Protein AF-A0A2V9KE40-F1 (afdb_monomer_lite)

pLDDT: mean 83.88, std 20.91, range [25.14, 98.69]

Foldseek 3Di:
DFDFDKAAPDPVRPHIDPVGEGPGPDADPVAAKAKEWDDFPVFKIKMWIDGLRQAFIKMWMDGHPDPRHDIDPIATQDGDDPQSWNAHHAKYWAYDHLGKIWMWGWTPRPLIFIWIWIADNVDDIDDTETQDPPPVWNWGQWDWAAANQQQKIKIWTDTPPQQFIWIWMAHNVDGYTDDIDGFGNHADHKDFPSDHDYQVRFTKIWHDDDVDIRIGTDRHDGRPDPPPPDDDDDDDDDDDDDDDDDDDDDDDDDDDDDDDDDPDDDPDDDDQQQADAFALWDALDVFAEIEGEADPDPSNLSNVVSVVQQEEEEQDPDDDNSVVNNRPYYHDFHDDALGAGDPVSLVSVLVQSLDPSRPNYYYYYNHQLRRLLSQLSCCFQAVLDDNVVSQVSSCVSSVVHGRHPNSNVVSVVVCVVAHGNNSHHPDPPDD

Structure (mmCIF, N/CA/C/O backbone):
data_AF-A0A2V9KE40-F1
#
_entry.id   AF-A0A2V9KE40-F1
#
loop_
_atom_site.group_PDB
_atom_site.id
_atom_site.type_symbol
_atom_site.label_atom_id
_atom_site.label_alt_id
_atom_site.label_comp_id
_atom_site.label_asym_id
_atom_site.label_entity_id
_atom_site.label_seq_id
_atom_site.pdbx_PDB_ins_code
_atom_site.Cartn_x
_atom_site.Cartn_y
_atom_site.Cartn_z
_atom_site.occupancy
_atom_site.B_iso_or_equiv
_atom_site.auth_seq_id
_atom_site.auth_comp_id
_atom_site.auth_asym_id
_atom_site.auth_atom_id
_atom_site.pdbx_PDB_model_num
ATOM 1 N N . SER A 1 1 ? -10.518 14.995 26.684 1.00 88.69 1 SER A N 1
ATOM 2 C CA . SER A 1 1 ? -11.633 14.115 26.283 1.00 88.69 1 SER A CA 1
ATOM 3 C C . SER A 1 1 ? -11.282 12.689 26.665 1.00 88.69 1 SER A C 1
ATOM 5 O O . SER A 1 1 ? -10.148 12.458 27.067 1.00 88.69 1 SER A O 1
ATOM 7 N N . ASN A 1 2 ? -12.217 11.747 26.545 1.00 92.25 2 ASN A N 1
ATOM 8 C CA . ASN A 1 2 ? -11.998 10.340 26.880 1.00 92.25 2 ASN A CA 1
ATOM 9 C C . ASN A 1 2 ? -12.424 9.435 25.716 1.00 92.25 2 ASN A C 1
ATOM 11 O O . ASN A 1 2 ? -13.332 9.783 24.960 1.00 92.25 2 ASN A O 1
ATOM 15 N N . VAL A 1 3 ? -11.819 8.251 25.626 1.00 93.12 3 VAL A N 1
ATOM 16 C CA . VAL A 1 3 ? -12.341 7.135 24.826 1.00 93.12 3 VAL A CA 1
ATOM 17 C C . VAL A 1 3 ? -13.305 6.348 25.696 1.00 93.12 3 VAL A C 1
ATOM 19 O O . VAL A 1 3 ? -12.920 5.851 26.756 1.00 93.12 3 VAL A O 1
ATOM 22 N N . TYR A 1 4 ? -14.546 6.233 25.238 1.00 93.56 4 TYR A N 1
ATOM 23 C CA . TYR A 1 4 ? -15.579 5.444 25.895 1.00 93.56 4 TYR A CA 1
ATOM 24 C C . TYR A 1 4 ? -15.828 4.155 25.128 1.00 93.56 4 TYR A C 1
ATOM 26 O O . TYR A 1 4 ? -15.866 4.157 23.897 1.00 93.56 4 TYR A O 1
ATOM 34 N N . VAL A 1 5 ? -16.072 3.078 25.865 1.00 92.31 5 VAL A N 1
ATOM 35 C CA . VAL A 1 5 ? -16.733 1.893 25.323 1.00 92.31 5 VAL A CA 1
ATOM 36 C C . VAL A 1 5 ? -18.126 1.817 25.926 1.00 92.31 5 VAL A C 1
ATOM 38 O O . VAL A 1 5 ? -18.288 1.930 27.139 1.00 92.31 5 VAL A O 1
ATOM 41 N N . ILE A 1 6 ? -19.119 1.654 25.059 1.00 92.06 6 ILE A N 1
ATOM 42 C CA . ILE A 1 6 ? -20.522 1.430 25.408 1.00 92.06 6 ILE A CA 1
ATOM 43 C C . ILE A 1 6 ? -20.942 0.075 24.847 1.00 92.06 6 ILE A C 1
ATOM 45 O O . ILE A 1 6 ? -20.381 -0.388 23.851 1.00 92.06 6 ILE A O 1
ATOM 49 N N . TRP A 1 7 ? -21.926 -0.559 25.467 1.00 87.06 7 TRP A N 1
ATOM 50 C CA . TRP A 1 7 ? -22.373 -1.895 25.082 1.00 87.06 7 TRP A CA 1
ATOM 51 C C . TRP A 1 7 ? -23.885 -2.022 25.215 1.00 87.06 7 TRP A C 1
ATOM 53 O O . TRP A 1 7 ? -24.539 -1.249 25.922 1.00 87.06 7 TRP A O 1
ATOM 63 N N . SER A 1 8 ? -24.452 -3.013 24.527 1.00 88.62 8 SER A N 1
ATOM 64 C CA . SER A 1 8 ? -25.841 -3.374 24.764 1.00 88.62 8 SER A CA 1
ATOM 65 C C . SER A 1 8 ? -25.988 -4.174 26.051 1.00 88.62 8 SER A C 1
ATOM 67 O O . SER A 1 8 ? -25.205 -5.077 26.330 1.00 88.62 8 SER A O 1
ATOM 69 N N . THR A 1 9 ? -27.046 -3.884 26.798 1.00 87.00 9 THR A N 1
ATOM 70 C CA . THR A 1 9 ? -27.444 -4.611 28.011 1.00 87.00 9 THR A CA 1
ATOM 71 C C . THR A 1 9 ? -28.599 -5.584 27.762 1.00 87.00 9 THR A C 1
ATOM 73 O O . THR A 1 9 ? -29.124 -6.195 28.691 1.00 87.00 9 THR A O 1
ATOM 76 N N . SER A 1 10 ? -29.013 -5.740 26.503 1.00 85.38 10 SER A N 1
ATOM 77 C CA . SER A 1 10 ? -30.144 -6.568 26.086 1.00 85.38 10 SER A CA 1
ATOM 78 C C . SER A 1 10 ? -29.733 -7.539 24.986 1.00 85.38 10 SER A C 1
ATOM 80 O O . SER A 1 10 ? -29.015 -7.166 24.063 1.00 85.38 10 SER A O 1
ATOM 82 N N . ALA A 1 11 ? -30.264 -8.762 25.018 1.00 85.19 11 ALA A N 1
ATOM 83 C CA . ALA A 1 11 ? -29.947 -9.789 24.023 1.00 85.19 11 ALA A CA 1
ATOM 84 C C . ALA A 1 11 ? -30.304 -9.392 22.573 1.00 85.19 11 ALA A C 1
ATOM 86 O O . ALA A 1 11 ? -29.665 -9.862 21.637 1.00 85.19 11 ALA A O 1
ATOM 87 N N . ASP A 1 12 ? -31.297 -8.519 22.378 1.00 88.88 12 ASP A N 1
ATOM 88 C CA . ASP A 1 12 ? -31.718 -8.027 21.059 1.00 88.88 12 ASP A CA 1
ATOM 89 C C . ASP A 1 12 ? -30.894 -6.834 20.545 1.00 88.88 12 ASP A C 1
ATOM 91 O O . ASP A 1 12 ? -31.172 -6.318 19.462 1.00 88.88 12 ASP A O 1
ATOM 95 N N . GLN A 1 13 ? -29.886 -6.402 21.311 1.00 87.62 13 GLN A N 1
ATOM 96 C CA . GLN A 1 13 ? -28.999 -5.286 20.987 1.00 87.62 13 GLN A CA 1
ATOM 97 C C . GLN A 1 13 ? -29.714 -3.923 20.855 1.00 87.62 13 GLN A C 1
ATOM 99 O O . GLN A 1 13 ? -29.180 -2.996 20.241 1.00 87.62 13 GLN A O 1
ATOM 104 N N . ARG A 1 14 ? -30.928 -3.768 21.413 1.00 88.56 14 ARG A N 1
ATOM 105 C CA . ARG A 1 14 ? -31.717 -2.520 21.314 1.00 88.56 14 ARG A CA 1
ATOM 106 C C . ARG A 1 14 ? -31.591 -1.599 22.519 1.00 88.56 14 ARG A C 1
ATOM 108 O O . ARG A 1 14 ? -31.844 -0.405 22.390 1.00 88.56 14 ARG A O 1
ATOM 115 N N . THR A 1 15 ? -31.192 -2.125 23.671 1.00 87.44 15 THR A N 1
ATOM 116 C CA . THR A 1 15 ? -30.952 -1.346 24.894 1.00 87.44 15 THR A CA 1
ATOM 117 C C . THR A 1 15 ? -29.459 -1.214 25.121 1.00 87.44 15 THR A C 1
ATOM 119 O O . THR A 1 15 ? -28.749 -2.214 25.081 1.00 87.44 15 THR A O 1
ATOM 122 N N . TRP A 1 16 ? -28.975 0.003 25.349 1.00 90.25 16 TRP A N 1
ATOM 123 C CA . TRP A 1 16 ? -27.550 0.299 25.480 1.00 90.25 16 TRP A CA 1
ATOM 124 C C . TRP A 1 16 ? -27.261 0.986 26.806 1.00 90.25 16 TRP A C 1
ATOM 126 O O . TRP A 1 16 ? -28.007 1.878 27.214 1.00 90.25 16 TRP A O 1
ATOM 136 N N . ASP A 1 17 ? -26.165 0.596 27.453 1.00 86.38 17 ASP A N 1
ATOM 137 C CA . ASP A 1 17 ? -25.565 1.407 28.504 1.00 86.38 17 ASP A CA 1
ATOM 138 C C . ASP A 1 17 ? -24.724 2.501 27.847 1.00 86.38 17 ASP A C 1
ATOM 140 O O . ASP A 1 17 ? -23.620 2.269 27.355 1.00 86.38 17 ASP A O 1
ATOM 144 N N . THR A 1 18 ? -25.275 3.710 27.818 1.00 89.25 18 THR A N 1
ATOM 145 C CA . THR A 1 18 ? -24.607 4.882 27.250 1.00 89.25 18 THR A CA 1
ATOM 146 C C . THR A 1 18 ? -23.715 5.611 28.256 1.00 89.25 18 THR A C 1
ATOM 148 O O . THR A 1 18 ? -23.090 6.599 27.879 1.00 89.25 18 THR A O 1
ATOM 151 N N . THR A 1 19 ? -23.671 5.185 29.526 1.00 88.94 19 THR A N 1
ATOM 152 C CA . THR A 1 19 ? -22.714 5.725 30.508 1.00 88.94 19 THR A CA 1
ATOM 153 C C . THR A 1 19 ? -21.314 5.175 30.244 1.00 88.94 19 THR A C 1
ATOM 155 O O . THR A 1 19 ? -20.346 5.938 30.247 1.00 88.94 19 THR A O 1
ATOM 158 N N . GLY A 1 20 ? -21.238 3.885 29.898 1.00 89.06 20 GLY A N 1
ATOM 159 C CA . GLY A 1 20 ? -20.043 3.218 29.394 1.00 89.06 20 GLY A CA 1
ATOM 160 C C . GLY A 1 20 ? -18.874 3.147 30.378 1.00 89.06 20 GLY A C 1
ATOM 161 O O . GLY A 1 20 ? -18.961 3.492 31.555 1.00 89.06 20 GLY A O 1
ATOM 162 N N . PHE A 1 21 ? -17.733 2.702 29.859 1.00 92.69 21 PHE A N 1
ATOM 163 C CA . PHE A 1 21 ? -16.459 2.644 30.569 1.00 92.69 21 PHE A CA 1
ATOM 164 C C . PHE A 1 21 ? -15.447 3.581 29.907 1.00 92.69 21 PHE A C 1
ATOM 166 O O . PHE A 1 21 ? -15.317 3.600 28.681 1.00 92.69 21 PHE A O 1
ATOM 173 N N . VAL A 1 22 ? -14.707 4.347 30.714 1.00 95.19 22 VAL A N 1
ATOM 174 C CA . VAL A 1 22 ? -13.592 5.171 30.226 1.00 95.19 22 VAL A CA 1
ATOM 175 C C . VAL A 1 22 ? -12.394 4.264 29.966 1.00 95.19 22 VAL A C 1
ATOM 177 O O . VAL A 1 22 ? -11.662 3.901 30.884 1.00 95.19 22 VAL A O 1
ATOM 180 N N . LEU A 1 23 ? -12.184 3.921 28.697 1.00 95.12 23 LEU A N 1
ATOM 181 C CA . LEU A 1 23 ? -11.078 3.075 28.256 1.00 95.12 23 LEU A CA 1
ATOM 182 C C . LEU A 1 23 ? -9.729 3.800 28.349 1.00 95.12 23 LEU A C 1
ATOM 184 O O . LEU A 1 23 ? -8.709 3.205 28.709 1.00 95.12 23 LEU A O 1
ATOM 188 N N . ALA A 1 24 ? -9.736 5.091 28.020 1.00 94.31 24 ALA A N 1
ATOM 189 C CA . ALA A 1 24 ? -8.573 5.959 28.101 1.00 94.31 24 ALA A CA 1
ATOM 190 C C . ALA A 1 24 ? -8.992 7.411 28.383 1.00 94.31 24 ALA A C 1
ATOM 192 O O . ALA A 1 24 ? -9.891 7.920 27.704 1.00 94.31 24 ALA A O 1
ATOM 193 N N . PRO A 1 25 ? -8.355 8.084 29.355 1.00 92.69 25 PRO A N 1
ATOM 194 C CA . PRO A 1 25 ? -8.514 9.516 29.559 1.00 92.69 25 PRO A CA 1
ATOM 195 C C . PRO A 1 25 ? -7.558 10.330 28.669 1.00 92.69 25 PRO A C 1
ATOM 197 O O . PRO A 1 25 ? -6.777 9.777 27.894 1.00 92.69 25 PRO A O 1
ATOM 200 N N . ASP A 1 26 ? -7.616 11.656 28.814 1.00 89.25 26 ASP A N 1
ATOM 201 C CA . ASP A 1 26 ? -6.622 12.619 28.309 1.00 89.25 26 ASP A CA 1
ATOM 202 C C . ASP A 1 26 ? -6.392 12.608 26.793 1.00 89.25 26 ASP A C 1
ATOM 204 O O . ASP A 1 26 ? -5.316 12.952 26.296 1.00 89.25 26 ASP A O 1
ATOM 208 N N . VAL A 1 27 ? -7.432 12.249 26.045 1.00 90.12 27 VAL A N 1
ATOM 209 C CA . VAL A 1 27 ? -7.472 12.401 24.590 1.00 90.12 27 VAL A CA 1
ATOM 210 C C . VAL A 1 27 ? -7.707 13.865 24.228 1.00 90.12 27 VAL A C 1
ATOM 212 O O . VAL A 1 27 ? -8.412 14.582 24.954 1.00 90.12 27 VAL A O 1
ATOM 215 N N . SER A 1 28 ? -7.119 14.317 23.119 1.00 84.94 28 SER A N 1
ATOM 216 C CA . SER A 1 28 ? -7.204 15.707 22.673 1.00 84.94 28 SER A CA 1
ATOM 217 C C . SER A 1 28 ? -8.651 16.212 22.606 1.00 84.94 28 SER A C 1
ATOM 219 O O . SER A 1 28 ? -9.577 15.489 22.242 1.00 84.94 28 SER A O 1
ATOM 221 N N . ILE A 1 29 ? -8.860 17.468 23.013 1.00 86.12 29 ILE A N 1
ATOM 222 C CA . ILE A 1 29 ? -10.145 18.178 22.857 1.00 86.12 29 ILE A CA 1
ATOM 223 C C . ILE A 1 29 ? -10.127 19.150 21.675 1.00 86.12 29 ILE A C 1
ATOM 225 O O . ILE A 1 29 ? -11.165 19.702 21.321 1.00 86.12 29 ILE A O 1
ATOM 229 N N . THR A 1 30 ? -8.948 19.408 21.109 1.00 87.06 30 THR A N 1
ATOM 230 C CA . THR A 1 30 ? -8.734 20.409 20.058 1.00 87.06 30 THR A CA 1
ATOM 231 C C . THR A 1 30 ? -8.440 19.781 18.703 1.00 87.06 30 THR A C 1
ATOM 233 O O . THR A 1 30 ? -8.578 20.459 17.688 1.00 87.06 30 THR A O 1
ATOM 236 N N . THR A 1 31 ? -8.062 18.503 18.670 1.00 87.38 31 THR A N 1
ATOM 237 C CA . THR A 1 31 ? -7.830 17.745 17.439 1.00 87.38 31 THR A CA 1
ATOM 238 C C . THR A 1 31 ? -8.819 16.583 17.357 1.00 87.38 31 THR A C 1
ATOM 240 O O . THR A 1 31 ? -9.102 15.955 18.379 1.00 87.38 31 THR A O 1
ATOM 243 N N . PRO A 1 32 ? -9.383 16.292 16.171 1.00 87.88 32 PRO A N 1
ATOM 244 C CA . PRO A 1 32 ? -10.153 15.072 15.958 1.00 87.88 32 PRO A CA 1
ATOM 245 C C . PRO A 1 32 ? -9.270 13.845 16.168 1.00 87.88 32 PRO A C 1
ATOM 247 O O . PRO A 1 32 ? -8.096 13.877 15.824 1.00 87.88 32 PRO A O 1
ATOM 250 N N . GLU A 1 33 ? -9.842 12.759 16.675 1.00 90.19 33 GLU A N 1
ATOM 251 C CA . GLU A 1 33 ? -9.127 11.518 16.987 1.00 90.19 33 GLU A CA 1
ATOM 252 C C . GLU A 1 33 ? -9.889 10.337 16.386 1.00 90.19 33 GLU A C 1
ATOM 254 O O . GLU A 1 33 ? -11.099 10.425 16.158 1.00 90.19 33 GLU A O 1
ATOM 259 N N . ALA A 1 34 ? -9.196 9.228 16.136 1.00 91.81 34 ALA A N 1
ATOM 260 C CA . ALA A 1 34 ? -9.809 7.999 15.644 1.00 91.81 34 ALA A CA 1
ATOM 261 C C . ALA A 1 34 ? -9.799 6.899 16.700 1.00 91.81 34 ALA A C 1
ATOM 263 O O . ALA A 1 34 ? -8.827 6.734 17.435 1.00 91.81 34 ALA A O 1
ATOM 264 N N . ALA A 1 35 ? -10.855 6.089 16.700 1.00 95.19 35 ALA A N 1
ATOM 265 C CA . ALA A 1 35 ? -10.879 4.796 17.363 1.00 95.19 35 ALA A CA 1
ATOM 266 C C . ALA A 1 35 ? -11.468 3.742 16.421 1.00 95.19 35 ALA A C 1
ATOM 268 O O . ALA A 1 35 ? -12.365 4.027 15.627 1.00 95.19 35 ALA A O 1
ATOM 269 N N . THR A 1 36 ? -10.960 2.518 16.506 1.00 96.25 36 THR A N 1
ATOM 270 C CA . THR A 1 36 ? -11.427 1.376 15.717 1.00 96.25 36 THR A CA 1
ATOM 271 C C . THR A 1 36 ? -11.456 0.126 16.585 1.00 96.25 36 THR A C 1
ATOM 273 O O . THR A 1 36 ? -10.668 -0.015 17.518 1.00 96.25 36 THR A O 1
ATOM 276 N N . ILE A 1 37 ? -12.370 -0.788 16.269 1.00 96.19 37 ILE A N 1
ATOM 277 C CA . ILE A 1 37 ? -12.657 -1.982 17.063 1.00 96.19 37 ILE A CA 1
ATOM 278 C C . ILE A 1 37 ? -12.693 -3.224 16.171 1.00 96.19 37 ILE A C 1
ATOM 280 O O . ILE A 1 37 ? -13.159 -3.155 15.032 1.00 96.19 37 ILE A O 1
ATOM 284 N N . ALA A 1 38 ? -12.202 -4.354 16.676 1.00 96.19 38 ALA A N 1
ATOM 285 C CA . ALA A 1 38 ? -12.288 -5.644 16.000 1.00 96.19 38 ALA A CA 1
ATOM 286 C C . ALA A 1 38 ? -12.448 -6.785 17.010 1.00 96.19 38 ALA A C 1
ATOM 288 O O . ALA A 1 38 ? -11.795 -6.794 18.051 1.00 96.19 38 ALA A O 1
ATOM 289 N N . HIS A 1 39 ? -13.285 -7.765 16.674 1.00 95.12 39 HIS A N 1
ATOM 290 C CA . HIS A 1 39 ? -13.291 -9.060 17.350 1.00 95.12 39 HIS A CA 1
ATOM 291 C C . HIS A 1 39 ? -12.116 -9.907 16.838 1.00 95.12 39 HIS A C 1
ATOM 293 O O . HIS A 1 39 ? -11.867 -9.929 15.631 1.00 95.12 39 HIS A O 1
ATOM 299 N N . PHE A 1 40 ? -11.385 -10.580 17.727 1.00 96.38 40 PHE A N 1
ATOM 300 C CA . PHE A 1 40 ? -10.187 -11.352 17.390 1.00 96.38 40 PHE A CA 1
ATOM 301 C C . PHE A 1 40 ? -9.931 -12.485 18.386 1.00 96.38 40 PHE A C 1
ATOM 303 O O . PHE A 1 40 ? -10.474 -12.497 19.484 1.00 96.38 40 PHE A O 1
ATOM 310 N N . GLY A 1 41 ? -9.100 -13.458 18.003 1.00 94.50 41 GLY A N 1
ATOM 311 C CA . GLY A 1 41 ? -8.698 -14.561 18.888 1.00 94.50 41 GLY A CA 1
ATOM 312 C C . GLY A 1 41 ? -9.821 -15.529 19.287 1.00 94.50 41 GLY A C 1
ATOM 313 O O . GLY A 1 41 ? -9.559 -16.473 20.019 1.00 94.50 41 GLY A O 1
ATOM 314 N N . GLY A 1 42 ? -11.045 -15.315 18.791 1.00 94.75 42 GLY A N 1
ATOM 315 C CA . GLY A 1 42 ? -12.224 -16.139 19.059 1.00 94.75 42 GLY A CA 1
ATOM 316 C C . GLY A 1 42 ? -12.996 -15.770 20.329 1.00 94.75 42 GLY A C 1
ATOM 317 O O . GLY A 1 42 ? -14.131 -16.211 20.461 1.00 94.75 42 GLY A O 1
ATOM 318 N N . ASP A 1 43 ? -12.397 -14.989 21.230 1.00 95.69 43 ASP A N 1
ATOM 319 C CA . ASP A 1 43 ? -12.948 -14.671 22.552 1.00 95.69 43 ASP A CA 1
ATOM 320 C C . ASP A 1 43 ? -12.609 -13.250 23.031 1.00 95.69 43 ASP A C 1
ATOM 322 O O . ASP A 1 43 ? -12.627 -12.979 24.234 1.00 95.69 43 ASP A O 1
ATOM 326 N N . LYS A 1 44 ? -12.203 -12.348 22.128 1.00 96.56 44 LYS A N 1
ATOM 327 C CA . LYS A 1 44 ? -11.767 -10.994 22.494 1.00 96.56 44 LYS A CA 1
ATOM 328 C C . LYS A 1 44 ? -12.314 -9.939 21.559 1.00 96.56 44 LYS A C 1
ATOM 330 O O . LYS A 1 44 ? -12.409 -10.128 20.347 1.00 96.56 44 LYS A O 1
ATOM 335 N N . VAL A 1 45 ? -12.507 -8.749 22.117 1.00 96.75 45 VAL A N 1
ATOM 336 C CA . VAL A 1 45 ? -12.703 -7.514 21.363 1.00 96.75 45 VAL A CA 1
ATOM 337 C C . VAL A 1 45 ? -11.578 -6.534 21.670 1.00 96.75 45 VAL A C 1
ATOM 339 O O . VAL A 1 45 ? -11.263 -6.257 22.823 1.00 96.75 45 VAL A O 1
ATOM 342 N N . GLY A 1 46 ? -10.926 -6.034 20.627 1.00 97.19 46 GLY A N 1
ATOM 343 C CA . GLY A 1 46 ? -9.796 -5.121 20.717 1.00 97.19 46 GLY A CA 1
ATOM 344 C C . GLY A 1 46 ? -10.166 -3.732 20.219 1.00 97.19 46 GLY A C 1
ATOM 345 O O . GLY A 1 46 ? -10.782 -3.610 19.162 1.00 97.19 46 GLY A O 1
ATOM 346 N N . VAL A 1 47 ? -9.762 -2.698 20.953 1.00 98.06 47 VAL A N 1
ATOM 347 C CA . VAL A 1 47 ? -9.968 -1.289 20.603 1.00 98.06 47 VAL A CA 1
ATOM 348 C C . VAL A 1 47 ? -8.613 -0.611 20.463 1.00 98.06 47 VAL A C 1
ATOM 350 O O . VAL A 1 47 ? -7.824 -0.600 21.407 1.00 98.06 47 VAL A O 1
ATOM 353 N N . VAL A 1 48 ? -8.365 -0.027 19.292 1.00 98.19 48 VAL A N 1
ATOM 354 C CA . VAL A 1 48 ? -7.253 0.901 19.051 1.00 98.19 48 VAL A CA 1
ATOM 355 C C . VAL A 1 48 ? -7.797 2.322 19.064 1.00 98.19 48 VAL A C 1
ATOM 357 O O . VAL A 1 48 ? -8.863 2.570 18.499 1.00 98.19 48 VAL A O 1
ATOM 360 N N . TRP A 1 49 ? -7.054 3.259 19.646 1.00 97.25 49 TRP A N 1
ATOM 361 C CA . TRP A 1 49 ? -7.345 4.687 19.546 1.00 97.25 49 TRP A CA 1
ATOM 362 C C . TRP A 1 49 ? -6.078 5.516 19.334 1.00 97.25 49 TRP A C 1
ATOM 364 O O . TRP A 1 49 ? -4.993 5.154 19.795 1.00 97.25 49 TRP A O 1
ATOM 374 N N . GLY A 1 50 ? -6.234 6.633 18.627 1.00 95.12 50 GLY A N 1
ATOM 375 C CA . GLY A 1 50 ? -5.243 7.699 18.548 1.00 95.12 50 GLY A CA 1
ATOM 376 C C . GLY A 1 50 ? -5.375 8.661 19.723 1.00 95.12 50 GLY A C 1
ATOM 377 O O . GLY A 1 50 ? -6.474 8.914 20.223 1.00 95.12 50 GLY A O 1
ATOM 378 N N . ASN A 1 51 ? -4.241 9.172 20.183 1.00 93.00 51 ASN A N 1
ATOM 379 C CA . ASN A 1 51 ? -4.181 10.282 21.115 1.00 93.00 51 ASN A CA 1
ATOM 380 C C . ASN A 1 51 ? -3.065 11.243 20.691 1.00 93.00 51 ASN A C 1
ATOM 382 O O . ASN A 1 51 ? -1.893 11.015 20.990 1.00 93.00 51 ASN A O 1
ATOM 386 N N . GLN A 1 52 ? -3.428 12.321 20.005 1.00 90.88 52 GLN A N 1
ATOM 387 C CA . GLN A 1 52 ? -2.514 13.373 19.561 1.00 90.88 52 GLN A CA 1
ATOM 388 C C . GLN A 1 52 ? -2.001 14.242 20.710 1.00 90.88 52 GLN A C 1
ATOM 390 O O . GLN A 1 52 ? -0.928 14.827 20.592 1.00 90.88 52 GLN A O 1
ATOM 395 N N . ASN A 1 53 ? -2.718 14.304 21.837 1.00 90.00 53 ASN A N 1
ATOM 396 C CA . ASN A 1 53 ? -2.245 15.001 23.036 1.00 90.00 53 ASN A CA 1
ATOM 397 C C . ASN A 1 53 ? -1.080 14.247 23.705 1.00 90.00 53 ASN A C 1
ATOM 399 O O . ASN A 1 53 ? -0.140 14.868 24.193 1.00 90.00 53 ASN A O 1
ATOM 403 N N . LEU A 1 54 ? -1.121 12.911 23.690 1.00 91.44 54 LEU A N 1
ATOM 404 C CA . LEU A 1 54 ? -0.042 12.052 24.194 1.00 91.44 54 LEU A CA 1
ATOM 405 C C . LEU A 1 54 ? 0.930 11.572 23.107 1.00 91.44 54 LEU A C 1
ATOM 407 O O . LEU A 1 54 ? 1.936 10.946 23.432 1.00 91.44 54 LEU A O 1
ATOM 411 N N . ILE A 1 55 ? 0.663 11.895 21.838 1.00 92.44 55 ILE A N 1
ATOM 412 C CA . ILE A 1 55 ? 1.496 11.533 20.686 1.00 92.44 55 ILE A CA 1
ATOM 413 C C . ILE A 1 55 ? 1.671 10.004 20.604 1.00 92.44 55 ILE A C 1
ATOM 415 O O . ILE A 1 55 ? 2.781 9.473 20.525 1.00 92.44 55 ILE A O 1
ATOM 419 N N . GLU A 1 56 ? 0.553 9.280 20.654 1.00 94.44 56 GLU A N 1
ATOM 420 C CA . GLU A 1 56 ? 0.549 7.817 20.606 1.00 94.44 56 GLU A CA 1
ATOM 421 C C . GLU A 1 56 ? -0.670 7.247 19.870 1.00 94.44 56 GLU A C 1
ATOM 423 O O . GLU A 1 56 ? -1.731 7.876 19.789 1.00 94.44 56 GLU A O 1
ATOM 428 N N . TYR A 1 57 ? -0.506 6.019 19.385 1.00 96.62 57 TYR A N 1
ATOM 429 C CA . TYR A 1 57 ? -1.587 5.060 19.192 1.00 96.62 57 TYR A CA 1
ATOM 430 C C . TYR A 1 57 ? -1.523 4.021 20.306 1.00 96.62 57 TYR A C 1
ATOM 432 O O . TYR A 1 57 ? -0.450 3.506 20.630 1.00 96.62 57 TYR A O 1
ATOM 440 N N . ALA A 1 58 ? -2.672 3.683 20.880 1.00 96.69 58 ALA A N 1
ATOM 441 C CA . ALA A 1 58 ? -2.759 2.740 21.984 1.00 96.69 58 ALA A CA 1
ATOM 442 C C . ALA A 1 58 ? -3.877 1.720 21.773 1.00 96.69 58 ALA A C 1
ATOM 444 O O . ALA A 1 58 ? -4.794 1.921 20.975 1.00 96.69 58 ALA A O 1
ATOM 445 N N . PHE A 1 59 ? -3.759 0.599 22.478 1.00 97.94 59 PHE A N 1
ATOM 446 C CA . PHE A 1 59 ? -4.631 -0.554 22.349 1.00 97.94 59 PHE A CA 1
ATOM 447 C C . PHE A 1 59 ? -4.980 -1.149 23.710 1.00 97.94 59 PHE A C 1
ATOM 449 O O . PHE A 1 59 ? -4.156 -1.198 24.626 1.00 97.94 59 PHE A O 1
ATOM 456 N N . ARG A 1 60 ? -6.211 -1.642 23.826 1.00 97.94 60 ARG A N 1
ATOM 457 C CA . ARG A 1 60 ? -6.672 -2.522 24.902 1.00 97.94 60 ARG A CA 1
ATOM 458 C C . ARG A 1 60 ? -7.640 -3.538 24.324 1.00 97.94 60 ARG A C 1
ATOM 460 O O . ARG A 1 60 ? -8.304 -3.268 23.325 1.00 97.94 60 ARG A O 1
ATOM 467 N N . PHE A 1 61 ? -7.767 -4.674 24.991 1.00 97.44 61 PHE A N 1
ATOM 468 C CA . PHE A 1 61 ? -8.779 -5.666 24.667 1.00 97.44 61 PHE A CA 1
ATOM 469 C C . PHE A 1 61 ? -9.588 -6.078 25.892 1.00 97.44 61 PHE A C 1
ATOM 471 O O . PHE A 1 61 ? -9.117 -6.003 27.027 1.00 97.44 61 PHE A O 1
ATOM 478 N N . HIS A 1 62 ? -10.803 -6.536 25.634 1.00 97.75 62 HIS A N 1
ATOM 479 C CA . HIS A 1 62 ? -11.705 -7.167 26.588 1.00 97.75 62 HIS A CA 1
ATOM 480 C C . HIS A 1 62 ? -11.904 -8.630 26.179 1.00 97.75 62 HIS A C 1
ATOM 482 O O . HIS A 1 62 ? -11.786 -8.950 24.992 1.00 97.75 62 HIS A O 1
ATOM 488 N N . ARG A 1 63 ? -12.116 -9.521 27.154 1.00 97.06 63 ARG A N 1
ATOM 489 C CA . ARG A 1 63 ? -12.381 -10.948 26.915 1.00 97.06 63 ARG A CA 1
ATOM 490 C C . ARG A 1 63 ? -13.869 -11.226 27.056 1.00 97.06 63 ARG A C 1
ATOM 492 O O . ARG A 1 63 ? -14.477 -10.819 28.043 1.00 97.06 63 ARG A O 1
ATOM 499 N N . ASP A 1 64 ? -14.417 -12.003 26.140 1.00 93.38 64 ASP A N 1
ATOM 500 C CA . ASP A 1 64 ? -15.814 -12.405 26.172 1.00 93.38 64 ASP A CA 1
ATOM 501 C C . ASP A 1 64 ? -16.163 -13.072 27.512 1.00 93.38 64 ASP A C 1
ATOM 503 O O . ASP A 1 64 ? -15.454 -13.944 28.019 1.00 93.38 64 ASP A O 1
ATOM 507 N N . GLY A 1 65 ? -17.266 -12.625 28.115 1.00 91.75 65 GLY A N 1
ATOM 508 C CA . GLY A 1 65 ? -17.739 -13.102 29.416 1.00 91.75 65 GLY A CA 1
ATOM 509 C C . GLY A 1 65 ? -17.038 -12.502 30.642 1.00 91.75 65 GLY A C 1
ATOM 510 O O . GLY A 1 65 ? -17.487 -12.760 31.760 1.00 91.75 65 GLY A O 1
ATOM 511 N N . ALA A 1 66 ? -15.983 -11.696 30.476 1.00 96.00 66 ALA A N 1
ATOM 512 C CA . ALA A 1 66 ? -15.408 -10.924 31.578 1.00 96.00 66 ALA A CA 1
ATOM 513 C C . ALA A 1 66 ? -16.322 -9.743 31.972 1.00 96.00 66 ALA A C 1
ATOM 515 O O . ALA A 1 66 ? -17.089 -9.265 31.129 1.00 96.00 66 ALA A O 1
ATOM 516 N N . PRO A 1 67 ? -16.237 -9.230 33.219 1.00 92.75 67 PRO A N 1
ATOM 517 C CA . PRO A 1 67 ? -16.936 -8.006 33.612 1.00 92.75 67 PRO A CA 1
ATOM 518 C C . PRO A 1 67 ? -16.637 -6.851 32.650 1.00 92.75 67 PRO A C 1
ATOM 520 O O . PRO A 1 67 ? -15.525 -6.731 32.145 1.00 92.75 67 PRO A O 1
ATOM 523 N N . GLU A 1 68 ? -17.597 -5.966 32.414 1.00 89.38 68 GLU A N 1
ATOM 524 C CA . GLU A 1 68 ? -17.527 -4.928 31.372 1.00 89.38 68 GLU A CA 1
ATOM 525 C C . GLU A 1 68 ? -16.418 -3.887 31.617 1.00 89.38 68 GLU A C 1
ATOM 527 O O . GLU A 1 68 ? -15.960 -3.203 30.698 1.00 89.38 68 GLU A O 1
ATOM 532 N N . THR A 1 69 ? -15.952 -3.789 32.863 1.00 90.88 69 THR A N 1
ATOM 533 C CA . THR A 1 69 ? -14.854 -2.917 33.300 1.00 90.88 69 THR A CA 1
ATOM 534 C C . THR A 1 69 ? -13.485 -3.604 33.297 1.00 90.88 69 THR A C 1
ATOM 536 O O . THR A 1 69 ? -12.474 -2.937 33.520 1.00 90.88 69 THR A O 1
ATOM 539 N N . ASP A 1 70 ? -13.423 -4.910 33.022 1.00 95.94 70 ASP A N 1
ATOM 540 C CA . ASP A 1 70 ? -12.186 -5.697 33.015 1.00 95.94 70 ASP A CA 1
ATOM 541 C C . ASP A 1 70 ? -11.505 -5.665 31.638 1.00 95.94 70 ASP A C 1
ATOM 543 O O . ASP A 1 70 ? -11.648 -6.560 30.804 1.00 95.94 70 ASP A O 1
ATOM 547 N N . TRP A 1 71 ? -10.766 -4.585 31.387 1.00 96.94 71 TRP A N 1
ATOM 548 C CA . TRP A 1 71 ? -9.966 -4.405 30.175 1.00 96.94 71 TRP A CA 1
ATOM 549 C C . TRP A 1 71 ? -8.493 -4.706 30.431 1.00 96.94 71 TRP A C 1
ATOM 551 O O . TRP A 1 71 ? -7.950 -4.398 31.494 1.00 96.94 71 TRP A O 1
ATOM 561 N N . SER A 1 72 ? -7.808 -5.214 29.406 1.00 96.81 72 SER A N 1
ATOM 562 C CA . SER A 1 72 ? -6.362 -5.424 29.438 1.00 96.81 72 SER A CA 1
ATOM 563 C C . SER A 1 72 ? -5.611 -4.144 29.837 1.00 96.81 72 SER A C 1
ATOM 565 O O . SER A 1 72 ? -6.104 -3.027 29.618 1.00 96.81 72 SER A O 1
ATOM 567 N N . PRO A 1 73 ? -4.376 -4.264 30.356 1.00 96.12 73 PRO A N 1
ATOM 568 C CA . PRO A 1 73 ? -3.460 -3.132 30.426 1.00 96.12 73 PRO A CA 1
ATOM 569 C C . PRO A 1 73 ? -3.308 -2.440 29.061 1.00 96.12 73 PRO A C 1
ATOM 571 O O . PRO A 1 73 ? -3.481 -3.073 28.017 1.00 96.12 73 PRO A O 1
ATOM 574 N N . LYS A 1 74 ? -2.988 -1.137 29.081 1.00 95.69 74 LYS A N 1
ATOM 575 C CA . LYS A 1 74 ? -2.723 -0.352 27.866 1.00 95.69 74 LYS A CA 1
ATOM 576 C C . LYS A 1 74 ? -1.481 -0.899 27.164 1.00 95.69 74 LYS A C 1
ATOM 578 O O . LYS A 1 74 ? -0.398 -0.887 27.744 1.00 95.69 74 LYS A O 1
ATOM 583 N N . GLU A 1 75 ? -1.638 -1.306 25.915 1.00 96.50 75 GLU A N 1
ATOM 584 C CA . GLU A 1 75 ? -0.539 -1.552 24.988 1.00 96.50 75 GLU A CA 1
ATOM 585 C C . GLU A 1 75 ? -0.285 -0.275 24.178 1.00 96.50 75 GLU A C 1
ATOM 587 O O . GLU A 1 75 ? -1.227 0.382 23.732 1.00 96.50 75 GLU A O 1
ATOM 592 N N . VAL A 1 76 ? 0.983 0.086 23.987 1.00 95.69 76 VAL A N 1
ATOM 593 C CA . VAL A 1 76 ? 1.370 1.155 23.060 1.00 95.69 76 VAL A CA 1
ATOM 594 C C . VAL A 1 76 ? 1.608 0.524 21.694 1.00 95.69 76 VAL A C 1
ATOM 596 O O . VAL A 1 76 ? 2.404 -0.407 21.583 1.00 95.69 76 VAL A O 1
ATOM 599 N N . VAL A 1 77 ? 0.900 1.015 20.678 1.00 97.12 77 VAL A N 1
ATOM 600 C CA . VAL A 1 77 ? 1.059 0.571 19.288 1.00 97.12 77 VAL A CA 1
ATOM 601 C C . VAL A 1 77 ? 2.202 1.331 18.624 1.00 97.12 77 VAL A C 1
ATOM 603 O O . VAL A 1 77 ? 3.095 0.728 18.041 1.00 97.12 77 VAL A O 1
ATOM 606 N N . ASP A 1 78 ? 2.183 2.657 18.757 1.00 95.38 78 ASP A N 1
ATOM 607 C CA . ASP A 1 78 ? 3.248 3.560 18.323 1.00 95.38 78 ASP A CA 1
ATOM 608 C C . ASP A 1 78 ? 3.272 4.769 19.260 1.00 95.38 78 ASP A C 1
ATOM 610 O O . ASP A 1 78 ? 2.226 5.208 19.745 1.00 95.38 78 ASP A O 1
ATOM 614 N N . CYS A 1 79 ? 4.453 5.313 19.524 1.00 92.69 79 CYS A N 1
ATOM 615 C CA . CYS A 1 79 ? 4.637 6.519 20.321 1.00 92.69 79 CYS A CA 1
ATOM 616 C C . CYS A 1 79 ? 5.983 7.167 20.009 1.00 92.69 79 CYS A C 1
ATOM 618 O O . CYS A 1 79 ? 6.800 6.649 19.251 1.00 92.69 79 CYS A O 1
ATOM 620 N N . CYS A 1 80 ? 6.266 8.266 20.711 1.00 79.75 80 CYS A N 1
ATOM 621 C CA . CYS A 1 80 ? 7.649 8.629 21.015 1.00 79.75 80 CYS A CA 1
ATOM 622 C C . CYS A 1 80 ? 8.491 9.042 19.790 1.00 79.75 80 CYS A C 1
ATOM 624 O O . CYS A 1 80 ? 9.721 9.053 19.851 1.00 79.75 80 CYS A O 1
ATOM 626 N N . SER A 1 81 ? 7.837 9.433 18.690 1.00 78.06 81 SER A N 1
ATOM 627 C CA . SER A 1 81 ? 8.503 10.057 17.546 1.00 78.06 81 SER A CA 1
ATOM 628 C C . SER A 1 81 ? 9.139 11.381 17.964 1.00 78.06 81 SER A C 1
ATOM 630 O O . SER A 1 81 ? 8.486 12.230 18.575 1.00 78.06 81 SER A O 1
ATOM 632 N N . THR A 1 82 ? 10.390 11.606 17.560 1.00 75.25 82 THR A N 1
ATOM 633 C CA . THR A 1 82 ? 11.104 12.878 17.771 1.00 75.25 82 THR A CA 1
ATOM 634 C C . THR A 1 82 ? 10.429 14.061 17.078 1.00 75.25 82 THR A C 1
ATOM 636 O O . THR A 1 82 ? 10.675 15.208 17.440 1.00 75.25 82 THR A O 1
ATOM 639 N N . GLN A 1 83 ? 9.552 13.793 16.109 1.00 79.31 83 GLN A N 1
ATOM 640 C CA . GLN A 1 83 ? 8.772 14.807 15.404 1.00 79.31 83 GLN A CA 1
ATOM 641 C C . GLN A 1 83 ? 7.443 15.140 16.099 1.00 79.31 83 GLN A C 1
ATOM 643 O O . GLN A 1 83 ? 6.745 16.057 15.673 1.00 79.31 83 GLN A O 1
ATOM 648 N N . GLY A 1 84 ? 7.085 14.411 17.162 1.00 77.06 84 GLY A N 1
ATOM 649 C CA . GLY A 1 84 ? 5.956 14.741 18.028 1.00 77.06 84 GLY A CA 1
ATOM 650 C C . GLY A 1 84 ? 4.565 14.559 17.408 1.00 77.06 84 GLY A C 1
ATOM 651 O O . GLY A 1 84 ? 3.623 15.194 17.869 1.00 77.06 84 GLY A O 1
ATOM 652 N N . LYS A 1 85 ? 4.419 13.737 16.357 1.00 85.25 85 LYS A N 1
ATOM 653 C CA . LYS A 1 85 ? 3.165 13.607 15.587 1.00 85.25 85 LYS A CA 1
ATOM 654 C C . LYS A 1 85 ? 2.869 12.174 15.132 1.00 85.25 85 LYS A C 1
ATOM 656 O O . LYS A 1 85 ? 2.941 11.869 13.951 1.00 85.25 85 LYS A O 1
ATOM 661 N N . VAL A 1 86 ? 2.577 11.279 16.071 1.00 91.75 86 VAL A N 1
ATOM 662 C CA . VAL A 1 86 ? 2.412 9.836 15.792 1.00 91.75 86 VAL A CA 1
ATOM 663 C C . VAL A 1 86 ? 0.992 9.454 15.379 1.00 91.75 86 VAL A C 1
ATOM 665 O O . VAL A 1 86 ? 0.821 8.490 14.643 1.00 91.75 86 VAL A O 1
ATOM 668 N N . SER A 1 87 ? -0.012 10.194 15.838 1.00 92.94 87 SER A N 1
ATOM 669 C CA . SER A 1 87 ? -1.417 9.868 15.613 1.00 92.94 87 SER A CA 1
ATOM 670 C C . SER A 1 87 ? -2.160 10.956 14.858 1.00 92.94 87 SER A C 1
ATOM 672 O O . SER A 1 87 ? -1.819 12.129 14.944 1.00 92.94 87 SER A O 1
ATOM 674 N N . ASP A 1 88 ? -3.176 10.521 14.124 1.00 93.44 88 ASP A N 1
ATOM 675 C CA . ASP A 1 88 ? -4.127 11.313 13.352 1.00 93.44 88 ASP A CA 1
ATOM 676 C C . ASP A 1 88 ? -5.544 10.721 13.530 1.00 93.44 88 ASP A C 1
ATOM 678 O O . ASP A 1 88 ? -5.760 9.719 14.229 1.00 93.44 88 ASP A O 1
ATOM 682 N N . ASN A 1 89 ? -6.538 11.306 12.864 1.00 92.38 89 ASN A N 1
ATOM 683 C CA . ASN A 1 89 ? -7.938 10.904 12.941 1.00 92.38 89 ASN A CA 1
ATOM 684 C C . ASN A 1 89 ? -8.364 9.865 11.888 1.00 92.38 89 ASN A C 1
ATOM 686 O O . ASN A 1 89 ? -9.559 9.733 11.612 1.00 92.38 89 ASN A O 1
ATOM 690 N N . HIS A 1 90 ? -7.424 9.099 11.327 1.00 95.75 90 HIS A N 1
ATOM 691 C CA . HIS A 1 90 ? -7.716 8.045 10.353 1.00 95.75 90 HIS A CA 1
ATOM 692 C C . HIS A 1 90 ? -7.042 6.722 10.729 1.00 95.75 90 HIS A C 1
ATOM 694 O O . HIS A 1 90 ? -5.818 6.620 10.764 1.00 95.75 90 HIS A O 1
ATOM 700 N N . ALA A 1 91 ? -7.850 5.687 10.974 1.00 97.06 91 ALA A N 1
ATOM 701 C CA . ALA A 1 91 ? -7.371 4.340 11.264 1.00 97.06 91 ALA A CA 1
ATOM 702 C C . ALA A 1 91 ? -8.402 3.266 10.880 1.00 97.06 91 ALA A C 1
ATOM 704 O O . ALA A 1 91 ? -9.605 3.521 10.856 1.00 97.06 91 ALA A O 1
ATOM 705 N N . THR A 1 92 ? -7.935 2.044 10.628 1.00 97.62 92 THR A N 1
ATOM 706 C CA . THR A 1 92 ? -8.763 0.853 10.391 1.00 97.62 92 THR A CA 1
ATOM 707 C C . THR A 1 92 ? -8.073 -0.388 10.950 1.00 97.62 92 THR A C 1
ATOM 709 O O . THR A 1 92 ? -6.866 -0.553 10.810 1.00 97.62 92 THR A O 1
ATOM 712 N N . LEU A 1 93 ? -8.847 -1.294 11.548 1.00 98.06 93 LEU A N 1
ATOM 713 C CA . LEU A 1 93 ? -8.352 -2.522 12.174 1.00 98.06 93 LEU A CA 1
ATOM 714 C C . LEU A 1 93 ? -9.047 -3.752 11.585 1.00 98.06 93 LEU A C 1
ATOM 716 O O . LEU A 1 93 ? -10.265 -3.742 11.369 1.00 98.06 93 LEU A O 1
ATOM 720 N N . ARG A 1 94 ? -8.288 -4.824 11.353 1.00 97.81 94 ARG A N 1
ATOM 721 C CA . ARG A 1 94 ? -8.808 -6.151 10.998 1.00 97.81 94 ARG A CA 1
ATOM 722 C C . ARG A 1 94 ? -8.116 -7.239 11.802 1.00 97.81 94 ARG A C 1
ATOM 724 O O . ARG A 1 94 ? -6.939 -7.123 12.125 1.00 97.81 94 ARG A O 1
ATOM 731 N N . ALA A 1 95 ? -8.863 -8.294 12.095 1.00 97.00 95 ALA A N 1
ATOM 732 C CA . ALA A 1 95 ? -8.347 -9.495 12.726 1.00 97.00 95 ALA A CA 1
ATOM 733 C C . ALA A 1 95 ? -8.177 -10.597 11.685 1.00 97.00 95 ALA A C 1
ATOM 735 O O . ALA A 1 95 ? -9.066 -10.812 10.858 1.00 97.00 95 ALA A O 1
ATOM 736 N N . ALA A 1 96 ? -7.052 -11.298 11.748 1.00 95.62 96 ALA A N 1
ATOM 737 C CA . ALA A 1 96 ? -6.884 -12.556 11.047 1.00 95.62 96 ALA A CA 1
ATOM 738 C C . ALA A 1 96 ? -7.474 -13.709 11.890 1.00 95.62 96 ALA A C 1
ATOM 740 O O . ALA A 1 96 ? -7.507 -13.616 13.122 1.00 95.62 96 ALA A O 1
ATOM 741 N N . PRO A 1 97 ? -7.922 -14.813 11.260 1.00 93.00 97 PRO A N 1
ATOM 742 C CA . PRO A 1 97 ? -8.461 -15.977 11.969 1.00 93.00 97 PRO A CA 1
ATOM 743 C C . PRO A 1 97 ? -7.482 -16.620 12.958 1.00 93.00 97 PRO A C 1
ATOM 745 O O . PRO A 1 97 ? -7.909 -17.246 13.921 1.00 93.00 97 PRO A O 1
ATOM 748 N N . ASP A 1 98 ? -6.177 -16.446 12.738 1.00 93.69 98 ASP A N 1
ATOM 749 C CA . ASP A 1 98 ? -5.112 -16.925 13.625 1.00 93.69 98 ASP A CA 1
ATOM 750 C C . ASP A 1 98 ? -4.963 -16.099 14.921 1.00 93.69 98 ASP A C 1
ATOM 752 O O . ASP A 1 98 ? -4.171 -16.454 15.789 1.00 93.69 98 ASP A O 1
ATOM 756 N N . GLY A 1 99 ? -5.725 -15.010 15.072 1.00 95.38 99 GLY A N 1
ATOM 757 C CA . GLY A 1 99 ? -5.701 -14.137 16.244 1.00 95.38 99 GLY A CA 1
ATOM 758 C C . GLY A 1 99 ? -4.759 -12.937 16.132 1.00 95.38 99 GLY A C 1
ATOM 759 O O . GLY A 1 99 ? -4.733 -12.120 17.053 1.00 95.38 99 GLY A O 1
ATOM 760 N N . ARG A 1 100 ? -4.018 -12.775 15.027 1.00 97.44 100 ARG A N 1
ATOM 761 C CA . ARG A 1 100 ? -3.262 -11.541 14.766 1.00 97.44 100 ARG A CA 1
ATOM 762 C C . ARG A 1 100 ? -4.196 -10.372 14.463 1.00 97.44 100 ARG A C 1
ATOM 764 O O . ARG A 1 100 ? -5.283 -10.546 13.906 1.00 97.44 100 ARG A O 1
ATOM 771 N N . LEU A 1 101 ? -3.741 -9.162 14.781 1.00 98.31 101 LEU A N 1
ATOM 772 C CA . LEU A 1 101 ? -4.411 -7.918 14.398 1.00 98.31 101 LEU A CA 1
ATOM 773 C C . LEU A 1 101 ? -3.556 -7.138 13.404 1.00 98.31 101 LEU A C 1
ATOM 775 O O . LEU A 1 101 ? -2.340 -7.070 13.544 1.00 98.31 101 LEU A O 1
ATOM 779 N N . PHE A 1 102 ? -4.216 -6.507 12.442 1.00 98.50 102 PHE A N 1
ATOM 780 C CA . PHE A 1 102 ? -3.618 -5.653 11.427 1.00 98.50 102 PHE A CA 1
ATOM 781 C C . PHE A 1 102 ? -4.274 -4.281 11.528 1.00 98.50 102 PHE A C 1
ATOM 783 O O . PHE A 1 102 ? -5.480 -4.144 11.309 1.00 98.50 102 PHE A O 1
ATOM 790 N N . LEU A 1 103 ? -3.490 -3.277 11.904 1.00 98.69 103 LEU A N 1
ATOM 791 C CA . LEU A 1 103 ? -3.918 -1.890 12.028 1.00 98.69 103 LEU A CA 1
ATOM 792 C C . LEU A 1 103 ? -3.279 -1.084 10.910 1.00 98.69 103 LEU A C 1
ATOM 794 O O . LEU A 1 103 ? -2.060 -1.056 10.809 1.00 98.69 103 LEU A O 1
ATOM 798 N N . VAL A 1 104 ? -4.086 -0.363 10.142 1.00 98.44 104 VAL A N 1
ATOM 799 C CA . VAL A 1 104 ? -3.584 0.763 9.358 1.00 98.44 104 VAL A CA 1
ATOM 800 C C . VAL A 1 104 ? -3.954 2.045 10.075 1.00 98.44 104 VAL A C 1
ATOM 802 O O . VAL A 1 104 ? -5.131 2.249 10.375 1.00 98.44 104 VAL A O 1
ATOM 805 N N . ALA A 1 105 ? -2.976 2.900 10.339 1.00 97.81 105 ALA A N 1
ATOM 806 C CA . ALA A 1 105 ? -3.195 4.176 11.001 1.00 97.81 105 ALA A CA 1
ATOM 807 C C . ALA A 1 105 ? -2.366 5.287 10.353 1.00 97.81 105 ALA A C 1
ATOM 809 O O . ALA A 1 105 ? -1.285 5.039 9.817 1.00 97.81 105 ALA A O 1
ATOM 810 N N . LYS A 1 106 ? -2.918 6.501 10.367 1.00 96.31 106 LYS A N 1
ATOM 811 C CA . LYS A 1 106 ? -2.286 7.692 9.810 1.00 96.31 106 LYS A CA 1
ATOM 812 C C . LYS A 1 106 ? -1.488 8.432 10.885 1.00 96.31 106 LYS A C 1
ATOM 814 O O . LYS A 1 106 ? -1.974 8.611 11.991 1.00 96.31 106 LYS A O 1
ATOM 819 N N . ASP A 1 107 ? -0.292 8.903 10.560 1.00 94.12 107 ASP A N 1
ATOM 820 C CA . ASP A 1 107 ? 0.413 9.877 11.397 1.00 94.12 107 ASP A CA 1
ATOM 821 C C . ASP A 1 107 ? 0.123 11.321 10.948 1.00 94.12 107 ASP A C 1
ATOM 823 O O . ASP A 1 107 ? -0.489 11.563 9.904 1.00 94.12 107 ASP A O 1
ATOM 827 N N . SER A 1 108 ? 0.587 12.305 11.719 1.00 90.75 108 SER A N 1
ATOM 828 C CA . SER A 1 108 ? 0.523 13.719 11.319 1.00 90.75 108 SER A CA 1
ATOM 829 C C . SER A 1 108 ? 1.912 14.299 11.011 1.00 90.75 108 SER A C 1
ATOM 831 O O . SER A 1 108 ? 2.113 15.515 11.087 1.00 90.75 108 SER A O 1
ATOM 833 N N . ILE A 1 109 ? 2.898 13.454 10.686 1.00 88.62 109 ILE A N 1
ATOM 834 C CA . ILE A 1 109 ? 4.246 13.886 10.296 1.00 88.62 109 ILE A CA 1
ATOM 835 C C . ILE A 1 109 ? 4.191 14.519 8.905 1.00 88.62 109 ILE A C 1
ATOM 837 O O . ILE A 1 109 ? 3.791 13.879 7.938 1.00 88.62 109 ILE A O 1
ATOM 841 N N . GLY A 1 110 ? 4.625 15.776 8.777 1.00 86.75 110 GLY A N 1
ATOM 842 C CA . GLY A 1 110 ? 4.535 16.501 7.506 1.00 86.75 110 GLY A CA 1
ATOM 843 C C . GLY A 1 110 ? 3.082 16.592 7.029 1.00 86.75 110 GLY A C 1
ATOM 844 O O . GLY A 1 110 ? 2.260 17.214 7.701 1.00 86.75 110 GLY A O 1
ATOM 845 N N . SER A 1 111 ? 2.778 15.956 5.895 1.00 86.06 111 SER A N 1
ATOM 846 C CA . SER A 1 111 ? 1.415 15.840 5.347 1.00 86.06 111 SER A CA 1
ATOM 847 C C . SER A 1 111 ? 0.648 14.586 5.822 1.00 86.06 111 SER A C 1
ATOM 849 O O . SER A 1 111 ? -0.516 14.366 5.462 1.00 86.06 111 SER A O 1
ATOM 851 N N . GLY A 1 112 ? 1.298 13.782 6.661 1.00 91.00 112 GLY A N 1
ATOM 852 C CA . GLY A 1 112 ? 0.791 12.573 7.284 1.00 91.00 112 GLY A CA 1
ATOM 853 C C . GLY A 1 112 ? 0.881 11.339 6.386 1.00 91.00 112 GLY A C 1
ATOM 854 O O . GLY A 1 112 ? 0.437 11.371 5.237 1.00 91.00 112 GLY A O 1
ATOM 855 N N . HIS A 1 113 ? 1.400 10.247 6.941 1.00 93.56 113 HIS A N 1
ATOM 856 C CA . HIS A 1 113 ? 1.672 8.985 6.248 1.00 93.56 113 HIS A CA 1
ATOM 857 C C . HIS A 1 113 ? 0.808 7.855 6.801 1.00 93.56 113 HIS A C 1
ATOM 859 O O . HIS A 1 113 ? 0.399 7.890 7.961 1.00 93.56 113 HIS A O 1
ATOM 865 N N . LEU A 1 114 ? 0.530 6.846 5.973 1.00 97.19 114 LEU A N 1
ATOM 866 C CA . LEU A 1 114 ? -0.163 5.633 6.400 1.00 97.19 114 LEU A CA 1
ATOM 867 C C . LEU A 1 114 ? 0.836 4.533 6.741 1.00 97.19 114 LEU A C 1
ATOM 869 O O . LEU A 1 114 ? 1.692 4.185 5.929 1.00 97.19 114 LEU A O 1
ATOM 873 N N . HIS A 1 115 ? 0.633 3.930 7.906 1.00 97.38 115 HIS A N 1
ATOM 874 C CA . HIS A 1 115 ? 1.460 2.855 8.436 1.00 97.38 115 HIS A CA 1
ATOM 875 C C . HIS A 1 115 ? 0.625 1.609 8.694 1.00 97.38 115 HIS A C 1
ATOM 877 O O . HIS A 1 115 ? -0.467 1.709 9.258 1.00 97.38 115 HIS A O 1
ATOM 883 N N . LEU A 1 116 ? 1.146 0.438 8.329 1.00 98.50 116 LEU A N 1
ATOM 884 C CA . LEU A 1 116 ? 0.629 -0.852 8.779 1.00 98.50 116 LEU A CA 1
ATOM 885 C C . LEU A 1 116 ? 1.378 -1.300 10.039 1.00 98.50 116 LEU A C 1
ATOM 887 O O . LEU A 1 116 ? 2.605 -1.340 10.055 1.00 98.50 116 LEU A O 1
ATOM 891 N N . TYR A 1 117 ? 0.630 -1.713 11.056 1.00 98.44 117 TYR A N 1
ATOM 892 C CA . TYR A 1 117 ? 1.122 -2.349 12.272 1.00 98.44 117 TYR A CA 1
ATOM 893 C C . TYR A 1 117 ? 0.497 -3.735 12.398 1.00 98.44 117 TYR A C 1
ATOM 895 O O . TYR A 1 117 ? -0.709 -3.905 12.195 1.00 98.44 117 TYR A O 1
ATOM 903 N N . VAL A 1 118 ? 1.301 -4.723 12.790 1.00 98.31 118 VAL A N 1
ATOM 904 C CA . VAL A 1 118 ? 0.830 -6.093 13.024 1.00 98.31 118 VAL A CA 1
ATOM 905 C C . VAL A 1 118 ? 1.015 -6.446 14.491 1.00 98.31 118 VAL A C 1
ATOM 907 O O . VAL A 1 118 ? 2.130 -6.403 15.007 1.00 98.31 118 VAL A O 1
ATOM 910 N N . ARG A 1 119 ? -0.067 -6.818 15.173 1.00 98.19 119 ARG A N 1
ATOM 911 C CA . ARG A 1 119 ? -0.008 -7.407 16.513 1.00 98.19 119 ARG A CA 1
ATOM 912 C C . ARG A 1 119 ? 0.117 -8.918 16.389 1.00 98.19 119 ARG A C 1
ATOM 914 O O . ARG A 1 119 ? -0.725 -9.553 15.749 1.00 98.19 119 ARG A O 1
ATOM 921 N N . ALA A 1 120 ? 1.121 -9.497 17.040 1.00 96.00 120 ALA A N 1
ATOM 922 C CA . ALA A 1 120 ? 1.205 -10.947 17.188 1.00 96.00 120 ALA A CA 1
ATOM 923 C C . ALA A 1 120 ? 0.022 -11.488 18.018 1.00 96.00 120 ALA A C 1
ATOM 925 O O . ALA A 1 120 ? -0.638 -10.737 18.743 1.00 96.00 120 ALA A O 1
ATOM 926 N N . VAL A 1 121 ? -0.234 -12.797 17.933 1.00 94.00 121 VAL A N 1
ATOM 927 C CA . VAL A 1 121 ? -1.348 -13.474 18.630 1.00 94.00 121 VAL A CA 1
ATOM 928 C C . VAL A 1 121 ? -1.318 -13.180 20.136 1.00 94.00 121 VAL A C 1
ATOM 930 O O . VAL A 1 121 ? -2.295 -12.693 20.711 1.00 94.00 121 VAL A O 1
ATOM 933 N N . ASP A 1 122 ? -0.146 -13.335 20.748 1.00 88.00 122 ASP A N 1
ATOM 934 C CA . ASP A 1 122 ? 0.073 -13.087 22.177 1.00 88.00 122 ASP A CA 1
ATOM 935 C C . ASP A 1 122 ? 0.522 -11.643 22.484 1.00 88.00 122 ASP A C 1
ATOM 937 O O . ASP A 1 122 ? 0.834 -11.308 23.625 1.00 88.00 122 ASP A O 1
ATOM 941 N N . GLY A 1 123 ? 0.521 -10.763 21.474 1.00 86.94 123 GLY A N 1
ATOM 942 C CA . GLY A 1 123 ? 1.257 -9.493 21.497 1.00 86.94 123 GLY A CA 1
ATOM 943 C C . GLY A 1 123 ? 2.781 -9.704 21.404 1.00 86.94 123 GLY A C 1
ATOM 944 O O . GLY A 1 123 ? 3.238 -1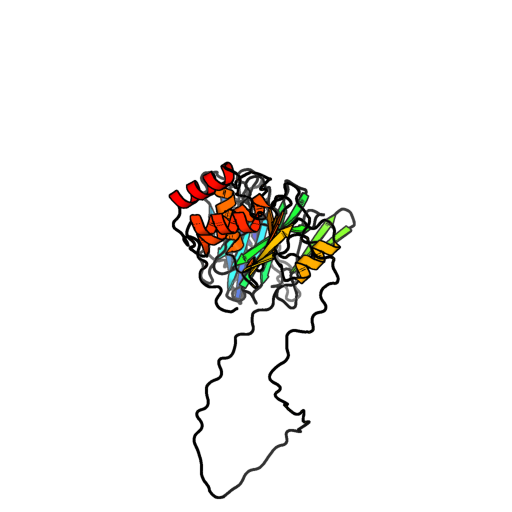0.848 21.357 1.00 86.94 123 GLY A O 1
ATOM 945 N N . PRO A 1 124 ? 3.602 -8.635 21.362 1.00 91.56 124 PRO A N 1
ATOM 946 C CA . PRO A 1 124 ? 3.244 -7.216 21.248 1.00 91.56 124 PRO A CA 1
ATOM 947 C C . PRO A 1 124 ? 2.928 -6.797 19.793 1.00 91.56 124 PRO A C 1
ATOM 949 O O . PRO A 1 124 ? 2.766 -7.637 18.902 1.00 91.56 124 PRO A O 1
ATOM 952 N N . TRP A 1 125 ? 2.821 -5.486 19.563 1.00 97.19 125 TRP A N 1
ATOM 953 C CA . TRP A 1 125 ? 2.806 -4.876 18.232 1.00 97.19 125 TRP A CA 1
ATOM 954 C C . TRP A 1 125 ? 4.210 -4.874 17.614 1.00 97.19 125 TRP A C 1
ATOM 956 O O . TRP A 1 125 ? 5.204 -4.629 18.299 1.00 97.19 125 TRP A O 1
ATOM 966 N N . GLY A 1 126 ? 4.285 -5.188 16.323 1.00 93.88 126 GLY A N 1
AT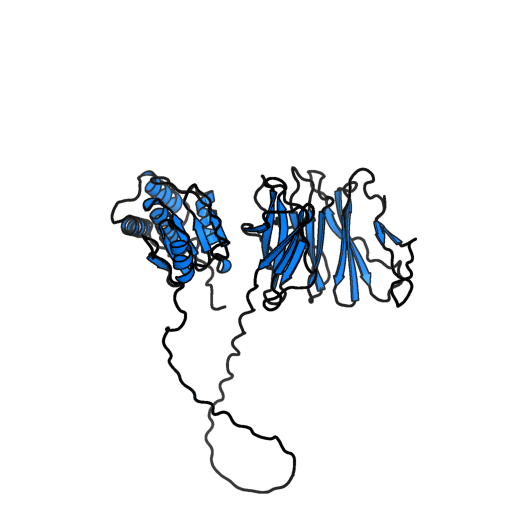OM 967 C CA . GLY A 1 126 ? 5.507 -5.139 15.528 1.00 93.88 126 GLY A CA 1
ATOM 968 C C . GLY A 1 126 ? 5.890 -3.722 15.102 1.00 93.88 126 GLY A C 1
ATOM 969 O O . GLY A 1 126 ? 5.195 -2.750 15.394 1.00 93.88 126 GLY A O 1
ATOM 970 N N . GLN A 1 127 ? 7.009 -3.621 14.382 1.00 92.00 127 GLN A N 1
ATOM 971 C CA . GLN A 1 127 ? 7.411 -2.371 13.740 1.00 92.00 127 GLN A CA 1
ATOM 972 C C . GLN A 1 127 ? 6.399 -1.962 12.670 1.00 92.00 127 GLN A C 1
ATOM 974 O O . GLN A 1 127 ? 5.720 -2.806 12.083 1.00 92.00 127 GLN A O 1
ATOM 979 N N . LYS A 1 128 ? 6.321 -0.656 12.428 1.00 93.88 128 LYS A N 1
ATOM 980 C CA . LYS A 1 128 ? 5.445 -0.100 11.409 1.00 93.88 128 LYS A CA 1
ATOM 981 C C . LYS A 1 128 ? 6.049 -0.217 10.018 1.00 93.88 128 LYS A C 1
ATOM 983 O O . LYS A 1 128 ? 7.260 -0.074 9.857 1.00 93.88 128 LYS A O 1
ATOM 988 N N . THR A 1 129 ? 5.192 -0.429 9.032 1.00 96.44 129 THR A N 1
ATOM 989 C CA . THR A 1 129 ? 5.560 -0.492 7.616 1.00 96.44 129 THR A CA 1
ATOM 990 C C . THR A 1 129 ? 4.853 0.630 6.867 1.00 96.44 129 THR A C 1
ATOM 992 O O . THR A 1 129 ? 3.622 0.699 6.907 1.00 96.44 129 THR A O 1
ATOM 995 N N . ASP A 1 130 ? 5.614 1.467 6.160 1.00 94.94 130 ASP A N 1
ATOM 996 C CA . ASP A 1 130 ? 5.058 2.500 5.282 1.00 94.94 130 ASP A CA 1
ATOM 997 C C . ASP A 1 130 ? 4.220 1.851 4.174 1.00 94.94 130 ASP A C 1
ATOM 999 O O . ASP A 1 130 ? 4.688 0.963 3.457 1.00 94.94 130 ASP A O 1
ATOM 1003 N N . ILE A 1 131 ? 2.970 2.292 4.040 1.00 96.25 131 ILE A N 1
ATOM 1004 C CA . ILE A 1 131 ? 2.058 1.828 2.981 1.00 96.25 131 ILE A CA 1
ATOM 1005 C C . ILE A 1 131 ? 2.355 2.515 1.652 1.00 96.25 131 ILE A C 1
ATOM 1007 O O . ILE A 1 131 ? 2.066 1.974 0.584 1.00 96.25 131 ILE A O 1
ATOM 1011 N N . ASP A 1 132 ? 2.928 3.710 1.735 1.00 91.44 132 ASP A N 1
ATOM 1012 C CA . ASP A 1 132 ? 3.174 4.583 0.610 1.00 91.44 132 ASP A CA 1
ATOM 1013 C C . ASP A 1 132 ? 4.525 5.266 0.770 1.00 91.44 132 ASP A C 1
ATOM 1015 O O . ASP A 1 132 ? 4.700 6.127 1.632 1.00 91.44 132 ASP A O 1
ATOM 1019 N N . SER A 1 133 ? 5.498 4.844 -0.032 1.00 82.50 133 SER A N 1
ATOM 1020 C CA . SER A 1 133 ? 6.867 5.346 0.071 1.00 82.50 133 SER A CA 1
ATOM 1021 C C . SER A 1 133 ? 7.074 6.692 -0.623 1.00 82.50 133 SER A C 1
ATOM 1023 O O . SER A 1 133 ? 8.179 7.223 -0.563 1.00 82.50 133 SER A O 1
ATOM 1025 N N . ASP A 1 134 ? 6.069 7.225 -1.326 1.00 82.69 134 ASP A N 1
ATOM 1026 C CA . ASP A 1 134 ? 6.175 8.517 -2.002 1.00 82.69 134 ASP A CA 1
ATOM 1027 C C . ASP A 1 134 ? 5.958 9.667 -0.995 1.00 82.69 134 ASP A C 1
ATOM 1029 O O . ASP A 1 134 ? 4.822 9.912 -0.561 1.00 82.69 134 ASP A O 1
ATOM 1033 N N . PRO A 1 135 ? 7.025 10.416 -0.645 1.00 79.19 135 PRO A N 1
ATOM 1034 C CA . PRO A 1 135 ? 6.982 11.429 0.407 1.00 79.19 135 PRO A CA 1
ATOM 1035 C C . PRO A 1 135 ? 6.172 12.674 0.019 1.00 79.19 135 PRO A C 1
ATOM 1037 O O . PRO A 1 135 ? 5.936 13.542 0.860 1.00 79.19 135 PRO A O 1
ATOM 1040 N N . LEU A 1 136 ? 5.766 12.809 -1.249 1.00 81.44 136 LEU A N 1
ATOM 1041 C CA . LEU A 1 136 ? 4.964 13.940 -1.727 1.00 81.44 136 LEU A CA 1
ATOM 1042 C C . LEU A 1 136 ? 3.461 13.708 -1.564 1.00 81.44 136 LEU A C 1
ATOM 1044 O O . LEU A 1 136 ? 2.643 14.579 -1.888 1.00 81.44 136 LEU A O 1
ATOM 1048 N N . THR A 1 137 ? 3.078 12.534 -1.079 1.00 86.56 137 THR A N 1
ATOM 1049 C CA . THR A 1 137 ? 1.679 12.132 -1.055 1.00 86.56 137 THR A CA 1
ATOM 1050 C C . THR A 1 137 ? 1.030 12.369 0.284 1.00 86.56 137 THR A C 1
ATOM 1052 O O . THR A 1 137 ? 1.672 12.510 1.321 1.00 86.56 137 THR A O 1
ATOM 1055 N N . GLN A 1 138 ? -0.291 12.472 0.240 1.00 93.12 138 GLN A N 1
ATOM 1056 C CA . GLN A 1 138 ? -1.126 12.715 1.403 1.00 93.12 138 GLN A CA 1
ATOM 1057 C C . GLN A 1 138 ? -2.112 11.567 1.558 1.00 93.12 138 GLN A C 1
ATOM 1059 O O . GLN A 1 138 ? -3.337 11.762 1.537 1.00 93.12 138 GLN A O 1
ATOM 1064 N N . ALA A 1 139 ? -1.555 10.363 1.689 1.00 94.62 139 ALA A N 1
ATOM 1065 C CA . ALA A 1 139 ? -2.300 9.140 1.931 1.00 94.62 139 ALA A CA 1
ATOM 1066 C C . ALA A 1 139 ? -3.160 9.283 3.201 1.00 94.62 139 ALA A C 1
ATOM 1068 O O . ALA A 1 139 ? -2.719 9.803 4.230 1.00 94.62 139 ALA A O 1
ATOM 1069 N N . THR A 1 140 ? -4.434 8.907 3.120 1.00 95.75 140 THR A N 1
ATOM 1070 C CA . THR A 1 140 ? -5.417 9.092 4.193 1.00 95.75 140 THR A CA 1
ATOM 1071 C C . THR A 1 140 ? -6.636 8.187 4.011 1.00 95.75 140 THR A C 1
ATOM 1073 O O . THR A 1 140 ? -6.787 7.536 2.981 1.00 95.75 140 THR A O 1
ATOM 1076 N N . ARG A 1 141 ? -7.536 8.168 5.004 1.00 95.19 141 ARG A N 1
ATOM 1077 C CA . ARG A 1 141 ? -8.823 7.443 4.975 1.00 95.19 141 ARG A CA 1
ATOM 1078 C C . ARG A 1 141 ? -8.673 5.971 4.552 1.00 95.19 141 ARG A C 1
ATOM 1080 O O . ARG A 1 141 ? -9.259 5.555 3.553 1.00 95.19 141 ARG A O 1
ATOM 1087 N N . PRO A 1 142 ? -7.864 5.188 5.284 1.00 96.81 142 PRO A N 1
ATOM 1088 C CA . PRO A 1 142 ? -7.590 3.811 4.922 1.00 96.81 142 PRO A CA 1
ATOM 1089 C C . PRO A 1 142 ? -8.793 2.903 5.194 1.00 96.81 142 PRO A C 1
ATOM 1091 O O . PRO A 1 142 ? -9.444 2.989 6.236 1.00 96.81 142 PRO A O 1
ATOM 1094 N N . THR A 1 143 ? -8.998 1.947 4.298 1.00 96.75 143 THR A N 1
ATOM 1095 C CA . THR A 1 143 ? -9.825 0.759 4.480 1.00 96.75 143 THR A CA 1
ATOM 1096 C C . THR A 1 143 ? -8.948 -0.472 4.277 1.00 96.75 143 THR A C 1
ATOM 1098 O O . THR A 1 143 ? -8.318 -0.634 3.235 1.00 96.75 143 THR A O 1
ATOM 1101 N N . LEU A 1 144 ? -8.909 -1.346 5.283 1.00 97.62 144 LEU A N 1
ATOM 1102 C CA . LEU A 1 144 ? -8.105 -2.568 5.282 1.00 97.62 144 LEU A CA 1
ATOM 1103 C C . LEU A 1 144 ? -8.988 -3.796 5.035 1.00 97.62 144 LEU A C 1
ATOM 1105 O O . LEU A 1 144 ? -10.038 -3.949 5.673 1.00 97.62 144 LEU A O 1
ATOM 1109 N N . SER A 1 145 ? -8.500 -4.690 4.179 1.00 97.56 145 SER A N 1
ATOM 1110 C CA . SER A 1 145 ? -9.063 -6.013 3.902 1.00 97.56 145 SER A CA 1
ATOM 1111 C C . SER A 1 145 ? -7.960 -7.067 3.976 1.00 97.56 145 SER A C 1
ATOM 1113 O O . SER A 1 145 ? -6.828 -6.810 3.571 1.00 97.56 145 SER A O 1
ATOM 1115 N N . LEU A 1 146 ? -8.283 -8.248 4.504 1.00 97.62 146 LEU A N 1
ATOM 1116 C CA . LEU A 1 146 ? -7.341 -9.363 4.627 1.00 97.62 146 LEU A CA 1
ATOM 1117 C C . LEU A 1 146 ? -7.791 -10.509 3.727 1.00 97.62 146 LEU A C 1
ATOM 1119 O O . LEU A 1 146 ? -8.925 -10.974 3.869 1.00 97.62 146 LEU A O 1
ATOM 1123 N N . ASP A 1 147 ? -6.903 -10.947 2.842 1.00 96.00 147 ASP A N 1
ATOM 1124 C CA . ASP A 1 147 ? -7.011 -12.202 2.112 1.00 96.00 147 ASP A CA 1
ATOM 1125 C C . ASP A 1 147 ? -6.268 -13.291 2.877 1.00 96.00 147 ASP A C 1
ATOM 1127 O O . ASP A 1 147 ? -5.039 -13.388 2.866 1.00 96.00 147 ASP A O 1
ATOM 1131 N N . VAL A 1 148 ? -7.045 -14.099 3.585 1.00 90.00 148 VAL A N 1
ATOM 1132 C CA . VAL A 1 148 ? -6.522 -15.190 4.410 1.00 90.00 148 VAL A CA 1
ATOM 1133 C C . VAL A 1 148 ? -6.223 -16.441 3.587 1.00 90.00 148 VAL A C 1
ATOM 1135 O O . VAL A 1 148 ? -5.508 -17.311 4.073 1.00 90.00 148 VAL A O 1
ATOM 1138 N N . GLU A 1 149 ? -6.756 -16.539 2.364 1.00 88.75 149 GLU A N 1
ATOM 1139 C CA . GLU A 1 149 ? -6.489 -17.649 1.447 1.00 88.75 149 GLU A CA 1
ATOM 1140 C C . GLU A 1 149 ? -5.055 -17.542 0.918 1.00 88.75 149 GLU A C 1
ATOM 1142 O O . GLU A 1 149 ? -4.307 -18.518 0.958 1.00 88.75 149 GLU A O 1
ATOM 1147 N N . THR A 1 150 ? -4.638 -16.341 0.511 1.00 87.50 150 THR A N 1
ATOM 1148 C CA . THR A 1 150 ? -3.296 -16.098 -0.041 1.00 87.50 150 THR A CA 1
ATOM 1149 C C . THR A 1 150 ? -2.353 -15.368 0.916 1.00 87.50 150 THR A C 1
ATOM 1151 O O . THR A 1 150 ? -1.267 -14.967 0.510 1.00 87.50 150 THR A O 1
ATOM 1154 N N . SER A 1 151 ? -2.748 -15.166 2.177 1.00 92.94 151 SER A N 1
ATOM 1155 C CA . SER A 1 151 ? -1.965 -14.448 3.199 1.00 92.94 151 SER A CA 1
ATOM 1156 C C . SER A 1 151 ? -1.553 -13.023 2.795 1.00 92.94 151 SER A C 1
ATOM 1158 O O . SER A 1 151 ? -0.434 -12.589 3.070 1.00 92.94 151 SER A O 1
ATOM 1160 N N . ARG A 1 152 ? -2.466 -12.261 2.175 1.00 95.38 152 ARG A N 1
ATOM 1161 C CA . ARG A 1 152 ? -2.225 -10.869 1.755 1.00 95.38 152 ARG A CA 1
ATOM 1162 C C . ARG A 1 152 ? -3.099 -9.869 2.503 1.00 95.38 152 ARG A C 1
ATOM 1164 O O . ARG A 1 152 ? -4.253 -10.129 2.823 1.00 95.38 152 ARG A O 1
ATOM 1171 N N . ALA A 1 153 ? -2.559 -8.681 2.743 1.00 97.19 153 ALA A N 1
ATOM 1172 C CA . ALA A 1 153 ? -3.307 -7.527 3.222 1.00 97.19 153 ALA A CA 1
ATOM 1173 C C . ALA A 1 153 ? -3.449 -6.502 2.092 1.00 97.19 153 ALA A C 1
ATOM 1175 O O . ALA A 1 153 ? -2.470 -6.175 1.423 1.00 97.19 153 ALA A O 1
ATOM 1176 N N . TYR A 1 154 ? -4.659 -5.979 1.909 1.00 97.12 154 TYR A N 1
ATOM 1177 C CA . TYR A 1 154 ? -4.981 -4.943 0.932 1.00 97.12 154 TYR A CA 1
ATOM 1178 C C . TYR A 1 154 ? -5.418 -3.676 1.655 1.00 97.12 154 TYR A C 1
ATOM 1180 O O . TYR A 1 154 ? -6.325 -3.708 2.492 1.00 97.12 154 TYR A O 1
ATOM 1188 N N . VAL A 1 155 ? -4.792 -2.556 1.312 1.00 97.81 155 VAL A N 1
ATOM 1189 C CA . VAL A 1 155 ? -5.128 -1.237 1.842 1.00 97.81 155 VAL A CA 1
ATOM 1190 C C . VAL A 1 155 ? -5.658 -0.391 0.702 1.00 97.81 155 VAL A C 1
ATOM 1192 O O . VAL A 1 155 ? -4.922 -0.068 -0.225 1.00 97.81 155 VAL A O 1
ATOM 1195 N N . VAL A 1 156 ? -6.932 -0.022 0.788 1.00 96.88 156 VAL A N 1
ATOM 1196 C CA . VAL A 1 156 ? -7.550 0.977 -0.085 1.00 96.88 156 VAL A CA 1
ATOM 1197 C C . VAL A 1 156 ? -7.526 2.311 0.646 1.00 96.88 156 VAL A C 1
ATOM 1199 O O . VAL A 1 156 ? -7.977 2.383 1.786 1.00 96.88 156 VAL A O 1
ATOM 1202 N N . TYR A 1 157 ? -6.993 3.364 0.041 1.00 96.56 157 TYR A N 1
ATOM 1203 C CA . TYR A 1 157 ? -6.832 4.652 0.714 1.00 96.56 157 TYR A CA 1
ATOM 1204 C C . TYR A 1 157 ? -6.875 5.819 -0.261 1.00 96.56 157 TYR A C 1
ATOM 1206 O O . TYR A 1 157 ? -6.577 5.691 -1.441 1.00 96.56 157 TYR A O 1
ATOM 1214 N N . ARG A 1 158 ? -7.231 6.993 0.244 1.00 95.31 158 ARG A N 1
ATOM 1215 C CA . ARG A 1 158 ? -7.322 8.227 -0.532 1.00 95.31 158 ARG A CA 1
ATOM 1216 C C . ARG A 1 158 ? -5.969 8.937 -0.545 1.00 95.31 158 ARG A C 1
ATOM 1218 O O . ARG A 1 158 ? -5.371 9.096 0.513 1.00 95.31 158 ARG A O 1
ATOM 1225 N N . ASN A 1 159 ? -5.518 9.443 -1.690 1.00 93.69 159 ASN A N 1
ATOM 1226 C CA . ASN A 1 159 ? -4.414 10.404 -1.747 1.00 93.69 159 ASN A CA 1
ATOM 1227 C C . ASN A 1 159 ? -4.954 11.834 -1.882 1.00 93.69 159 ASN A C 1
ATOM 1229 O O . ASN A 1 159 ? -5.486 12.225 -2.921 1.00 93.69 159 ASN A O 1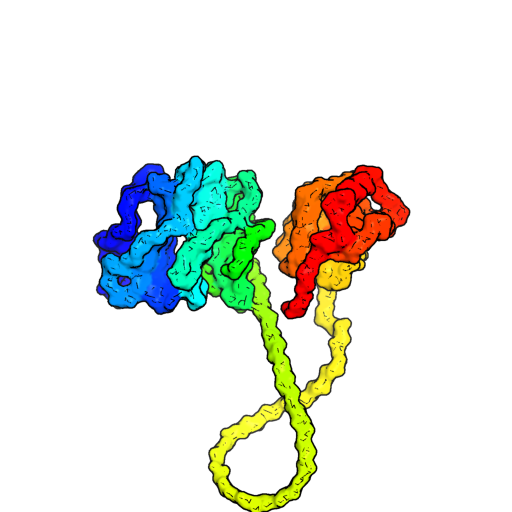
ATOM 1233 N N . SER A 1 160 ? -4.817 12.645 -0.834 1.00 92.50 160 SER A N 1
ATOM 1234 C CA . SER A 1 160 ? -5.366 14.011 -0.854 1.00 92.50 160 SER A CA 1
ATOM 1235 C C . SER A 1 160 ? -4.637 14.941 -1.832 1.00 92.50 160 SER A C 1
ATOM 1237 O O . SER A 1 160 ? -5.198 15.976 -2.177 1.00 92.50 160 SER A O 1
ATOM 1239 N N . THR A 1 161 ? -3.433 14.578 -2.294 1.00 90.31 161 THR A N 1
ATOM 1240 C CA . THR A 1 161 ? -2.668 15.377 -3.261 1.00 90.31 161 THR A CA 1
ATOM 1241 C C . THR A 1 161 ? -3.343 15.433 -4.631 1.00 90.31 161 THR A C 1
ATOM 1243 O O . THR A 1 161 ? -3.432 16.511 -5.210 1.00 90.31 161 THR A O 1
ATOM 1246 N N . ASP A 1 162 ? -3.809 14.297 -5.157 1.00 90.00 162 ASP A N 1
ATOM 1247 C CA . ASP A 1 162 ? -4.220 14.185 -6.567 1.00 90.00 162 ASP A CA 1
ATOM 1248 C C . ASP A 1 162 ? -5.715 13.967 -6.792 1.00 90.00 162 ASP A C 1
ATOM 1250 O O . ASP A 1 162 ? -6.205 14.230 -7.884 1.00 90.00 162 ASP A O 1
ATOM 1254 N N . GLY A 1 163 ? -6.470 13.531 -5.787 1.00 88.81 163 GLY A N 1
ATOM 1255 C CA . GLY A 1 163 ? -7.893 13.281 -6.010 1.00 88.81 163 GLY A CA 1
ATOM 1256 C C . GLY A 1 163 ? -8.287 11.809 -6.147 1.00 88.81 163 GLY A C 1
ATOM 1257 O O . GLY A 1 163 ? -9.480 11.510 -6.125 1.00 88.81 163 GLY A O 1
ATOM 1258 N N . HIS A 1 164 ? -7.328 10.886 -6.166 1.00 88.75 164 HIS A N 1
ATOM 1259 C CA . HIS A 1 164 ? -7.603 9.471 -6.375 1.00 88.75 164 HIS A CA 1
ATOM 1260 C C . HIS A 1 164 ? -7.614 8.650 -5.088 1.00 88.75 164 HIS A C 1
ATOM 1262 O O . HIS A 1 164 ? -7.069 9.032 -4.044 1.00 88.75 164 HIS A O 1
ATOM 1268 N N . THR A 1 165 ? -8.277 7.506 -5.179 1.00 92.44 165 THR A N 1
ATOM 1269 C CA . THR A 1 165 ? -8.228 6.423 -4.207 1.00 92.44 165 THR A CA 1
ATOM 1270 C C . THR A 1 165 ? -7.384 5.312 -4.804 1.00 92.44 165 THR A C 1
ATOM 1272 O O . THR A 1 165 ? -7.631 4.856 -5.918 1.00 92.44 165 THR A O 1
ATOM 1275 N N . TYR A 1 166 ? -6.395 4.882 -4.044 1.00 92.69 166 TYR A N 1
ATOM 1276 C CA . TYR A 1 166 ? -5.414 3.884 -4.402 1.00 92.69 166 TYR A CA 1
ATOM 1277 C C . TYR A 1 166 ? -5.667 2.572 -3.676 1.00 92.69 166 TYR A C 1
ATOM 1279 O O . TYR A 1 166 ? -6.324 2.536 -2.635 1.00 92.69 166 TYR A O 1
ATOM 1287 N N . ILE A 1 167 ? -5.101 1.504 -4.220 1.00 94.62 167 ILE A N 1
ATOM 1288 C CA . ILE A 1 167 ? -4.925 0.224 -3.559 1.00 94.62 167 ILE A CA 1
ATOM 1289 C C . ILE A 1 167 ? -3.438 -0.122 -3.513 1.00 94.62 167 ILE A C 1
ATOM 1291 O O . ILE A 1 167 ? -2.738 -0.039 -4.522 1.00 94.62 167 ILE A O 1
ATOM 1295 N N . SER A 1 168 ? -2.986 -0.564 -2.346 1.00 93.19 168 SER A N 1
ATOM 1296 C CA . SER A 1 168 ? -1.684 -1.199 -2.152 1.00 93.19 168 SER A CA 1
ATOM 1297 C C . SER A 1 168 ? -1.883 -2.553 -1.484 1.00 93.19 168 SER A C 1
ATOM 1299 O O . SER A 1 168 ? -2.850 -2.757 -0.746 1.00 93.19 168 SER A O 1
ATOM 1301 N N . SER A 1 169 ? -0.975 -3.494 -1.731 1.00 93.81 169 SER A N 1
ATOM 1302 C CA . SER A 1 169 ? -1.021 -4.814 -1.102 1.00 93.81 169 SER A CA 1
ATOM 1303 C C . SER A 1 169 ? 0.323 -5.213 -0.517 1.00 93.81 169 SER A C 1
ATOM 1305 O O . SER A 1 169 ? 1.367 -4.693 -0.915 1.00 93.81 169 SER A O 1
ATOM 1307 N N . THR A 1 170 ? 0.287 -6.136 0.437 1.00 95.06 170 THR A N 1
ATOM 1308 C CA . THR A 1 170 ? 1.483 -6.691 1.058 1.00 95.06 170 THR A CA 1
ATOM 1309 C C . THR A 1 170 ? 1.246 -8.104 1.590 1.00 95.06 170 THR A C 1
ATOM 1311 O O . THR A 1 170 ? 0.098 -8.525 1.743 1.00 95.06 170 THR A O 1
ATOM 1314 N N . ASP A 1 171 ? 2.324 -8.827 1.884 1.00 94.19 171 ASP A N 1
ATOM 1315 C CA . ASP A 1 171 ? 2.286 -10.113 2.576 1.00 94.19 171 ASP A CA 1
ATOM 1316 C C . ASP A 1 171 ? 1.977 -9.919 4.073 1.00 94.19 171 ASP A C 1
ATOM 1318 O O . ASP A 1 171 ? 2.488 -9.010 4.730 1.00 94.19 171 ASP A O 1
ATOM 1322 N N . MET A 1 172 ? 1.124 -10.777 4.632 1.00 93.19 172 MET A N 1
ATOM 1323 C CA . MET A 1 172 ? 0.707 -10.685 6.035 1.00 93.19 172 MET A CA 1
ATOM 1324 C C . MET A 1 172 ? 1.778 -11.154 7.028 1.00 93.19 172 MET A C 1
ATOM 1326 O O . MET A 1 172 ? 1.663 -10.863 8.219 1.00 93.19 172 MET A O 1
ATOM 1330 N N . SER A 1 173 ? 2.760 -11.945 6.600 1.00 91.00 173 SER A N 1
ATOM 1331 C CA . SER A 1 173 ? 3.840 -12.478 7.439 1.00 91.00 173 SER A CA 1
ATOM 1332 C C . SER A 1 173 ? 5.093 -11.601 7.414 1.00 91.00 173 SER A C 1
ATOM 1334 O O . SER A 1 173 ? 5.741 -11.446 8.448 1.00 91.00 173 SER A O 1
ATOM 1336 N N . ASN A 1 174 ? 5.387 -10.977 6.272 1.00 91.00 174 ASN A N 1
ATOM 1337 C CA . ASN A 1 174 ? 6.506 -10.062 6.092 1.00 91.00 174 ASN A CA 1
ATOM 1338 C C . ASN A 1 174 ? 6.066 -8.792 5.342 1.00 91.00 174 ASN A C 1
ATOM 1340 O O . ASN A 1 174 ? 6.307 -8.673 4.137 1.00 91.00 174 ASN A O 1
ATOM 1344 N N . PRO A 1 175 ? 5.418 -7.840 6.039 1.00 93.56 175 PRO A N 1
ATOM 1345 C CA . PRO A 1 175 ? 4.893 -6.649 5.397 1.00 93.56 175 PRO A CA 1
ATOM 1346 C C . PRO A 1 175 ? 5.973 -5.770 4.754 1.00 93.56 175 PRO A C 1
ATOM 1348 O O . PRO A 1 175 ? 6.889 -5.270 5.405 1.00 93.56 175 PRO A O 1
ATOM 1351 N N . GLY A 1 176 ? 5.791 -5.519 3.466 1.00 91.69 176 GLY A N 1
ATOM 1352 C CA . GLY A 1 176 ? 6.457 -4.509 2.656 1.00 91.69 176 GLY A CA 1
ATOM 1353 C C . GLY A 1 176 ? 5.552 -4.120 1.490 1.00 91.69 176 GLY A C 1
ATOM 1354 O O . GLY A 1 176 ? 5.073 -4.992 0.760 1.00 91.69 176 GLY A O 1
ATOM 1355 N N . PHE A 1 177 ? 5.273 -2.828 1.334 1.00 87.56 177 PHE A N 1
ATOM 1356 C CA . PHE A 1 177 ? 4.418 -2.339 0.256 1.00 87.56 177 PHE A CA 1
ATOM 1357 C C . PHE A 1 177 ? 5.241 -1.996 -0.988 1.00 87.56 177 PHE A C 1
ATOM 1359 O O . PHE A 1 177 ? 6.362 -1.490 -0.905 1.00 87.56 177 PHE A O 1
ATOM 1366 N N . GLY A 1 178 ? 4.682 -2.345 -2.146 1.00 73.75 178 GLY A N 1
ATOM 1367 C CA . GLY A 1 178 ? 5.176 -1.929 -3.455 1.00 73.75 178 GLY A CA 1
ATOM 1368 C C . GLY A 1 178 ? 4.487 -0.654 -3.937 1.00 73.75 178 GLY A C 1
ATOM 1369 O O . GLY A 1 178 ? 3.936 0.111 -3.148 1.00 73.75 178 GLY A O 1
ATOM 1370 N N . LEU A 1 179 ? 4.492 -0.442 -5.253 1.00 71.62 179 LEU A N 1
ATOM 1371 C CA . LEU A 1 179 ? 3.752 0.661 -5.859 1.00 71.62 179 LEU A CA 1
ATOM 1372 C C . LEU A 1 179 ? 2.239 0.474 -5.677 1.00 71.62 179 LEU A C 1
ATOM 1374 O O . LEU A 1 179 ? 1.710 -0.637 -5.740 1.00 71.62 179 LEU A O 1
ATOM 1378 N N . ARG A 1 180 ? 1.555 1.595 -5.469 1.00 82.56 180 ARG A N 1
ATOM 1379 C CA . ARG A 1 180 ? 0.098 1.699 -5.377 1.00 82.56 180 ARG A CA 1
ATOM 1380 C C . ARG A 1 180 ? -0.539 1.774 -6.767 1.00 82.56 180 ARG A C 1
ATOM 1382 O O . ARG A 1 180 ? 0.019 2.398 -7.667 1.00 82.56 180 ARG A O 1
ATOM 1389 N N . CYS A 1 181 ? -1.738 1.224 -6.928 1.00 81.38 181 CYS A N 1
ATOM 1390 C CA . CYS A 1 181 ? -2.538 1.343 -8.154 1.00 81.38 181 CYS A CA 1
ATOM 1391 C C . CYS A 1 181 ? -3.763 2.224 -7.908 1.00 81.38 181 CYS A C 1
ATOM 1393 O O . CYS A 1 181 ? -4.326 2.179 -6.817 1.00 81.38 181 CYS A O 1
ATOM 1395 N N . ILE A 1 182 ? -4.202 3.015 -8.893 1.00 85.81 182 ILE A N 1
ATOM 1396 C CA . ILE A 1 182 ? -5.485 3.727 -8.777 1.00 85.81 182 ILE A CA 1
ATOM 1397 C C . ILE A 1 182 ? -6.597 2.675 -8.721 1.00 85.81 182 ILE A C 1
ATOM 1399 O O . ILE A 1 182 ? -6.700 1.825 -9.599 1.00 85.81 182 ILE A O 1
ATOM 1403 N N . PHE A 1 183 ? -7.418 2.732 -7.678 1.00 86.81 183 PHE A N 1
ATOM 1404 C CA . PHE A 1 183 ? -8.562 1.846 -7.474 1.00 86.81 183 PHE A CA 1
ATOM 1405 C C . PHE A 1 183 ? -9.882 2.541 -7.819 1.00 86.81 183 PHE A C 1
ATOM 1407 O O . PHE A 1 183 ? -10.752 1.950 -8.451 1.00 86.81 183 PHE A O 1
ATOM 1414 N N . LEU A 1 184 ? -10.023 3.811 -7.427 1.00 86.19 184 LEU A N 1
ATOM 1415 C CA . LEU A 1 184 ? -11.163 4.663 -7.766 1.00 86.19 184 LEU A CA 1
ATOM 1416 C C . LEU A 1 184 ? -10.666 6.075 -8.095 1.00 86.19 184 LEU A C 1
ATOM 1418 O O . LEU A 1 184 ? -9.857 6.650 -7.368 1.00 86.19 184 LEU A O 1
ATOM 1422 N N . SER A 1 185 ? -11.182 6.657 -9.176 1.00 87.31 185 SER A N 1
ATOM 1423 C CA . SER A 1 185 ? -10.867 8.028 -9.597 1.00 87.31 185 SER A CA 1
ATOM 1424 C C . SER A 1 185 ? -11.800 9.089 -8.998 1.00 87.31 185 SER A C 1
ATOM 1426 O O . SER A 1 185 ? -11.551 10.280 -9.176 1.00 87.31 185 SER A O 1
ATOM 1428 N N . HIS A 1 186 ? -12.853 8.668 -8.291 1.00 83.38 186 HIS A N 1
ATOM 1429 C CA . HIS A 1 186 ? -13.899 9.526 -7.736 1.00 83.38 186 HIS A CA 1
ATOM 1430 C C . HIS A 1 186 ? -14.153 9.233 -6.257 1.00 83.38 186 HIS A C 1
ATOM 1432 O O . HIS A 1 186 ? -13.908 8.125 -5.777 1.00 83.38 186 HIS A O 1
ATOM 1438 N N . GLY A 1 187 ? -14.720 10.225 -5.568 1.00 84.19 187 GLY A N 1
ATOM 1439 C CA . GLY A 1 187 ? -15.103 10.133 -4.165 1.00 84.19 187 GLY A CA 1
ATOM 1440 C C . GLY A 1 187 ? -14.007 10.564 -3.184 1.00 84.19 187 GLY A C 1
ATOM 1441 O O . GLY A 1 187 ? -12.954 11.099 -3.548 1.00 84.19 187 GLY A O 1
ATOM 1442 N N . THR A 1 188 ? -14.313 10.434 -1.895 1.00 84.69 188 THR A N 1
ATOM 1443 C CA . THR A 1 188 ? -13.445 10.889 -0.799 1.00 84.69 188 THR A CA 1
ATOM 1444 C C . THR A 1 188 ? -13.281 9.862 0.319 1.00 84.69 188 THR A C 1
ATOM 1446 O O . THR A 1 188 ? -12.239 9.869 0.971 1.00 84.69 188 THR A O 1
ATOM 1449 N N . ASN A 1 189 ? -14.278 9.013 0.582 1.00 87.88 189 ASN A N 1
ATOM 1450 C CA . ASN A 1 189 ? -14.307 8.102 1.727 1.00 87.88 189 ASN A CA 1
ATOM 1451 C C . ASN A 1 189 ? -14.669 6.682 1.276 1.00 87.88 189 ASN A C 1
ATOM 1453 O O . ASN A 1 189 ? -15.785 6.209 1.502 1.00 87.88 189 ASN A O 1
ATOM 1457 N N . ALA A 1 190 ? -13.707 5.996 0.662 1.00 91.81 190 ALA A N 1
ATOM 1458 C CA . ALA A 1 190 ? -13.877 4.606 0.274 1.00 91.81 190 ALA A CA 1
ATOM 1459 C C . ALA A 1 190 ? -14.181 3.711 1.489 1.00 91.81 190 ALA A C 1
ATOM 1461 O O . ALA A 1 190 ? -13.532 3.797 2.534 1.00 91.81 190 ALA A O 1
ATOM 1462 N N . THR A 1 191 ? -15.153 2.816 1.329 1.00 92.00 191 THR A N 1
ATOM 1463 C CA . THR A 1 191 ? -15.549 1.806 2.313 1.00 92.00 191 THR A CA 1
ATOM 1464 C C . THR A 1 191 ? -15.654 0.430 1.662 1.00 92.00 191 THR A C 1
ATOM 1466 O O . THR A 1 191 ? -15.877 0.310 0.459 1.00 92.00 191 THR A O 1
ATOM 1469 N N . SER A 1 192 ? -15.501 -0.626 2.456 1.00 93.50 192 SER A N 1
ATOM 1470 C CA . SER A 1 192 ? -15.534 -2.023 2.008 1.00 93.50 192 SER A CA 1
ATOM 1471 C C . SER A 1 192 ? -16.352 -2.884 2.978 1.00 93.50 192 SER A C 1
ATOM 1473 O O . SER A 1 192 ? -16.792 -2.426 4.033 1.00 93.50 192 SER A O 1
ATOM 1475 N N . THR A 1 193 ? -16.553 -4.153 2.637 1.00 88.25 193 THR A N 1
ATOM 1476 C CA . THR A 1 193 ? -17.470 -5.093 3.296 1.00 88.25 193 THR A CA 1
ATOM 1477 C C . THR A 1 193 ? -17.037 -5.561 4.692 1.00 88.25 193 THR A C 1
ATOM 1479 O O . THR A 1 193 ? -17.762 -6.317 5.328 1.00 88.25 193 THR A O 1
ATOM 1482 N N . LYS A 1 194 ? -15.890 -5.107 5.215 1.00 87.56 194 LYS A N 1
ATOM 1483 C CA . LYS A 1 194 ? -15.288 -5.474 6.522 1.00 87.56 194 LYS A CA 1
ATOM 1484 C C . LYS A 1 194 ? -14.992 -6.969 6.744 1.00 87.56 194 LYS A C 1
ATOM 1486 O O . LYS A 1 194 ? -14.253 -7.283 7.673 1.00 87.56 194 LYS A O 1
ATOM 1491 N N . GLN A 1 195 ? -15.523 -7.862 5.917 1.00 90.81 195 GLN A N 1
ATOM 1492 C CA . GLN A 1 195 ? -15.223 -9.291 5.906 1.00 90.81 195 GLN A CA 1
ATOM 1493 C C . GLN A 1 195 ? -13.787 -9.566 5.432 1.00 90.81 195 GLN A C 1
ATOM 1495 O O . GLN A 1 195 ? -13.170 -8.734 4.763 1.00 90.81 195 GLN A O 1
ATOM 1500 N N . THR A 1 196 ? -13.265 -10.750 5.749 1.00 93.12 196 THR A N 1
ATOM 1501 C CA . THR A 1 196 ? -12.087 -11.291 5.058 1.00 93.12 196 THR A CA 1
ATOM 1502 C C . THR A 1 196 ? -12.442 -11.576 3.604 1.00 93.12 196 THR A C 1
ATOM 1504 O O . THR A 1 196 ? -13.538 -12.064 3.321 1.00 93.12 196 THR A O 1
ATOM 1507 N N . VAL A 1 197 ? -11.520 -11.283 2.697 1.00 94.62 197 VAL A N 1
ATOM 1508 C CA . VAL A 1 197 ? -11.682 -11.503 1.259 1.00 94.62 197 VAL A CA 1
ATOM 1509 C C . VAL A 1 197 ? -10.935 -12.764 0.829 1.00 94.62 197 VAL A C 1
ATOM 1511 O O . VAL A 1 197 ? -10.135 -13.297 1.594 1.00 94.62 197 VAL A O 1
ATOM 1514 N N . ASN A 1 198 ? -11.257 -13.282 -0.350 1.00 90.56 198 ASN A N 1
ATOM 1515 C CA . ASN A 1 198 ? -10.589 -14.415 -0.983 1.00 90.56 198 ASN A CA 1
ATOM 1516 C C . ASN A 1 198 ? -10.937 -14.452 -2.482 1.00 90.56 198 ASN A C 1
ATOM 1518 O O . ASN A 1 198 ? -11.671 -13.586 -2.976 1.00 90.56 198 ASN A O 1
ATOM 1522 N N . SER A 1 199 ? -10.488 -15.486 -3.190 1.00 88.38 199 SER A N 1
ATOM 1523 C CA . SER A 1 199 ? -10.746 -15.657 -4.626 1.00 88.38 199 SER A CA 1
ATOM 1524 C C . SER A 1 199 ? -12.228 -15.710 -5.015 1.00 88.38 199 SER A C 1
ATOM 1526 O O . SER A 1 199 ? -12.618 -15.239 -6.082 1.00 88.38 199 SER A O 1
ATOM 1528 N N . SER A 1 200 ? -13.088 -16.229 -4.137 1.00 90.50 200 SER A N 1
ATOM 1529 C CA . SER A 1 200 ? -14.531 -16.326 -4.387 1.00 90.50 200 SER A CA 1
ATOM 1530 C C . SER A 1 200 ? -15.288 -15.018 -4.140 1.00 90.50 200 SER A C 1
ATOM 1532 O O . SER A 1 200 ? -16.313 -14.771 -4.777 1.00 90.50 200 SER A O 1
ATOM 1534 N N . THR A 1 201 ? -14.808 -14.172 -3.222 1.00 91.00 201 THR A N 1
ATOM 1535 C CA . THR A 1 201 ? -15.460 -12.894 -2.898 1.00 91.00 201 THR A CA 1
ATOM 1536 C C . THR A 1 201 ? -14.891 -11.724 -3.689 1.00 91.00 201 THR A C 1
ATOM 1538 O O . THR A 1 201 ? -15.587 -10.725 -3.873 1.00 91.00 201 THR A O 1
ATOM 1541 N N . GLY A 1 202 ? -13.625 -11.824 -4.102 1.00 90.75 202 GLY A N 1
ATOM 1542 C CA . GLY A 1 202 ? -12.831 -10.692 -4.562 1.00 90.75 202 GLY A CA 1
ATOM 1543 C C . GLY A 1 202 ? -12.663 -9.619 -3.481 1.00 90.75 202 GLY A C 1
ATOM 1544 O O . GLY A 1 202 ? -13.109 -9.769 -2.336 1.00 90.75 202 GLY A O 1
ATOM 1545 N N . LEU A 1 203 ? -12.049 -8.506 -3.869 1.00 92.38 203 LEU A N 1
ATOM 1546 C CA . LEU A 1 203 ? -12.007 -7.268 -3.103 1.00 92.38 203 LEU A CA 1
ATOM 1547 C C . LEU A 1 203 ? -12.954 -6.256 -3.739 1.00 92.38 203 LEU A C 1
ATOM 1549 O O . LEU A 1 203 ? -12.818 -5.936 -4.915 1.00 92.38 203 LEU A O 1
ATOM 1553 N N . VAL A 1 204 ? -13.875 -5.706 -2.951 1.00 93.06 204 VAL A N 1
ATOM 1554 C CA . VAL A 1 204 ? -14.763 -4.618 -3.377 1.00 93.06 204 VAL A CA 1
ATOM 1555 C C . VAL A 1 204 ? -14.601 -3.448 -2.424 1.00 93.06 204 VAL A C 1
ATOM 1557 O O . VAL A 1 204 ? -14.666 -3.636 -1.209 1.00 93.06 204 VAL A O 1
ATOM 1560 N N . ALA A 1 205 ? -14.456 -2.241 -2.955 1.00 93.31 205 ALA A N 1
ATOM 1561 C CA . ALA A 1 205 ? -14.698 -1.026 -2.189 1.00 93.31 205 ALA A CA 1
ATOM 1562 C C . ALA A 1 205 ? -15.570 -0.077 -3.007 1.00 93.31 205 ALA A C 1
ATOM 1564 O O . ALA A 1 205 ? -15.595 -0.136 -4.234 1.00 93.31 205 ALA A O 1
ATOM 1565 N N . ALA A 1 206 ? -16.307 0.778 -2.319 1.00 92.44 206 ALA A N 1
ATOM 1566 C CA . ALA A 1 206 ? -17.103 1.813 -2.942 1.00 92.44 206 ALA A CA 1
ATOM 1567 C C . ALA A 1 206 ? -16.801 3.148 -2.283 1.00 92.44 206 ALA A C 1
ATOM 1569 O O . ALA A 1 206 ? -16.617 3.224 -1.070 1.00 92.44 206 ALA A O 1
ATOM 1570 N N . ASP A 1 207 ? -16.785 4.189 -3.094 1.00 90.69 207 ASP A N 1
ATOM 1571 C CA . ASP A 1 207 ? -16.747 5.569 -2.644 1.00 90.69 207 ASP A CA 1
ATOM 1572 C C . ASP A 1 207 ? -18.020 6.278 -3.119 1.00 90.69 207 ASP A C 1
ATOM 1574 O O . ASP A 1 207 ? -18.795 5.741 -3.914 1.00 90.69 207 ASP A O 1
ATOM 1578 N N . SER A 1 208 ? -18.270 7.477 -2.619 1.00 86.06 208 SER A N 1
ATOM 1579 C CA . SER A 1 208 ? -19.410 8.285 -3.027 1.00 86.06 208 SER A CA 1
ATOM 1580 C C . SER A 1 208 ? -19.010 9.733 -3.239 1.00 86.06 208 SER A C 1
ATOM 1582 O O . SER A 1 208 ? -18.203 10.284 -2.489 1.00 86.06 208 SER A O 1
ATOM 1584 N N . ASP A 1 209 ? -19.656 10.355 -4.215 1.00 82.88 209 ASP A N 1
ATOM 1585 C CA . ASP A 1 209 ? -19.736 11.805 -4.364 1.00 82.88 209 ASP A CA 1
ATOM 1586 C C . ASP A 1 209 ? -21.222 12.210 -4.373 1.00 82.88 209 ASP A C 1
ATOM 1588 O O . ASP A 1 209 ? -22.110 11.373 -4.197 1.00 82.88 209 ASP A O 1
ATOM 1592 N N . THR A 1 210 ? -21.512 13.495 -4.536 1.00 82.75 210 THR A N 1
ATOM 1593 C CA . THR A 1 210 ? -22.840 14.103 -4.444 1.00 82.75 210 THR A CA 1
ATOM 1594 C C . THR A 1 210 ? -23.882 13.343 -5.278 1.00 82.75 210 THR A C 1
ATOM 1596 O O . THR A 1 210 ? -24.025 13.547 -6.482 1.00 82.75 210 THR A O 1
ATOM 1599 N N . GLY A 1 211 ? -24.639 12.468 -4.605 1.00 80.62 211 GLY A N 1
ATOM 1600 C CA . GLY A 1 211 ? -25.726 11.675 -5.184 1.00 80.62 211 GLY A CA 1
ATOM 1601 C C . GLY A 1 211 ? -25.308 10.436 -5.986 1.00 80.62 211 GLY A C 1
ATOM 1602 O O . GLY A 1 211 ? -26.182 9.819 -6.593 1.00 80.62 211 GLY A O 1
ATOM 1603 N N . GLN A 1 212 ? -24.026 10.054 -6.007 1.00 86.69 212 GLN A N 1
ATOM 1604 C CA . GLN A 1 212 ? -23.525 8.908 -6.779 1.00 86.69 212 GLN A CA 1
ATOM 1605 C C . GLN A 1 212 ? -22.594 8.014 -5.953 1.00 86.69 212 GLN A C 1
ATOM 1607 O O . GLN A 1 212 ? -21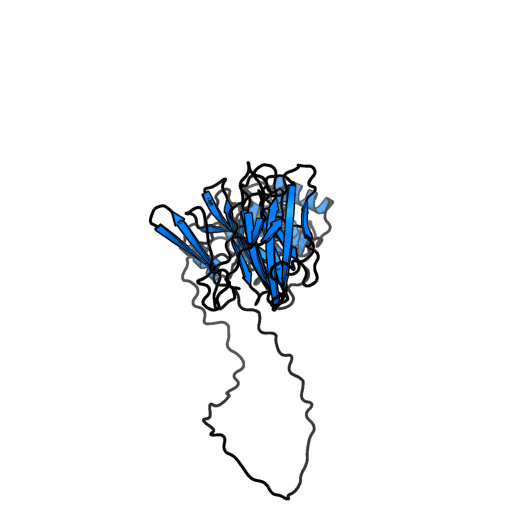.826 8.494 -5.122 1.00 86.69 212 GLN A O 1
ATOM 1612 N N . ILE A 1 213 ? -22.663 6.704 -6.202 1.00 89.19 213 ILE A N 1
ATOM 1613 C CA . ILE A 1 213 ? -21.792 5.688 -5.598 1.00 89.19 213 ILE A CA 1
ATOM 1614 C C . ILE A 1 213 ? -20.926 5.093 -6.707 1.00 89.19 213 ILE A C 1
ATOM 1616 O O . ILE A 1 213 ? -21.449 4.656 -7.731 1.00 89.19 213 ILE A O 1
ATOM 1620 N N . PHE A 1 214 ? -19.619 5.043 -6.474 1.00 88.94 214 PHE A N 1
ATOM 1621 C CA . PHE A 1 214 ? -18.610 4.510 -7.382 1.00 88.94 214 PHE A CA 1
ATOM 1622 C C . PHE A 1 214 ? -18.002 3.243 -6.773 1.00 88.94 214 PHE A C 1
ATOM 1624 O O . PHE A 1 214 ? -17.155 3.340 -5.883 1.00 88.94 214 PHE A O 1
ATOM 1631 N N . PRO A 1 215 ? -18.446 2.047 -7.192 1.00 92.12 215 PRO A N 1
ATOM 1632 C CA . PRO A 1 215 ? -17.832 0.796 -6.775 1.00 92.12 215 PRO A CA 1
ATOM 1633 C C . PRO A 1 215 ? -16.631 0.446 -7.662 1.00 92.12 215 PRO A C 1
ATOM 1635 O O . PRO A 1 215 ? -16.658 0.656 -8.872 1.00 92.12 215 PRO A O 1
ATOM 1638 N N . ALA A 1 216 ? -15.618 -0.174 -7.068 1.00 86.06 216 ALA A N 1
ATOM 1639 C CA . ALA A 1 216 ? -14.551 -0.876 -7.768 1.00 86.06 216 ALA A CA 1
ATOM 1640 C C . ALA A 1 216 ? -14.391 -2.279 -7.181 1.00 86.06 216 ALA A C 1
ATOM 1642 O O . ALA A 1 216 ? -14.626 -2.512 -5.989 1.00 86.06 216 ALA A O 1
ATOM 1643 N N . ARG A 1 217 ? -14.005 -3.219 -8.044 1.00 88.62 217 ARG A N 1
ATOM 1644 C CA . ARG A 1 217 ? -13.778 -4.620 -7.699 1.00 88.62 217 ARG A CA 1
ATOM 1645 C C . ARG A 1 217 ? -12.482 -5.103 -8.332 1.00 88.62 217 ARG A C 1
ATOM 1647 O O . ARG A 1 217 ? -12.239 -4.821 -9.499 1.00 88.62 217 ARG A O 1
ATOM 1654 N N . ILE A 1 218 ? -11.717 -5.879 -7.575 1.00 85.06 218 ILE A N 1
ATOM 1655 C CA . ILE A 1 218 ? -10.620 -6.705 -8.079 1.00 85.06 218 ILE A CA 1
ATOM 1656 C C . ILE A 1 218 ? -10.944 -8.158 -7.742 1.00 85.06 218 ILE A C 1
ATOM 1658 O O . ILE A 1 218 ? -11.302 -8.473 -6.604 1.00 85.06 218 ILE A O 1
ATOM 1662 N N . ASP A 1 219 ? -10.837 -9.034 -8.734 1.00 84.62 219 ASP A N 1
ATOM 1663 C CA . ASP A 1 219 ? -10.855 -10.472 -8.494 1.00 84.62 219 ASP A CA 1
ATOM 1664 C C . ASP A 1 219 ? -9.511 -10.899 -7.900 1.00 84.62 219 ASP A C 1
ATOM 1666 O O . ASP A 1 219 ? -8.454 -10.435 -8.326 1.00 84.62 219 ASP A O 1
ATOM 1670 N N . LEU A 1 220 ? -9.565 -11.741 -6.871 1.00 83.94 220 LEU A N 1
ATOM 1671 C CA . LEU A 1 220 ? -8.382 -12.171 -6.133 1.00 83.94 220 LEU A CA 1
ATOM 1672 C C . LEU A 1 220 ? -7.949 -13.566 -6.599 1.00 83.94 220 LEU A C 1
ATOM 1674 O O . LEU A 1 220 ? -8.804 -14.383 -6.957 1.00 83.94 220 LEU A O 1
ATOM 1678 N N . PRO A 1 221 ? -6.640 -13.859 -6.613 1.00 78.38 221 PRO A N 1
ATOM 1679 C CA . PRO A 1 221 ? -6.150 -15.174 -6.994 1.00 78.38 221 PRO A CA 1
ATOM 1680 C C . PRO A 1 221 ? -6.555 -16.228 -5.956 1.00 78.38 221 PRO A C 1
ATOM 1682 O O . PRO A 1 221 ? -6.599 -15.955 -4.760 1.00 78.38 221 PRO A O 1
ATOM 1685 N N . SER A 1 222 ? -6.834 -17.451 -6.408 1.00 78.00 222 SER A N 1
ATOM 1686 C CA . SER A 1 222 ? -6.981 -18.602 -5.510 1.00 78.00 222 SER A CA 1
ATOM 1687 C C . SER A 1 222 ? -5.617 -19.081 -5.027 1.00 78.00 222 SER A C 1
ATOM 1689 O O . SER A 1 222 ? -4.641 -19.012 -5.779 1.00 78.00 222 SER A O 1
ATOM 1691 N N . ALA A 1 223 ? -5.550 -19.649 -3.824 1.00 74.25 223 ALA A N 1
ATOM 1692 C CA . ALA A 1 223 ? -4.329 -20.307 -3.373 1.00 74.25 223 ALA A CA 1
ATOM 1693 C C . ALA A 1 223 ? -3.976 -21.477 -4.315 1.00 74.25 223 ALA A C 1
ATOM 1695 O O . ALA A 1 223 ? -4.871 -22.232 -4.718 1.00 74.25 223 ALA A O 1
ATOM 1696 N N . PRO A 1 224 ? -2.692 -21.673 -4.667 1.00 57.94 224 PRO A N 1
ATOM 1697 C CA . PRO A 1 224 ? -2.287 -22.821 -5.462 1.00 57.94 224 PRO A CA 1
ATOM 1698 C C . PRO A 1 224 ? -2.651 -24.109 -4.716 1.00 57.94 224 PRO A C 1
ATOM 1700 O O . PRO A 1 224 ? -2.312 -24.298 -3.543 1.00 57.94 224 PRO A O 1
ATOM 1703 N N . ALA A 1 225 ? -3.375 -25.003 -5.394 1.00 48.75 225 ALA A N 1
ATOM 1704 C CA . ALA A 1 225 ? -3.732 -26.299 -4.839 1.00 48.75 225 ALA A CA 1
ATOM 1705 C C . ALA A 1 225 ? -2.440 -27.054 -4.514 1.00 48.75 225 ALA A C 1
ATOM 1707 O O . ALA A 1 225 ? -1.698 -27.442 -5.415 1.00 48.75 225 ALA A O 1
ATOM 1708 N N . SER A 1 226 ? -2.156 -27.253 -3.224 1.00 40.19 226 SER A N 1
ATOM 1709 C CA . SER A 1 226 ? -0.970 -27.991 -2.796 1.00 40.19 226 SER A CA 1
ATOM 1710 C C . SER A 1 226 ? -0.970 -29.368 -3.460 1.00 40.19 226 SER A C 1
ATOM 1712 O O . SER A 1 226 ? -1.848 -30.194 -3.194 1.00 40.19 226 SER A O 1
ATOM 1714 N N . ALA A 1 227 ? 0.006 -29.607 -4.338 1.00 34.75 227 ALA A N 1
ATOM 1715 C CA . ALA A 1 227 ? 0.208 -30.895 -4.976 1.00 34.75 227 ALA A CA 1
ATOM 1716 C C . ALA A 1 227 ? 0.408 -31.943 -3.878 1.00 34.75 227 ALA A C 1
ATOM 1718 O O . ALA A 1 227 ? 1.430 -31.988 -3.192 1.00 34.75 227 ALA A O 1
ATOM 1719 N N . THR A 1 228 ? -0.605 -32.779 -3.675 1.00 34.31 228 THR A N 1
ATOM 1720 C CA . THR A 1 228 ? -0.522 -33.916 -2.769 1.00 34.31 228 THR A CA 1
ATOM 1721 C C . THR A 1 228 ? 0.442 -34.903 -3.413 1.00 34.31 228 THR A C 1
ATOM 1723 O O . THR A 1 228 ? 0.078 -35.642 -4.326 1.00 34.31 228 THR A O 1
ATOM 1726 N N . SER A 1 229 ? 1.703 -34.875 -2.979 1.00 33.62 229 SER A N 1
ATOM 1727 C CA . SER A 1 229 ? 2.715 -35.858 -3.355 1.00 33.62 229 SER A CA 1
ATOM 1728 C C . SER A 1 229 ? 2.170 -37.258 -3.085 1.00 33.62 229 SER A C 1
ATOM 1730 O O . SER A 1 229 ? 1.998 -37.669 -1.936 1.00 33.62 229 SER A O 1
ATOM 1732 N N . GLY A 1 230 ? 1.850 -37.971 -4.164 1.00 32.16 230 GLY A N 1
ATOM 1733 C CA . GLY A 1 230 ? 1.340 -39.329 -4.118 1.00 32.16 230 GLY A CA 1
ATOM 1734 C C . GLY A 1 230 ? 2.324 -40.239 -3.393 1.00 32.16 230 GLY A C 1
ATOM 1735 O O . GLY A 1 230 ? 3.459 -40.432 -3.827 1.00 32.16 230 GLY A O 1
ATOM 1736 N N . VAL A 1 231 ? 1.870 -40.817 -2.283 1.00 36.34 231 VAL A N 1
ATOM 1737 C CA . VAL A 1 231 ? 2.543 -41.927 -1.614 1.00 36.34 231 VAL A CA 1
ATOM 1738 C C . VAL A 1 231 ? 2.653 -43.076 -2.616 1.00 36.34 231 VAL A C 1
ATOM 1740 O O . VAL A 1 231 ? 1.655 -43.683 -3.007 1.00 36.34 231 VAL A O 1
ATOM 1743 N N . GLY A 1 232 ? 3.882 -43.363 -3.046 1.00 31.38 232 GLY A N 1
ATOM 1744 C CA . GLY A 1 232 ? 4.199 -44.503 -3.894 1.00 31.38 232 GLY A CA 1
ATOM 1745 C C . GLY A 1 232 ? 3.810 -45.808 -3.204 1.00 31.38 232 GLY A C 1
ATOM 1746 O O . GLY A 1 232 ? 4.441 -46.233 -2.236 1.00 31.38 232 GLY A O 1
ATOM 1747 N N . THR A 1 233 ? 2.776 -46.468 -3.716 1.00 31.62 233 THR A N 1
ATOM 1748 C CA . THR A 1 233 ? 2.440 -47.842 -3.348 1.00 31.62 233 THR A CA 1
ATOM 1749 C C . THR A 1 233 ? 3.405 -48.781 -4.067 1.00 31.62 233 THR A C 1
ATOM 1751 O O . THR A 1 233 ? 3.378 -48.934 -5.287 1.00 31.62 233 THR A O 1
ATOM 1754 N N . ARG A 1 234 ? 4.303 -49.408 -3.298 1.00 32.59 234 ARG A N 1
ATOM 1755 C CA . ARG A 1 234 ? 5.136 -50.521 -3.769 1.00 32.59 234 ARG A CA 1
ATOM 1756 C C . ARG A 1 234 ? 4.235 -51.681 -4.195 1.00 32.59 234 ARG A C 1
ATOM 1758 O O . ARG A 1 234 ? 3.460 -52.192 -3.392 1.00 32.59 234 ARG A O 1
ATOM 1765 N N . SER A 1 235 ? 4.393 -52.113 -5.445 1.00 31.09 235 SER A N 1
ATOM 1766 C CA . SER A 1 235 ? 3.888 -53.393 -5.942 1.00 31.09 235 SER A CA 1
ATOM 1767 C C . SER A 1 235 ? 4.550 -54.550 -5.193 1.00 31.09 235 SER A C 1
ATOM 1769 O O . SER A 1 235 ? 5.770 -54.696 -5.228 1.00 31.09 235 SER A O 1
ATOM 1771 N N . GLY A 1 236 ? 3.734 -55.377 -4.543 1.00 32.59 236 GLY A N 1
ATOM 1772 C CA . GLY A 1 236 ? 4.095 -56.701 -4.048 1.00 32.59 236 GLY A CA 1
ATOM 1773 C C . GLY A 1 236 ? 3.180 -57.741 -4.693 1.00 32.59 236 GLY A C 1
ATOM 1774 O O . GLY A 1 236 ? 1.964 -57.684 -4.546 1.00 32.59 236 GLY A O 1
ATOM 1775 N N . SER A 1 237 ? 3.786 -58.649 -5.449 1.00 31.34 237 SER A N 1
ATOM 1776 C CA . SER A 1 237 ? 3.202 -59.794 -6.153 1.00 31.34 237 SER A CA 1
ATOM 1777 C C . SER A 1 237 ? 2.503 -60.805 -5.226 1.00 31.34 237 SER A C 1
ATOM 1779 O O . SER A 1 237 ? 3.053 -61.153 -4.183 1.00 31.34 237 SER A O 1
ATOM 1781 N N . GLY A 1 238 ? 1.338 -61.328 -5.643 1.00 27.36 238 GLY A N 1
ATOM 1782 C CA . GLY A 1 238 ? 0.667 -62.504 -5.042 1.00 27.36 238 GLY A CA 1
ATOM 1783 C C . GLY A 1 238 ? 1.409 -63.834 -5.301 1.00 27.36 238 GLY A C 1
ATOM 1784 O O . GLY A 1 238 ? 2.438 -63.797 -5.982 1.00 27.36 238 GLY A O 1
ATOM 1785 N N . PRO A 1 239 ? 0.912 -65.007 -4.817 1.00 37.16 239 PRO A N 1
ATOM 1786 C CA . PRO A 1 239 ? -0.412 -65.528 -5.228 1.00 37.16 239 PRO A CA 1
ATOM 1787 C C . PRO A 1 239 ? -1.247 -66.375 -4.203 1.00 37.16 239 PRO A C 1
ATOM 1789 O O . PRO A 1 239 ? -0.710 -66.928 -3.253 1.00 37.16 239 PRO A O 1
ATOM 1792 N N . THR A 1 240 ? -2.574 -66.459 -4.466 1.00 30.81 240 THR A N 1
ATOM 1793 C CA . THR A 1 240 ? -3.603 -67.550 -4.279 1.00 30.81 240 THR A CA 1
ATOM 1794 C C . THR A 1 240 ? -3.510 -68.539 -3.089 1.00 30.81 240 THR A C 1
ATOM 1796 O O . THR A 1 240 ? -2.478 -69.177 -2.955 1.00 30.81 240 THR A O 1
ATOM 1799 N N . GLY A 1 241 ? -4.513 -68.905 -2.261 1.00 26.00 241 GLY A N 1
ATOM 1800 C CA . GLY A 1 241 ? -5.992 -68.791 -2.072 1.00 26.00 241 GLY A CA 1
ATOM 1801 C C . GLY A 1 241 ? -6.396 -69.802 -0.936 1.00 26.00 241 GLY A C 1
ATOM 1802 O O . GLY A 1 241 ? -5.469 -70.304 -0.304 1.00 26.00 241 GLY A O 1
ATOM 1803 N N . PRO A 1 242 ? -7.655 -70.257 -0.676 1.00 40.91 242 PRO A N 1
ATOM 1804 C CA . PRO A 1 242 ? -8.989 -69.634 -0.708 1.00 40.91 242 PRO A CA 1
ATOM 1805 C C . PRO A 1 242 ? -9.814 -69.720 0.630 1.00 40.91 242 PRO A C 1
ATOM 1807 O O . PRO A 1 242 ? -9.546 -70.529 1.508 1.00 40.91 242 PRO A O 1
ATOM 1810 N N . ALA A 1 243 ? -10.877 -68.895 0.683 1.00 28.05 243 ALA A N 1
ATOM 1811 C CA . ALA A 1 243 ? -12.226 -69.022 1.294 1.00 28.05 243 ALA A CA 1
ATOM 1812 C C . ALA A 1 243 ? -12.494 -69.431 2.772 1.00 28.05 243 ALA A C 1
ATOM 1814 O O . ALA A 1 243 ? -12.277 -70.574 3.165 1.00 28.05 243 ALA A O 1
ATOM 1815 N N . SER A 1 244 ? -13.191 -68.528 3.496 1.00 30.80 244 SER A N 1
ATOM 1816 C CA . SER A 1 244 ? -14.401 -68.686 4.366 1.00 30.80 244 SER A CA 1
ATOM 1817 C C . SER A 1 244 ? -14.418 -67.531 5.392 1.00 30.80 244 SER A C 1
ATOM 1819 O O . SER A 1 244 ? -13.385 -67.283 5.992 1.00 30.80 244 SER A O 1
ATOM 1821 N N . GLY A 1 245 ? -15.456 -66.754 5.713 1.00 25.14 245 GLY A N 1
ATOM 1822 C CA . GLY A 1 245 ? -16.844 -66.573 5.298 1.00 25.14 245 GLY A CA 1
ATOM 1823 C C . GLY A 1 245 ? -17.497 -65.523 6.238 1.00 25.14 245 GLY A C 1
ATOM 1824 O O . GLY A 1 245 ? -16.988 -65.296 7.331 1.00 25.14 245 GLY A O 1
ATOM 1825 N N . LEU A 1 246 ? -18.643 -64.969 5.811 1.00 28.67 246 LEU A N 1
ATOM 1826 C CA . LEU A 1 246 ? -19.724 -64.304 6.584 1.00 28.67 246 LEU A CA 1
ATOM 1827 C C . LEU A 1 246 ? -19.672 -62.788 6.925 1.00 28.67 246 LEU A C 1
ATOM 1829 O O . LEU A 1 246 ? -18.750 -62.301 7.567 1.00 28.67 246 LEU A O 1
ATOM 1833 N N . GLY A 1 247 ? -20.791 -62.115 6.575 1.00 25.97 247 GLY A N 1
ATOM 1834 C CA . GLY A 1 247 ? -21.300 -60.812 7.069 1.00 25.97 247 GLY A CA 1
ATOM 1835 C C . GLY A 1 247 ? -21.389 -59.717 5.986 1.00 25.97 247 GLY A C 1
ATOM 1836 O O . GLY A 1 247 ? -20.378 -59.087 5.714 1.00 25.97 247 GLY A O 1
ATOM 1837 N N . LEU A 1 248 ? -22.462 -59.582 5.177 1.00 28.30 248 LEU A N 1
ATOM 1838 C CA . LEU A 1 248 ? -23.700 -58.780 5.412 1.00 28.30 248 LEU A CA 1
ATOM 1839 C C . LEU A 1 248 ? -23.403 -57.402 6.044 1.00 28.30 248 LEU A C 1
ATOM 1841 O O . LEU A 1 248 ? -22.767 -57.372 7.086 1.00 28.30 248 LEU A O 1
ATOM 1845 N N . GLU A 1 249 ? -23.832 -56.224 5.586 1.00 29.64 249 GLU A N 1
ATOM 1846 C CA . GLU A 1 249 ? -24.700 -55.671 4.526 1.00 29.64 249 GLU A CA 1
ATOM 1847 C C . GLU A 1 249 ? -24.378 -54.137 4.577 1.00 29.64 249 GLU A C 1
ATOM 1849 O O . GLU A 1 249 ? -23.993 -53.647 5.631 1.00 29.64 249 GLU A O 1
ATOM 1854 N N . GLU A 1 250 ? -24.271 -53.325 3.519 1.00 29.02 250 GLU A N 1
ATOM 1855 C CA . GLU A 1 250 ? -25.384 -52.576 2.920 1.00 29.02 250 GLU A CA 1
ATOM 1856 C C . GLU A 1 250 ? -24.891 -51.674 1.759 1.00 29.02 250 GLU A C 1
ATOM 1858 O O . GLU A 1 250 ? -23.902 -50.944 1.840 1.00 29.02 250 GLU A O 1
ATOM 1863 N N . ARG A 1 251 ? -25.660 -51.746 0.669 1.00 28.19 251 ARG A N 1
ATOM 1864 C CA . ARG A 1 251 ? -25.901 -50.794 -0.432 1.00 28.19 251 ARG A CA 1
ATOM 1865 C C . ARG A 1 251 ? -25.179 -49.429 -0.432 1.00 28.19 251 ARG A C 1
ATOM 1867 O O . ARG A 1 251 ? -25.584 -48.485 0.238 1.00 28.19 251 ARG A O 1
ATOM 1874 N N . ARG A 1 252 ? -24.319 -49.235 -1.443 1.00 26.92 252 ARG A N 1
ATOM 1875 C CA . ARG A 1 252 ? -24.192 -47.955 -2.171 1.00 26.92 252 ARG A CA 1
ATOM 1876 C C . ARG A 1 252 ? -24.517 -48.157 -3.649 1.00 26.92 252 ARG A C 1
ATOM 1878 O O . ARG A 1 252 ? -23.916 -49.002 -4.312 1.00 26.92 252 ARG A O 1
ATOM 1885 N N . LEU A 1 253 ? -25.478 -47.374 -4.146 1.00 25.45 253 LEU A N 1
ATOM 1886 C CA . LEU A 1 253 ? -25.783 -47.253 -5.569 1.00 25.45 253 LEU A CA 1
ATOM 1887 C C . LEU A 1 253 ? -24.547 -46.740 -6.319 1.00 25.45 253 LEU A C 1
ATOM 1889 O O . LEU A 1 253 ? -23.985 -45.702 -5.977 1.00 25.45 253 LEU A O 1
ATOM 1893 N N . ARG A 1 254 ? -24.168 -47.472 -7.367 1.00 25.77 254 ARG A N 1
ATOM 1894 C CA . ARG A 1 254 ? -23.273 -47.019 -8.429 1.00 25.77 254 ARG A CA 1
ATOM 1895 C C . ARG A 1 254 ? -24.118 -46.353 -9.511 1.00 25.77 254 ARG A C 1
ATOM 1897 O O . ARG A 1 254 ? -25.020 -46.992 -10.044 1.00 25.77 254 ARG A O 1
ATOM 1904 N N . VAL A 1 255 ? -23.763 -45.134 -9.893 1.00 26.33 255 VAL A N 1
ATOM 1905 C CA . VAL A 1 255 ? -23.942 -44.665 -11.270 1.00 26.33 255 VAL A CA 1
ATOM 1906 C C . VAL A 1 255 ? -22.547 -44.308 -11.754 1.00 26.33 255 VAL A C 1
ATOM 1908 O O . VAL A 1 255 ? -21.850 -43.507 -11.136 1.00 26.33 255 VAL A O 1
ATOM 1911 N N . GLY A 1 256 ? -22.099 -45.048 -12.764 1.00 26.92 256 GLY A N 1
ATOM 1912 C CA . GLY A 1 256 ? -20.746 -44.984 -13.286 1.00 26.92 256 GLY A CA 1
ATOM 1913 C C . GLY A 1 256 ? -20.536 -43.780 -14.190 1.00 26.92 256 GLY A C 1
ATOM 1914 O O . GLY A 1 256 ? -21.429 -43.395 -14.937 1.00 26.92 256 GLY A O 1
ATOM 1915 N N . VAL A 1 257 ? -19.315 -43.260 -14.161 1.00 25.86 257 VAL A N 1
ATOM 1916 C CA . VAL A 1 257 ? -18.714 -42.562 -15.294 1.00 25.86 257 VAL A CA 1
ATOM 1917 C C . VAL A 1 257 ? -17.293 -43.098 -15.421 1.00 25.86 257 VAL A C 1
ATOM 1919 O O . VAL A 1 257 ? -16.541 -43.146 -14.448 1.00 25.86 257 VAL A O 1
ATOM 1922 N N . GLU A 1 258 ? -16.985 -43.606 -16.610 1.00 27.08 258 GLU A N 1
ATOM 1923 C CA . GLU A 1 258 ? -15.691 -44.159 -16.988 1.00 27.08 258 GLU A CA 1
ATOM 1924 C C . GLU A 1 258 ? -14.576 -43.124 -16.802 1.00 27.08 258 GLU A C 1
ATOM 1926 O O . GLU A 1 258 ? -14.594 -42.050 -17.401 1.00 27.08 258 GLU A O 1
ATOM 1931 N N . ALA A 1 259 ? -13.560 -43.486 -16.022 1.00 25.36 259 ALA A N 1
ATOM 1932 C CA . ALA A 1 259 ? -12.264 -42.838 -16.075 1.00 25.36 259 ALA A CA 1
ATOM 1933 C C . ALA A 1 259 ? -11.538 -43.315 -17.341 1.00 25.36 259 ALA A C 1
ATOM 1935 O O . ALA A 1 259 ? -11.045 -44.443 -17.398 1.00 25.36 259 ALA A O 1
ATOM 1936 N N . ARG A 1 260 ? -11.459 -42.453 -18.358 1.00 25.97 260 ARG A N 1
ATOM 1937 C CA . ARG A 1 260 ? -10.447 -42.572 -19.410 1.00 25.97 260 ARG A CA 1
ATOM 1938 C C . ARG A 1 260 ? -9.319 -41.598 -19.108 1.00 25.97 260 ARG A C 1
ATOM 1940 O O . ARG A 1 260 ? -9.486 -40.387 -19.174 1.00 25.97 260 ARG A O 1
ATOM 1947 N N . SER A 1 261 ? -8.173 -42.177 -18.768 1.00 30.97 261 SER A N 1
ATOM 1948 C CA . SER A 1 261 ? -6.871 -41.528 -18.832 1.00 30.97 261 SER A CA 1
ATOM 1949 C C . SER A 1 261 ? -6.568 -41.181 -20.291 1.00 30.97 261 SER A C 1
ATOM 1951 O O . SER A 1 261 ? -6.590 -42.063 -21.150 1.00 30.97 261 SER A O 1
ATOM 1953 N N . ALA A 1 262 ? -6.299 -39.907 -20.562 1.00 26.23 262 ALA A N 1
ATOM 1954 C CA . ALA A 1 262 ? -5.681 -39.448 -21.796 1.00 26.23 262 ALA A CA 1
ATOM 1955 C C . ALA A 1 262 ? -4.603 -38.425 -21.424 1.00 26.23 262 ALA A C 1
ATOM 1957 O O . ALA A 1 262 ? -4.876 -37.272 -21.104 1.00 26.23 262 ALA A O 1
ATOM 1958 N N . VAL A 1 263 ? -3.366 -38.910 -21.420 1.00 30.30 263 VAL A N 1
ATOM 1959 C CA . VAL A 1 263 ? -2.157 -38.098 -21.525 1.00 30.30 263 VAL A CA 1
ATOM 1960 C C . VAL A 1 263 ? -2.144 -37.455 -22.918 1.00 30.30 263 VAL A C 1
ATOM 1962 O O . VAL A 1 263 ? -2.491 -38.116 -23.895 1.00 30.30 263 VAL A O 1
ATOM 1965 N N . ALA A 1 264 ? -1.677 -36.204 -22.972 1.00 32.66 264 ALA A N 1
ATOM 1966 C CA . ALA A 1 264 ? -1.402 -35.372 -24.150 1.00 32.66 264 ALA A CA 1
ATOM 1967 C C . ALA A 1 264 ? -2.602 -34.656 -24.812 1.00 32.66 264 ALA A C 1
ATOM 1969 O O . ALA A 1 264 ? -3.239 -35.164 -25.728 1.00 32.66 264 ALA A O 1
ATOM 1970 N N . ALA A 1 265 ? -2.794 -33.394 -24.415 1.00 25.50 265 ALA A N 1
ATOM 1971 C CA . ALA A 1 265 ? -3.307 -32.312 -25.259 1.00 25.50 265 ALA A CA 1
ATOM 1972 C C . ALA A 1 265 ? -2.423 -31.085 -24.959 1.00 25.50 265 ALA A C 1
ATOM 1974 O O . ALA A 1 265 ? -2.466 -30.537 -23.864 1.00 25.50 265 ALA A O 1
ATOM 1975 N N . THR A 1 266 ? -1.335 -30.881 -25.703 1.00 26.17 266 THR A N 1
ATOM 1976 C CA . THR A 1 266 ? -1.239 -29.844 -26.748 1.00 26.17 266 THR A CA 1
ATOM 1977 C C . THR A 1 266 ? -1.872 -28.517 -26.322 1.00 26.17 266 THR A C 1
ATOM 1979 O O . THR A 1 266 ? -3.088 -28.410 -26.203 1.00 26.17 266 THR A O 1
ATOM 1982 N N . MET A 1 267 ? -1.026 -27.499 -26.132 1.00 35.47 267 MET A N 1
ATOM 1983 C CA . MET A 1 267 ? -1.433 -26.097 -26.051 1.00 35.47 267 MET A CA 1
ATOM 1984 C C . MET A 1 267 ? -2.225 -25.716 -27.307 1.00 35.47 267 MET A C 1
ATOM 1986 O O . MET A 1 267 ? -1.639 -25.449 -28.351 1.00 35.47 267 MET A O 1
ATOM 1990 N N . ALA A 1 268 ? -3.550 -25.729 -27.217 1.00 33.91 268 ALA A N 1
ATOM 1991 C CA . ALA A 1 268 ? -4.456 -25.115 -28.180 1.00 33.91 268 ALA A CA 1
ATOM 1992 C C . ALA A 1 268 ? -5.836 -25.013 -27.522 1.00 33.91 268 ALA A C 1
ATOM 1994 O O . ALA A 1 268 ? -6.507 -26.028 -27.346 1.00 33.91 268 ALA A O 1
ATOM 1995 N N . GLY A 1 269 ? -6.255 -23.806 -27.128 1.00 29.38 269 GLY A N 1
ATOM 1996 C CA . GLY A 1 269 ? -7.617 -23.633 -26.616 1.00 29.38 269 GLY A CA 1
ATOM 1997 C C . GLY A 1 269 ? -7.942 -22.396 -25.783 1.00 29.38 269 GLY A C 1
ATOM 1998 O O . GLY A 1 269 ? -9.080 -22.300 -25.344 1.00 29.38 269 GLY A O 1
ATOM 1999 N N . ALA A 1 270 ? -7.026 -21.449 -25.574 1.00 29.45 270 ALA A N 1
ATOM 2000 C CA . ALA A 1 270 ? -7.436 -20.069 -25.319 1.00 29.45 270 ALA A CA 1
ATOM 2001 C C . ALA A 1 270 ? -7.429 -19.365 -26.676 1.00 29.45 270 ALA A C 1
ATOM 2003 O O . ALA A 1 270 ? -6.405 -19.367 -27.359 1.00 29.45 270 ALA A O 1
ATOM 2004 N N . SER A 1 271 ? -8.571 -18.829 -27.106 1.00 33.84 271 SER A N 1
ATOM 2005 C CA . SER A 1 271 ? -8.548 -17.905 -28.243 1.00 33.84 271 SER A CA 1
ATOM 2006 C C . SER A 1 271 ? -7.641 -16.735 -27.845 1.00 33.84 271 SER A C 1
ATOM 2008 O O . SER A 1 271 ? -7.829 -16.213 -26.741 1.00 33.84 271 SER A O 1
ATOM 2010 N N . PRO A 1 272 ? -6.646 -16.343 -28.665 1.00 41.94 272 PRO A N 1
ATOM 2011 C CA . PRO A 1 272 ? -5.930 -15.100 -28.427 1.00 41.94 272 PRO A CA 1
ATOM 2012 C C . PRO A 1 272 ? -6.987 -13.999 -28.390 1.00 41.94 272 PRO A C 1
ATOM 2014 O O . PRO A 1 272 ? -7.889 -13.999 -29.226 1.00 41.94 272 PRO A O 1
ATOM 2017 N N . LEU A 1 273 ? -6.927 -13.085 -27.425 1.00 51.88 273 LEU A N 1
ATOM 2018 C CA . LEU A 1 273 ? -7.685 -11.846 -27.567 1.00 51.88 273 LEU A CA 1
ATOM 2019 C C . LEU A 1 273 ? -7.229 -11.222 -28.898 1.00 51.88 273 LEU A C 1
ATOM 2021 O O . LEU A 1 273 ? -6.042 -10.932 -29.051 1.00 51.88 273 LEU A O 1
ATOM 2025 N N . ASP A 1 274 ? -8.141 -11.144 -29.876 1.00 57.69 274 ASP A N 1
ATOM 2026 C CA . ASP A 1 274 ? -7.908 -10.718 -31.265 1.00 57.69 274 ASP A CA 1
ATOM 2027 C C . ASP A 1 274 ? -7.473 -9.243 -31.312 1.00 57.69 274 ASP A C 1
ATOM 2029 O O . ASP A 1 274 ? -8.248 -8.330 -31.600 1.00 57.69 274 ASP A O 1
ATOM 2033 N N . GLY A 1 275 ? -6.213 -9.001 -30.970 1.00 65.25 275 GLY A N 1
ATOM 2034 C CA . GLY A 1 275 ? -5.573 -7.700 -31.028 1.00 65.25 275 GLY A CA 1
ATOM 2035 C C . GLY A 1 275 ? -4.518 -7.630 -32.131 1.00 65.25 275 GLY A C 1
ATOM 2036 O O . GLY 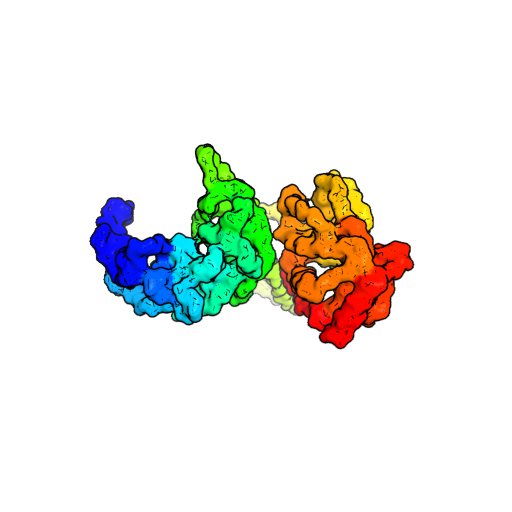A 1 275 ? -4.004 -8.644 -32.605 1.00 65.25 275 GLY A O 1
ATOM 2037 N N . THR A 1 276 ? -4.188 -6.416 -32.560 1.00 88.69 276 THR A N 1
ATOM 2038 C CA . THR A 1 276 ? -3.099 -6.185 -33.518 1.00 88.69 276 THR A CA 1
ATOM 2039 C C . THR A 1 276 ? -1.757 -6.424 -32.819 1.00 88.69 276 THR A C 1
ATOM 2041 O O . THR A 1 276 ? -1.586 -5.909 -31.716 1.00 88.69 276 THR A O 1
ATOM 2044 N N . PRO A 1 277 ? -0.788 -7.140 -33.423 1.00 94.12 277 PRO A N 1
ATOM 2045 C CA . PRO A 1 277 ? 0.531 -7.305 -32.825 1.00 94.12 277 PRO A CA 1
ATOM 2046 C C . PRO A 1 277 ? 1.202 -5.976 -32.485 1.00 94.12 277 PRO A C 1
ATOM 2048 O O . PRO A 1 277 ? 1.207 -5.046 -33.300 1.00 94.12 277 PRO A O 1
ATOM 2051 N N . THR A 1 278 ? 1.789 -5.902 -31.292 1.00 95.62 278 THR A N 1
ATOM 2052 C CA . THR A 1 278 ? 2.597 -4.753 -30.881 1.00 95.62 278 THR A CA 1
ATOM 2053 C C . THR A 1 278 ? 3.963 -4.829 -31.570 1.00 95.62 278 THR A C 1
ATOM 2055 O O . THR A 1 278 ? 4.624 -5.870 -31.487 1.00 95.62 278 THR A O 1
ATOM 2058 N N . PRO A 1 279 ? 4.414 -3.764 -32.257 1.00 95.50 279 PRO A N 1
ATOM 2059 C CA . PRO A 1 279 ? 5.734 -3.733 -32.876 1.00 95.50 279 PRO A CA 1
ATOM 2060 C C . PRO A 1 279 ? 6.862 -3.996 -31.874 1.00 95.50 279 PRO A C 1
ATOM 2062 O O . PRO A 1 279 ? 6.745 -3.718 -30.680 1.00 95.50 279 PRO A O 1
ATOM 2065 N N . GLY A 1 280 ? 7.963 -4.565 -32.363 1.00 93.94 280 GLY A N 1
ATOM 2066 C CA . GLY A 1 280 ? 9.143 -4.841 -31.542 1.00 93.94 280 GLY A CA 1
ATOM 2067 C C . GLY A 1 280 ? 8.922 -5.844 -30.405 1.00 93.94 280 GLY A C 1
ATOM 2068 O O . GLY A 1 280 ? 9.753 -5.884 -29.501 1.00 93.94 280 GLY A O 1
ATOM 2069 N N . PHE A 1 281 ? 7.825 -6.617 -30.419 1.00 96.88 281 PHE A N 1
ATOM 2070 C CA . PHE A 1 281 ? 7.578 -7.640 -29.408 1.00 96.88 281 PHE A CA 1
ATOM 2071 C C . PHE A 1 281 ? 8.608 -8.771 -29.493 1.00 96.88 281 PHE A C 1
ATOM 2073 O O . PHE A 1 281 ? 8.718 -9.445 -30.519 1.00 96.88 281 PHE A O 1
ATOM 2080 N N . GLU A 1 282 ? 9.325 -9.013 -28.400 1.00 96.75 282 GLU A N 1
ATOM 2081 C CA . GLU A 1 282 ? 10.299 -10.096 -28.285 1.00 96.75 282 GLU A CA 1
ATOM 2082 C C . GLU A 1 282 ? 10.301 -10.678 -26.866 1.00 96.75 282 GLU A C 1
ATOM 2084 O O . GLU A 1 282 ? 10.219 -9.953 -25.875 1.00 96.75 282 GLU A O 1
ATOM 2089 N N . ILE A 1 283 ? 10.408 -12.004 -26.755 1.00 96.31 283 ILE A N 1
ATOM 2090 C CA . ILE A 1 283 ? 10.523 -12.704 -25.471 1.00 96.31 283 ILE A CA 1
ATOM 2091 C C . ILE A 1 283 ? 11.997 -12.739 -25.055 1.00 96.31 283 ILE A C 1
ATOM 2093 O O . ILE A 1 283 ? 12.822 -13.329 -25.748 1.00 96.31 283 ILE A O 1
ATOM 2097 N N . ILE A 1 284 ? 12.312 -12.172 -23.890 1.00 95.94 284 ILE A N 1
ATOM 2098 C CA . ILE A 1 284 ? 13.667 -12.154 -23.313 1.00 95.94 284 ILE A CA 1
ATOM 2099 C C . ILE A 1 284 ? 13.885 -13.360 -22.396 1.00 95.94 284 ILE A C 1
ATOM 2101 O O . ILE A 1 284 ? 14.906 -14.049 -22.491 1.00 95.94 284 ILE A O 1
ATOM 2105 N N . TRP A 1 285 ? 12.898 -13.631 -21.536 1.00 90.94 285 TRP A N 1
ATOM 2106 C CA . TRP A 1 285 ? 12.829 -14.812 -20.679 1.00 90.94 285 TRP A CA 1
ATOM 2107 C C . TRP A 1 285 ? 11.457 -15.474 -20.858 1.00 90.94 285 TRP A C 1
ATOM 2109 O O . TRP A 1 285 ? 10.446 -14.869 -20.481 1.00 90.94 285 TRP A O 1
ATOM 2119 N N . PRO A 1 286 ? 11.386 -16.700 -21.411 1.00 85.69 286 PRO A N 1
ATOM 2120 C CA . PRO A 1 286 ? 10.121 -17.397 -21.620 1.00 85.69 286 PRO A CA 1
ATOM 2121 C C . PRO A 1 286 ? 9.259 -17.439 -20.356 1.00 85.69 286 PRO A C 1
ATOM 2123 O O . PRO A 1 286 ? 9.718 -17.870 -19.300 1.00 85.69 286 PRO A O 1
ATOM 2126 N N . GLY A 1 287 ? 8.020 -16.954 -20.468 1.00 80.56 287 GLY A N 1
ATOM 2127 C CA . GLY A 1 287 ? 7.060 -16.913 -19.362 1.00 80.56 287 GLY A CA 1
ATOM 2128 C C . GLY A 1 287 ? 7.396 -15.932 -18.233 1.00 80.56 287 GLY A C 1
ATOM 2129 O O . GLY A 1 287 ? 6.747 -15.991 -17.198 1.00 80.56 287 GLY A O 1
ATOM 2130 N N . ARG A 1 288 ? 8.398 -15.053 -18.386 1.00 86.44 288 ARG A N 1
ATOM 2131 C CA . ARG A 1 288 ? 8.804 -14.105 -17.330 1.00 86.44 288 ARG A CA 1
ATOM 2132 C C . ARG A 1 288 ? 8.999 -12.678 -17.818 1.00 86.44 288 ARG A C 1
ATOM 2134 O O . ARG A 1 288 ? 8.646 -11.754 -17.091 1.00 86.44 288 ARG A O 1
ATOM 2141 N N . LEU A 1 289 ? 9.579 -12.494 -19.003 1.00 95.19 289 LEU A N 1
ATOM 2142 C CA . LEU A 1 289 ? 9.937 -11.172 -19.503 1.00 95.19 289 LEU A CA 1
ATOM 2143 C C . LEU A 1 289 ? 9.850 -11.084 -21.025 1.00 95.19 289 LEU A C 1
ATOM 2145 O O . LEU A 1 289 ? 10.465 -11.884 -21.736 1.00 95.19 289 LEU A O 1
ATOM 2149 N N . SER A 1 290 ? 9.173 -10.050 -21.504 1.00 98.00 290 SER A N 1
ATOM 2150 C CA . SER A 1 290 ? 9.193 -9.604 -22.895 1.00 98.00 290 SER A CA 1
ATOM 2151 C C . SER A 1 290 ? 9.541 -8.116 -23.000 1.00 98.00 290 SER A C 1
ATOM 2153 O O . SER A 1 290 ? 9.578 -7.387 -22.006 1.00 98.00 290 SER A O 1
ATOM 2155 N N . VAL A 1 291 ? 9.822 -7.666 -24.216 1.00 98.19 291 VAL A N 1
ATOM 2156 C CA . VAL A 1 291 ? 9.957 -6.253 -24.586 1.00 98.19 291 VAL A CA 1
ATOM 2157 C C . VAL A 1 291 ? 8.994 -5.949 -25.725 1.00 98.19 291 VAL A C 1
ATOM 2159 O O . VAL A 1 291 ? 8.680 -6.849 -26.498 1.00 98.19 291 VAL A O 1
ATOM 2162 N N . SER A 1 292 ? 8.559 -4.699 -25.865 1.00 98.00 292 SER A N 1
ATOM 2163 C CA . SER A 1 292 ? 7.817 -4.226 -27.038 1.00 98.00 292 SER A CA 1
ATOM 2164 C C . SER A 1 292 ? 8.012 -2.728 -27.257 1.00 98.00 292 SER A C 1
ATOM 2166 O O . SER A 1 292 ? 8.386 -1.998 -26.340 1.00 98.00 292 SER A O 1
ATOM 2168 N N . GLU A 1 293 ? 7.713 -2.234 -28.455 1.00 97.44 293 GLU A N 1
ATOM 2169 C CA . GLU A 1 293 ? 7.392 -0.813 -28.608 1.00 97.44 293 GLU A CA 1
ATOM 2170 C C . GLU A 1 293 ? 6.124 -0.469 -27.824 1.00 97.44 293 GLU A C 1
ATOM 2172 O O . GLU A 1 293 ? 5.367 -1.355 -27.413 1.00 97.44 293 GLU A O 1
ATOM 2177 N N . THR A 1 294 ? 5.890 0.824 -27.624 1.00 96.00 294 THR A N 1
ATOM 2178 C CA . THR A 1 294 ? 4.661 1.307 -27.003 1.00 96.00 294 THR A CA 1
ATOM 2179 C C . THR A 1 294 ? 3.457 1.002 -27.886 1.00 96.00 294 THR A C 1
ATOM 2181 O O . THR A 1 294 ? 3.410 1.465 -29.029 1.00 96.00 294 THR A O 1
ATOM 2184 N N . PRO A 1 295 ? 2.466 0.251 -27.376 1.00 96.38 295 PRO A N 1
ATOM 2185 C CA . PRO A 1 295 ? 1.213 0.037 -28.077 1.00 96.38 295 PRO A CA 1
ATOM 2186 C C . PRO A 1 295 ? 0.551 1.360 -28.485 1.00 96.38 295 PRO A C 1
ATOM 2188 O O . PRO A 1 295 ? 0.283 2.239 -27.667 1.00 96.38 295 PRO A O 1
ATOM 2191 N N . ALA A 1 296 ? 0.267 1.493 -29.776 1.00 93.94 296 ALA A N 1
ATOM 2192 C CA . ALA A 1 296 ? -0.290 2.691 -30.393 1.00 93.94 296 ALA A CA 1
ATOM 2193 C C . ALA A 1 296 ? -1.809 2.832 -30.195 1.00 93.94 296 ALA A C 1
ATOM 2195 O O . ALA A 1 296 ? -2.374 3.883 -30.494 1.00 93.94 296 ALA A O 1
ATOM 2196 N N . ASN A 1 297 ? -2.492 1.766 -29.770 1.00 92.12 297 ASN A N 1
ATOM 2197 C CA . ASN A 1 297 ? -3.940 1.735 -29.574 1.00 92.12 297 ASN A CA 1
ATOM 2198 C C . ASN A 1 297 ? -4.364 0.578 -28.652 1.00 92.12 297 ASN A C 1
ATOM 2200 O O . ASN A 1 297 ? -3.590 -0.343 -28.391 1.00 92.12 297 ASN A O 1
ATOM 2204 N N . ASP A 1 298 ? -5.625 0.607 -28.214 1.00 91.62 298 ASP A N 1
ATOM 2205 C CA . ASP A 1 298 ? -6.228 -0.384 -27.309 1.00 91.62 298 ASP A CA 1
ATOM 2206 C C . ASP A 1 298 ? -6.079 -1.828 -27.803 1.00 91.62 298 ASP A C 1
ATOM 2208 O O . ASP A 1 298 ? -5.850 -2.740 -27.014 1.00 91.62 298 ASP A O 1
ATOM 2212 N N . SER A 1 299 ? -6.174 -2.048 -29.118 1.00 92.69 299 SER A N 1
ATOM 2213 C CA . SER A 1 299 ? -6.043 -3.382 -29.715 1.00 92.69 299 SER A CA 1
ATOM 2214 C C . SER A 1 299 ? -4.651 -3.975 -29.476 1.00 92.69 299 SER A C 1
ATOM 2216 O O . SER A 1 299 ? -4.538 -5.166 -29.193 1.00 92.69 299 SER A O 1
ATOM 2218 N N . GLN A 1 300 ? -3.599 -3.154 -29.533 1.00 95.69 300 GLN A N 1
ATOM 2219 C CA . GLN A 1 300 ? -2.230 -3.586 -29.243 1.00 95.69 300 GLN A CA 1
ATOM 2220 C C . GLN A 1 300 ? -1.996 -3.816 -27.742 1.00 95.69 300 GLN A C 1
ATOM 2222 O O . GLN A 1 300 ? -1.297 -4.758 -27.370 1.00 95.69 300 GLN A O 1
ATOM 2227 N N . TRP A 1 301 ? -2.624 -3.026 -26.864 1.00 92.88 301 TRP A N 1
ATOM 2228 C CA . TRP A 1 301 ? -2.580 -3.281 -25.419 1.00 92.88 301 TRP A CA 1
ATOM 2229 C C . TRP A 1 301 ? -3.225 -4.622 -25.053 1.00 92.88 301 TRP A C 1
ATOM 2231 O O . TRP A 1 301 ? -2.625 -5.423 -24.334 1.00 92.88 301 TRP A O 1
ATOM 2241 N N . TRP A 1 302 ? -4.404 -4.916 -25.609 1.00 91.00 302 TRP A N 1
ATOM 2242 C CA . TRP A 1 302 ? -5.076 -6.203 -25.412 1.00 91.00 302 TRP A CA 1
ATOM 2243 C C . TRP A 1 302 ? -4.316 -7.375 -26.030 1.00 91.00 302 TRP A C 1
ATOM 2245 O O . TRP A 1 302 ? -4.262 -8.450 -25.430 1.00 91.00 302 TRP A O 1
ATOM 2255 N N . TRP A 1 303 ? -3.686 -7.176 -27.191 1.00 94.31 303 TRP A N 1
ATOM 2256 C CA . TRP A 1 303 ? -2.818 -8.192 -27.780 1.00 94.31 303 TRP A CA 1
ATOM 2257 C C . TRP A 1 303 ? -1.647 -8.531 -26.856 1.00 94.31 303 TRP A C 1
ATOM 2259 O O . TRP A 1 303 ? -1.374 -9.708 -26.614 1.00 94.31 303 TRP A O 1
ATOM 2269 N N . LEU A 1 304 ? -0.988 -7.505 -26.309 1.00 94.81 304 LEU A N 1
ATOM 2270 C CA . LEU A 1 304 ? 0.147 -7.659 -25.406 1.00 94.81 304 LEU A CA 1
ATOM 2271 C C . LEU A 1 304 ? -0.255 -8.393 -24.120 1.00 94.81 304 LEU A C 1
ATOM 2273 O O . LEU A 1 304 ? 0.434 -9.325 -23.704 1.00 94.81 304 LEU A O 1
ATOM 2277 N N . ARG A 1 305 ? -1.414 -8.047 -23.544 1.00 91.69 305 ARG A N 1
ATOM 2278 C CA . ARG A 1 305 ? -2.018 -8.795 -22.430 1.00 91.69 305 ARG A CA 1
ATOM 2279 C C . ARG A 1 305 ? -2.245 -10.263 -22.804 1.00 91.69 305 ARG A C 1
ATOM 2281 O O . ARG A 1 305 ? -1.922 -11.156 -22.023 1.00 91.69 305 ARG A O 1
ATOM 2288 N N . GLY A 1 306 ? -2.744 -10.513 -24.016 1.00 86.31 306 GLY A N 1
ATOM 2289 C CA . GLY A 1 306 ? -2.963 -11.848 -24.576 1.00 86.31 306 GLY A CA 1
ATOM 2290 C C . GLY A 1 306 ? -1.687 -12.673 -24.792 1.00 86.31 306 GLY A C 1
ATOM 2291 O O . GLY A 1 306 ? -1.772 -13.898 -24.823 1.00 86.31 306 GLY A O 1
ATOM 2292 N N . GLN A 1 307 ? -0.508 -12.043 -24.876 1.00 90.81 307 GLN A N 1
ATOM 2293 C CA . GLN A 1 307 ? 0.787 -12.745 -24.888 1.00 90.81 307 GLN A CA 1
ATOM 2294 C C . GLN A 1 307 ? 1.230 -13.226 -23.494 1.00 90.81 307 GLN A C 1
ATOM 2296 O O . GLN A 1 307 ? 2.299 -13.821 -23.354 1.00 90.81 307 GLN A O 1
ATOM 2301 N N . GLY A 1 308 ? 0.420 -12.984 -22.459 1.00 85.88 308 GLY A N 1
ATOM 2302 C CA . GLY A 1 308 ? 0.689 -13.399 -21.084 1.00 85.88 308 GLY A CA 1
ATOM 2303 C C . GLY A 1 308 ? 1.422 -12.354 -20.247 1.00 85.88 308 GLY A C 1
ATOM 2304 O O . GLY A 1 308 ? 1.746 -12.638 -19.100 1.00 85.88 308 GLY A O 1
ATOM 2305 N N . ALA A 1 309 ? 1.670 -11.149 -20.774 1.00 92.62 309 ALA A N 1
ATOM 2306 C CA . ALA A 1 309 ? 2.168 -10.051 -19.955 1.00 92.62 309 ALA A CA 1
ATOM 2307 C C . ALA A 1 309 ? 1.107 -9.679 -18.907 1.00 92.62 309 ALA A C 1
ATOM 2309 O O . ALA A 1 309 ? -0.012 -9.317 -19.262 1.00 92.62 309 ALA A O 1
ATOM 2310 N N . ASN A 1 310 ? 1.458 -9.773 -17.626 1.00 87.38 310 ASN A N 1
ATOM 2311 C CA . ASN A 1 310 ? 0.623 -9.338 -16.504 1.00 87.38 310 ASN A CA 1
ATOM 2312 C C . ASN A 1 310 ? 1.010 -7.936 -16.031 1.00 87.38 310 ASN A C 1
ATOM 2314 O O . ASN A 1 310 ? 0.181 -7.223 -15.478 1.00 87.38 310 ASN A O 1
ATOM 2318 N N . THR A 1 311 ? 2.254 -7.529 -16.282 1.00 91.94 311 THR A N 1
ATOM 2319 C CA . THR A 1 311 ? 2.837 -6.299 -15.745 1.00 91.94 311 THR A CA 1
ATOM 2320 C C . THR A 1 311 ? 3.535 -5.492 -16.835 1.00 91.94 311 THR A C 1
ATOM 2322 O O . THR A 1 311 ? 4.185 -6.072 -17.705 1.00 91.94 311 THR A O 1
ATOM 2325 N N . ILE A 1 312 ? 3.464 -4.158 -16.771 1.00 97.19 312 ILE A N 1
ATOM 2326 C CA . ILE A 1 312 ? 4.150 -3.257 -17.715 1.00 97.19 312 ILE A CA 1
ATOM 2327 C C . ILE A 1 312 ? 5.273 -2.474 -17.029 1.00 97.19 312 ILE A C 1
ATOM 2329 O O . ILE A 1 312 ? 5.053 -1.800 -16.031 1.00 97.19 312 ILE A O 1
ATOM 2333 N N . VAL A 1 313 ? 6.473 -2.476 -17.606 1.00 97.44 313 VAL A N 1
ATOM 2334 C CA . VAL A 1 313 ? 7.502 -1.468 -17.317 1.00 97.44 313 VAL A CA 1
ATOM 2335 C C . VAL A 1 313 ? 7.441 -0.416 -18.418 1.00 97.44 313 VAL A C 1
ATOM 2337 O O . VAL A 1 313 ? 7.782 -0.708 -19.558 1.00 97.44 313 VAL A O 1
ATOM 2340 N N . ASN A 1 314 ? 6.974 0.788 -18.096 1.00 95.62 314 ASN A N 1
ATOM 2341 C CA . ASN A 1 314 ? 6.779 1.881 -19.044 1.00 95.62 314 ASN A CA 1
ATOM 2342 C C . ASN A 1 314 ? 7.979 2.831 -19.054 1.00 95.62 314 ASN A C 1
ATOM 2344 O O . ASN A 1 314 ? 8.246 3.492 -18.046 1.00 95.62 314 ASN A O 1
ATOM 2348 N N . LEU A 1 315 ? 8.658 2.922 -20.198 1.00 96.69 315 LEU A N 1
ATOM 2349 C CA . LEU A 1 315 ? 9.820 3.792 -20.403 1.00 96.69 315 LEU A CA 1
ATOM 2350 C C . LEU A 1 315 ? 9.470 5.134 -21.043 1.00 96.69 315 LEU A C 1
ATOM 2352 O O . LEU A 1 315 ? 10.332 6.007 -21.138 1.00 96.69 315 LEU A O 1
ATOM 2356 N N . ASP A 1 316 ? 8.230 5.323 -21.490 1.00 91.25 316 ASP A N 1
ATOM 2357 C CA . ASP A 1 316 ? 7.827 6.604 -22.053 1.00 91.25 316 ASP A CA 1
ATOM 2358 C C . ASP A 1 316 ? 7.596 7.651 -20.967 1.00 91.25 316 ASP A C 1
ATOM 2360 O O . ASP A 1 316 ? 7.162 7.367 -19.850 1.00 91.25 316 ASP A O 1
ATOM 2364 N N . ALA A 1 317 ? 7.823 8.913 -21.330 1.00 85.94 317 ALA A N 1
ATOM 2365 C CA . ALA A 1 317 ? 7.496 10.053 -20.476 1.00 85.94 317 ALA A CA 1
ATOM 2366 C C . ALA A 1 317 ? 5.979 10.224 -20.258 1.00 85.94 317 ALA A C 1
ATOM 2368 O O . ALA A 1 317 ? 5.567 10.976 -19.378 1.00 85.94 317 ALA A O 1
ATOM 2369 N N . VAL A 1 318 ? 5.146 9.556 -21.060 1.00 83.38 318 VAL A N 1
ATOM 2370 C CA . VAL A 1 318 ? 3.689 9.567 -20.919 1.00 83.38 318 VAL A CA 1
ATOM 2371 C C . VAL A 1 318 ? 3.260 8.397 -20.046 1.00 83.38 318 VAL A C 1
ATOM 2373 O O . VAL A 1 318 ? 3.658 7.258 -20.292 1.00 83.38 318 VAL A O 1
ATOM 2376 N N . MET A 1 319 ? 2.422 8.679 -19.047 1.00 81.44 319 MET A N 1
ATOM 2377 C CA . MET A 1 319 ?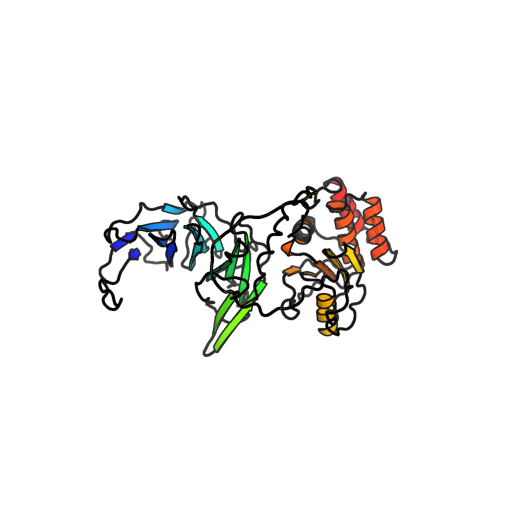 1.784 7.644 -18.245 1.00 81.44 319 MET A CA 1
ATOM 2378 C C . MET A 1 319 ? 0.471 7.187 -18.893 1.00 81.44 319 MET A C 1
ATOM 2380 O O . MET A 1 319 ? -0.356 8.020 -19.262 1.00 81.44 319 MET A O 1
ATOM 2384 N N . TYR A 1 320 ? 0.271 5.876 -18.999 1.00 79.31 320 TYR A N 1
ATOM 2385 C CA . TYR A 1 320 ? -0.950 5.258 -19.511 1.00 79.31 320 TYR A CA 1
ATOM 2386 C C . TYR A 1 320 ? -1.767 4.653 -18.368 1.00 79.31 320 TYR A C 1
ATOM 2388 O O . TYR A 1 320 ? -1.213 4.212 -17.361 1.00 79.31 320 TYR A O 1
ATOM 2396 N N . ASP A 1 321 ? -3.085 4.586 -18.547 1.00 81.25 321 ASP A N 1
ATOM 2397 C CA . ASP A 1 321 ? -3.955 3.796 -17.680 1.00 81.25 321 ASP A CA 1
ATOM 2398 C C . ASP A 1 321 ? -3.871 2.323 -18.102 1.00 81.25 321 ASP A C 1
ATOM 2400 O O . ASP A 1 321 ? -4.522 1.901 -19.055 1.00 81.25 321 ASP A O 1
ATOM 2404 N N . PHE A 1 322 ? -3.011 1.545 -17.442 1.00 83.75 322 PHE A N 1
ATOM 2405 C CA . PHE A 1 322 ? -2.847 0.118 -17.740 1.00 83.75 322 PHE A CA 1
ATOM 2406 C C . PHE A 1 322 ? -3.950 -0.758 -17.143 1.00 83.75 322 PHE A C 1
ATOM 2408 O O . PHE A 1 322 ? -4.164 -1.877 -17.617 1.00 83.75 322 PHE A O 1
ATOM 2415 N N . ALA A 1 323 ? -4.667 -0.262 -16.131 1.00 73.69 323 ALA A N 1
ATOM 2416 C CA . ALA A 1 323 ? -5.717 -1.022 -15.465 1.00 73.69 323 ALA A CA 1
ATOM 2417 C C . ALA A 1 323 ? -6.879 -1.310 -16.425 1.00 73.69 323 ALA A C 1
ATOM 2419 O O . ALA A 1 323 ? -7.453 -2.400 -16.389 1.00 73.69 323 ALA A O 1
ATOM 2420 N N . GLN A 1 324 ? -7.162 -0.391 -17.357 1.00 78.31 324 GLN A N 1
ATOM 2421 C CA . GLN A 1 324 ? -8.187 -0.593 -18.387 1.00 78.31 324 GLN A CA 1
ATOM 2422 C C . GLN A 1 324 ? -7.914 -1.811 -19.297 1.00 78.31 324 GLN A C 1
ATOM 2424 O O . GLN A 1 324 ? -8.842 -2.329 -19.914 1.00 78.31 324 GLN A O 1
ATOM 2429 N N . TYR A 1 325 ? -6.664 -2.286 -19.362 1.00 84.88 325 TYR A N 1
ATOM 2430 C CA . TYR A 1 325 ? -6.242 -3.448 -20.155 1.00 84.88 325 TYR A CA 1
ATOM 2431 C C . TYR A 1 325 ? -5.925 -4.678 -19.290 1.00 84.88 325 TYR A C 1
ATOM 2433 O O . TYR A 1 325 ? -5.276 -5.619 -19.750 1.00 84.88 325 TYR A O 1
ATOM 2441 N N . ALA A 1 326 ? -6.378 -4.675 -18.031 1.00 78.50 326 ALA A N 1
ATOM 2442 C CA . ALA A 1 326 ? -6.217 -5.766 -17.072 1.00 78.50 326 ALA A CA 1
ATOM 2443 C C . ALA A 1 326 ? -4.756 -6.154 -16.768 1.00 78.50 326 ALA A C 1
ATOM 2445 O O . ALA A 1 326 ? -4.483 -7.314 -16.444 1.00 78.50 326 ALA A O 1
ATOM 2446 N N . PHE A 1 327 ? -3.817 -5.208 -16.870 1.00 82.94 327 PHE A N 1
ATOM 2447 C CA . PHE A 1 327 ? -2.492 -5.382 -16.276 1.00 82.94 327 PHE A CA 1
ATOM 2448 C C . PHE A 1 327 ? -2.591 -5.219 -14.756 1.00 82.94 327 PHE A C 1
ATOM 2450 O O . PHE A 1 327 ? -3.265 -4.322 -14.253 1.00 82.94 327 PHE A O 1
ATOM 2457 N N . GLU A 1 328 ? -1.928 -6.110 -14.032 1.00 80.75 328 GLU A N 1
ATOM 2458 C CA . GLU A 1 328 ? -2.032 -6.264 -12.578 1.00 80.75 328 GLU A CA 1
ATOM 2459 C C . GLU A 1 328 ? -1.084 -5.322 -11.825 1.00 80.75 328 GLU A C 1
ATOM 2461 O O . GLU A 1 328 ? -1.328 -4.971 -10.673 1.00 80.75 328 GLU A O 1
ATOM 2466 N N . SER A 1 329 ? -0.003 -4.903 -12.483 1.00 83.12 329 SER A N 1
ATOM 2467 C CA . SER A 1 329 ? 1.026 -4.034 -11.922 1.00 83.12 329 SER A CA 1
ATOM 2468 C C . SER A 1 329 ? 1.712 -3.245 -13.037 1.00 83.12 329 SER A C 1
ATOM 2470 O O . SER A 1 329 ? 1.675 -3.619 -14.216 1.00 83.12 329 SER A O 1
ATOM 2472 N N . PHE A 1 330 ? 2.369 -2.147 -12.678 1.00 91.38 330 PHE A N 1
ATOM 2473 C CA . PHE A 1 330 ? 3.262 -1.445 -13.587 1.00 91.38 330 PHE A CA 1
ATOM 2474 C C . PHE A 1 330 ? 4.384 -0.722 -12.846 1.00 91.38 330 PHE A C 1
ATOM 2476 O O . PHE A 1 330 ? 4.267 -0.383 -11.670 1.00 91.38 330 PHE A O 1
ATOM 2483 N N . LEU A 1 331 ? 5.468 -0.454 -13.566 1.00 88.50 331 LEU A N 1
ATOM 2484 C CA . LEU A 1 331 ? 6.547 0.427 -13.144 1.00 88.50 331 LEU A CA 1
ATOM 2485 C C . LEU A 1 331 ? 6.692 1.536 -14.178 1.00 88.50 331 LEU A C 1
ATOM 2487 O O . LEU A 1 331 ? 6.956 1.260 -15.347 1.00 88.50 331 LEU A O 1
ATOM 2491 N N . TRP A 1 332 ? 6.549 2.787 -13.752 1.00 90.19 332 TRP A N 1
ATOM 2492 C CA . TRP A 1 332 ? 6.851 3.933 -14.599 1.00 90.19 332 TRP A CA 1
ATOM 2493 C C . TRP A 1 332 ? 8.274 4.413 -14.337 1.00 90.19 332 TRP A C 1
ATOM 2495 O O . TRP A 1 332 ? 8.597 4.847 -13.233 1.00 90.19 332 TRP A O 1
ATOM 2505 N N . MET A 1 333 ? 9.125 4.305 -15.352 1.00 92.81 333 MET A N 1
ATOM 2506 C CA . MET A 1 333 ? 10.526 4.707 -15.282 1.00 92.81 333 MET A CA 1
ATOM 2507 C C . MET A 1 333 ? 10.961 5.300 -16.627 1.00 92.81 333 MET A C 1
ATOM 2509 O O . MET A 1 333 ? 11.527 4.594 -17.458 1.00 92.81 333 MET A O 1
ATOM 2513 N N . PRO A 1 334 ? 10.677 6.588 -16.884 1.00 90.25 334 PRO A N 1
ATOM 2514 C CA . PRO A 1 334 ? 11.019 7.210 -18.154 1.00 90.25 334 PRO A CA 1
ATOM 2515 C C . PRO A 1 334 ? 12.504 7.055 -18.503 1.00 90.25 334 PRO A C 1
ATOM 2517 O O . PRO A 1 334 ? 13.369 7.524 -17.764 1.00 90.25 334 PRO A O 1
ATOM 2520 N N . VAL A 1 335 ? 12.795 6.436 -19.647 1.00 92.31 335 VAL A N 1
ATOM 2521 C CA . VAL A 1 335 ? 14.141 6.335 -20.225 1.00 92.31 335 VAL A CA 1
ATOM 2522 C C . VAL A 1 335 ? 14.026 6.677 -21.706 1.00 92.31 335 VAL A C 1
ATOM 2524 O O . VAL A 1 335 ? 13.554 5.882 -22.518 1.00 92.31 335 VAL A O 1
ATOM 2527 N N . GLY A 1 336 ? 14.411 7.908 -22.041 1.00 88.50 336 GLY A N 1
ATOM 2528 C CA . GLY A 1 336 ? 14.359 8.419 -23.408 1.00 88.50 336 GLY A CA 1
ATOM 2529 C C . GLY A 1 336 ? 15.491 7.894 -24.291 1.00 88.50 336 GLY A C 1
ATOM 2530 O O . GLY A 1 336 ? 16.452 7.290 -23.817 1.00 88.50 336 GLY A O 1
ATOM 2531 N N . ALA A 1 337 ? 15.394 8.185 -25.589 1.00 94.19 337 ALA A N 1
ATOM 2532 C CA . ALA A 1 337 ? 16.435 7.844 -26.553 1.00 94.19 337 ALA A CA 1
ATOM 2533 C C . ALA A 1 337 ? 17.783 8.465 -26.158 1.00 94.19 337 ALA A C 1
ATOM 2535 O O . ALA A 1 337 ? 17.862 9.643 -25.804 1.00 94.19 337 ALA A O 1
ATOM 2536 N N . GLY A 1 338 ? 18.838 7.662 -26.217 1.00 93.00 338 GLY A N 1
ATOM 2537 C CA . GLY A 1 338 ? 20.204 8.015 -25.857 1.00 93.00 338 GLY A CA 1
ATOM 2538 C C . GLY A 1 338 ? 20.482 8.139 -24.359 1.00 93.00 338 GLY A C 1
ATOM 2539 O O . GLY A 1 338 ? 21.656 8.155 -23.994 1.00 93.00 338 GLY A O 1
ATOM 2540 N N . ALA A 1 339 ? 19.456 8.187 -23.507 1.00 93.94 339 ALA A N 1
ATOM 2541 C CA . ALA A 1 339 ? 19.599 8.395 -22.070 1.00 93.94 339 ALA A CA 1
ATOM 2542 C C . ALA A 1 339 ? 19.859 7.076 -21.328 1.00 93.94 339 ALA A C 1
ATOM 2544 O O . ALA A 1 339 ? 19.346 6.018 -21.708 1.00 93.94 339 ALA A O 1
ATOM 2545 N N . ALA A 1 340 ? 20.632 7.150 -20.247 1.00 94.50 340 ALA A N 1
ATOM 2546 C CA . ALA A 1 340 ? 20.773 6.059 -19.286 1.00 94.50 340 ALA A CA 1
ATOM 2547 C C . ALA A 1 340 ? 19.769 6.213 -18.124 1.00 94.50 340 ALA A C 1
ATOM 2549 O O . ALA A 1 340 ? 19.397 7.341 -17.786 1.00 94.50 340 ALA A O 1
ATOM 2550 N N . PRO A 1 341 ? 19.326 5.115 -17.481 1.00 94.56 341 PRO A N 1
ATOM 2551 C CA . PRO A 1 341 ? 18.629 5.216 -16.201 1.00 94.56 341 PRO A CA 1
ATOM 2552 C C . PRO A 1 341 ? 19.568 5.767 -15.115 1.00 94.56 341 PRO A C 1
ATOM 2554 O O . PRO A 1 341 ? 20.789 5.709 -15.232 1.00 94.56 341 PRO A O 1
ATOM 2557 N N . THR A 1 342 ? 18.998 6.277 -14.025 1.00 91.12 342 THR A N 1
ATOM 2558 C CA . THR A 1 342 ? 19.768 6.572 -12.806 1.00 91.12 342 THR A CA 1
ATOM 2559 C C . THR A 1 342 ? 19.976 5.299 -11.985 1.00 91.12 342 THR A C 1
ATOM 2561 O O . THR A 1 342 ? 19.181 4.365 -12.078 1.00 91.12 342 THR A O 1
ATOM 2564 N N . ASP A 1 343 ? 20.977 5.269 -11.104 1.00 89.38 343 ASP A N 1
ATOM 2565 C CA . ASP A 1 343 ? 21.227 4.103 -10.239 1.00 89.38 343 ASP A CA 1
ATOM 2566 C C . ASP A 1 343 ? 20.023 3.762 -9.344 1.00 89.38 343 ASP A C 1
ATOM 2568 O O . ASP A 1 343 ? 19.691 2.593 -9.140 1.00 89.38 343 ASP A O 1
ATOM 2572 N N . GLU A 1 344 ? 19.324 4.785 -8.847 1.00 85.12 344 GLU A N 1
ATOM 2573 C CA . GLU A 1 344 ? 18.110 4.625 -8.041 1.00 85.12 344 GLU A CA 1
ATOM 2574 C C . GLU A 1 344 ? 16.977 3.975 -8.850 1.00 85.12 344 GLU A C 1
ATOM 2576 O O . GLU A 1 344 ? 16.371 2.996 -8.406 1.00 85.12 344 GLU A O 1
ATOM 2581 N N . THR A 1 345 ? 16.730 4.462 -10.071 1.00 85.56 345 THR A N 1
ATOM 2582 C CA . THR A 1 345 ? 15.683 3.906 -10.946 1.00 85.56 345 THR A CA 1
ATOM 2583 C C . THR A 1 345 ? 16.037 2.503 -11.437 1.00 85.56 345 THR A C 1
ATOM 2585 O O . THR A 1 345 ? 15.169 1.632 -11.456 1.00 85.56 345 THR A O 1
ATOM 2588 N N . ALA A 1 346 ? 17.310 2.238 -11.740 1.00 93.44 346 ALA A N 1
ATOM 2589 C CA . ALA A 1 346 ? 17.811 0.910 -12.085 1.00 93.44 346 ALA A CA 1
ATOM 2590 C C . ALA A 1 346 ? 17.658 -0.089 -10.925 1.00 93.44 346 ALA A C 1
ATOM 2592 O O . ALA A 1 346 ? 17.206 -1.216 -11.131 1.00 93.44 346 ALA A O 1
ATOM 2593 N N . THR A 1 347 ? 17.950 0.330 -9.691 1.00 89.00 347 THR A N 1
ATOM 2594 C CA . THR A 1 347 ? 17.753 -0.498 -8.490 1.00 89.00 347 THR A CA 1
ATOM 2595 C C . THR A 1 347 ? 16.274 -0.823 -8.275 1.00 89.00 347 THR A C 1
ATOM 2597 O O . THR A 1 347 ? 15.913 -1.980 -8.035 1.00 89.00 347 THR A O 1
ATOM 2600 N N . GLY A 1 348 ? 15.398 0.179 -8.412 1.00 83.81 348 GLY A N 1
ATOM 2601 C CA . GLY A 1 348 ? 13.948 -0.003 -8.348 1.00 83.81 348 GLY A CA 1
ATOM 2602 C C . GLY A 1 348 ? 13.435 -0.974 -9.414 1.00 83.81 348 GLY A C 1
ATOM 2603 O O . GLY A 1 348 ? 12.687 -1.899 -9.100 1.00 83.81 348 GLY A O 1
ATOM 2604 N N . PHE A 1 349 ? 13.911 -0.831 -10.651 1.00 95.62 349 PHE A N 1
ATOM 2605 C CA . PHE A 1 349 ? 13.612 -1.727 -11.767 1.00 95.62 349 PHE A CA 1
ATOM 2606 C C . PHE A 1 349 ? 14.047 -3.172 -11.511 1.00 95.62 349 PHE A C 1
ATOM 2608 O O . PHE A 1 349 ? 13.250 -4.098 -11.671 1.00 95.62 349 PHE A O 1
ATOM 2615 N N . LEU A 1 350 ? 15.280 -3.382 -11.049 1.00 93.06 350 LEU A N 1
ATOM 2616 C CA . LEU A 1 350 ? 15.798 -4.712 -10.724 1.00 93.06 350 LEU A CA 1
ATOM 2617 C C . LEU A 1 350 ? 15.005 -5.354 -9.583 1.00 93.06 350 LEU A C 1
ATOM 2619 O O . LEU A 1 350 ? 14.685 -6.540 -9.638 1.00 93.06 350 LEU A O 1
ATOM 2623 N N . LYS A 1 351 ? 14.628 -4.593 -8.550 1.00 87.50 351 LYS A N 1
ATOM 2624 C CA . LYS A 1 351 ? 13.719 -5.078 -7.497 1.00 87.50 351 LYS A CA 1
ATOM 2625 C C . LYS A 1 351 ? 12.351 -5.463 -8.073 1.00 87.50 351 LYS A C 1
ATOM 2627 O O . LYS A 1 351 ? 11.823 -6.518 -7.731 1.00 87.50 351 LYS A O 1
ATOM 2632 N N . PHE A 1 352 ? 11.807 -4.638 -8.963 1.00 87.75 352 PHE A N 1
ATOM 2633 C CA . PHE A 1 352 ? 10.497 -4.839 -9.570 1.00 87.75 352 PHE A CA 1
ATOM 2634 C C . PHE A 1 352 ? 10.433 -6.109 -10.428 1.00 87.75 352 PHE A C 1
ATOM 2636 O O . PHE A 1 352 ? 9.571 -6.950 -10.185 1.00 87.75 352 PHE A O 1
ATOM 2643 N N . ILE A 1 353 ? 11.369 -6.292 -11.365 1.00 90.69 353 ILE A N 1
ATOM 2644 C CA . ILE A 1 353 ? 11.410 -7.445 -12.287 1.00 90.69 353 ILE A CA 1
ATOM 2645 C C . ILE A 1 353 ? 11.640 -8.779 -11.556 1.00 90.69 353 ILE A C 1
ATOM 2647 O O . ILE A 1 353 ? 11.174 -9.836 -11.995 1.00 90.69 353 ILE A O 1
ATOM 2651 N N . ARG A 1 354 ? 12.349 -8.757 -10.423 1.00 85.56 354 ARG A N 1
ATOM 2652 C CA . ARG A 1 354 ? 12.618 -9.967 -9.629 1.00 85.56 354 ARG A CA 1
ATOM 2653 C C . ARG A 1 354 ? 11.424 -10.462 -8.835 1.00 85.56 354 ARG A C 1
ATOM 2655 O O . ARG A 1 354 ? 11.381 -11.649 -8.523 1.00 85.56 354 ARG A O 1
ATOM 2662 N N . SER A 1 355 ? 10.476 -9.586 -8.516 1.00 82.50 355 SER A N 1
ATOM 2663 C CA . SER A 1 355 ? 9.269 -9.987 -7.802 1.00 82.50 355 SER A CA 1
ATOM 2664 C C . SER A 1 355 ? 8.468 -10.979 -8.646 1.00 82.50 355 SER A C 1
ATOM 2666 O O . SER A 1 355 ? 8.120 -10.666 -9.786 1.00 82.50 355 SER A O 1
ATOM 2668 N N . CYS A 1 356 ? 8.165 -12.165 -8.104 1.00 78.25 356 CYS A N 1
ATOM 2669 C CA . CYS A 1 356 ? 7.327 -13.136 -8.815 1.00 78.25 356 CYS A CA 1
ATOM 2670 C C . CYS A 1 356 ? 5.904 -12.560 -9.038 1.00 78.25 356 CYS A C 1
ATOM 2672 O O . CYS A 1 356 ? 5.306 -12.848 -10.067 1.00 78.25 356 CYS A O 1
ATOM 2674 N N . ASP A 1 357 ? 5.423 -11.661 -8.162 1.00 79.00 357 ASP A N 1
ATOM 2675 C CA . ASP A 1 357 ? 4.142 -10.940 -8.318 1.00 79.00 357 ASP A CA 1
ATOM 2676 C C . ASP A 1 357 ? 4.083 -10.060 -9.579 1.00 79.00 357 ASP A C 1
ATOM 2678 O O . ASP A 1 357 ? 3.006 -9.743 -10.067 1.00 79.00 357 ASP A O 1
ATOM 2682 N N . ASN A 1 358 ? 5.237 -9.639 -10.105 1.00 84.25 358 ASN A N 1
ATOM 2683 C CA . ASN A 1 358 ? 5.314 -8.768 -11.278 1.00 84.25 358 ASN A CA 1
ATOM 2684 C C . ASN A 1 358 ? 5.590 -9.550 -12.572 1.00 84.25 358 ASN A C 1
ATOM 2686 O O . ASN A 1 358 ? 5.810 -8.946 -13.620 1.00 84.25 358 ASN A O 1
ATOM 2690 N N . GLN A 1 359 ? 5.619 -10.884 -12.524 1.00 83.38 359 GLN A N 1
ATOM 2691 C CA . GLN A 1 359 ? 5.865 -11.726 -13.693 1.00 83.38 359 GLN A CA 1
ATOM 2692 C C . GLN A 1 359 ? 4.543 -12.306 -14.234 1.00 83.38 359 GLN A C 1
ATOM 2694 O O . GLN A 1 359 ? 3.669 -12.660 -13.447 1.00 83.38 359 GLN A O 1
ATOM 2699 N N . PRO A 1 360 ? 4.385 -12.450 -15.563 1.00 93.06 360 PRO A N 1
ATOM 2700 C CA . PRO A 1 360 ? 5.316 -12.035 -16.612 1.00 93.06 360 PRO A CA 1
ATOM 2701 C C . PRO A 1 360 ? 5.276 -10.515 -16.857 1.00 93.06 360 PRO A C 1
ATOM 2703 O O . PRO A 1 360 ? 4.201 -9.924 -16.978 1.00 93.06 360 PRO A O 1
ATOM 2706 N N . ALA A 1 361 ? 6.446 -9.882 -16.953 1.00 95.31 361 ALA A N 1
ATOM 2707 C CA . ALA A 1 361 ? 6.580 -8.448 -17.208 1.00 95.31 361 ALA A CA 1
ATOM 2708 C C . ALA A 1 361 ? 6.853 -8.156 -18.691 1.00 95.31 361 ALA A C 1
ATOM 2710 O O . ALA A 1 361 ? 7.535 -8.928 -19.363 1.00 95.31 361 ALA A O 1
ATOM 2711 N N . ASN A 1 362 ? 6.395 -7.006 -19.185 1.00 98.31 362 ASN A N 1
ATOM 2712 C CA . ASN A 1 362 ? 6.783 -6.470 -20.487 1.00 98.31 362 ASN A CA 1
ATOM 2713 C C . ASN A 1 362 ? 7.419 -5.082 -20.351 1.00 98.31 362 ASN A C 1
ATOM 2715 O O . ASN A 1 362 ? 6.784 -4.169 -19.826 1.00 98.31 362 ASN A O 1
ATOM 2719 N N . ILE A 1 363 ? 8.635 -4.900 -20.869 1.00 98.31 363 ILE A N 1
ATOM 2720 C CA . ILE A 1 363 ? 9.275 -3.581 -20.965 1.00 98.31 363 ILE A CA 1
ATOM 2721 C C . ILE A 1 363 ? 8.801 -2.896 -22.250 1.00 98.31 363 ILE A C 1
ATOM 2723 O O . ILE A 1 363 ? 9.149 -3.312 -23.355 1.00 98.31 363 ILE A O 1
ATOM 2727 N N . SER A 1 364 ? 8.013 -1.838 -22.090 1.00 97.75 364 SER A N 1
ATOM 2728 C CA . SER A 1 364 ? 7.377 -1.072 -23.158 1.00 97.75 364 SER A CA 1
ATOM 2729 C C . SER A 1 364 ? 7.931 0.348 -23.209 1.00 97.75 364 SER A C 1
ATOM 2731 O O . SER A 1 364 ? 8.054 1.009 -22.182 1.00 97.75 364 SER A O 1
ATOM 2733 N N . GLY A 1 365 ? 8.223 0.851 -24.402 1.00 96.12 365 GLY A N 1
ATOM 2734 C CA . GLY A 1 365 ? 8.633 2.244 -24.609 1.00 96.12 365 GLY A CA 1
ATOM 2735 C C . GLY A 1 365 ? 8.883 2.538 -26.080 1.00 96.12 365 GLY A C 1
ATOM 2736 O O . GLY A 1 365 ? 9.082 1.603 -26.849 1.00 96.12 365 GLY A O 1
ATOM 2737 N N . GLY A 1 366 ? 8.923 3.803 -26.491 1.00 93.44 366 GLY A N 1
ATOM 2738 C CA . GLY A 1 366 ? 9.232 4.193 -27.871 1.00 93.44 366 GLY A CA 1
ATOM 2739 C C . GLY A 1 366 ? 10.727 4.111 -28.210 1.00 93.44 366 GLY A C 1
ATOM 2740 O O . GLY A 1 366 ? 11.096 3.746 -29.324 1.00 93.44 366 GLY A O 1
ATOM 2741 N N . ALA A 1 367 ? 11.603 4.382 -27.238 1.00 95.00 367 ALA A N 1
ATOM 2742 C CA . ALA A 1 367 ? 13.056 4.362 -27.413 1.00 95.00 367 ALA A CA 1
ATOM 2743 C C . ALA A 1 367 ? 13.618 2.927 -27.420 1.00 95.00 367 ALA A C 1
ATOM 2745 O O . ALA A 1 367 ? 13.665 2.255 -26.387 1.00 95.00 367 ALA A O 1
ATOM 2746 N N . GLN A 1 368 ? 14.041 2.446 -28.593 1.00 96.12 368 GLN A N 1
ATOM 2747 C CA . GLN A 1 368 ? 14.573 1.088 -28.762 1.00 96.12 368 GLN A CA 1
ATOM 2748 C C . GLN A 1 368 ? 15.863 0.843 -27.965 1.00 96.12 368 GLN A C 1
ATOM 2750 O O . GLN A 1 368 ? 16.000 -0.192 -27.313 1.00 96.12 368 GLN A O 1
ATOM 2755 N N . ASP A 1 369 ? 16.771 1.812 -27.964 1.00 96.38 369 ASP A N 1
ATOM 2756 C CA . ASP A 1 369 ? 18.028 1.804 -27.215 1.00 96.38 369 ASP A CA 1
ATOM 2757 C C . ASP A 1 369 ? 17.812 1.873 -25.693 1.00 96.38 369 ASP A C 1
ATOM 2759 O O . ASP A 1 369 ? 18.543 1.235 -24.934 1.00 96.38 369 ASP A O 1
ATOM 2763 N N . GLY A 1 370 ? 16.762 2.564 -25.241 1.00 96.31 370 GLY A N 1
ATOM 2764 C CA . GLY A 1 370 ? 16.311 2.553 -23.847 1.00 96.31 370 GLY A CA 1
ATOM 2765 C C . GLY A 1 370 ? 15.904 1.149 -23.383 1.00 96.31 370 GLY A C 1
ATOM 2766 O O . GLY A 1 370 ? 16.418 0.648 -22.379 1.00 96.31 370 GLY A O 1
ATOM 2767 N N . ARG A 1 371 ? 15.049 0.457 -24.156 1.00 97.38 371 ARG A N 1
ATOM 2768 C CA . ARG A 1 371 ? 14.661 -0.942 -23.869 1.00 97.38 371 ARG A CA 1
ATOM 2769 C C . ARG A 1 371 ? 15.874 -1.872 -23.880 1.00 97.38 371 ARG A C 1
ATOM 2771 O O . ARG A 1 371 ? 16.034 -2.694 -22.979 1.00 97.38 371 ARG A O 1
ATOM 2778 N N . ALA A 1 372 ? 16.744 -1.716 -24.873 1.00 98.19 372 ALA A N 1
ATOM 2779 C CA . ALA A 1 372 ? 17.953 -2.515 -25.022 1.00 98.19 372 ALA A CA 1
ATOM 2780 C C . ALA A 1 372 ? 18.941 -2.332 -23.856 1.00 98.19 372 ALA A C 1
ATOM 2782 O O . ALA A 1 372 ? 19.517 -3.311 -23.384 1.00 98.19 372 ALA A O 1
ATOM 2783 N N . THR A 1 373 ? 19.088 -1.106 -23.346 1.00 98.56 373 THR A N 1
ATOM 2784 C CA . THR A 1 373 ? 19.940 -0.799 -22.186 1.00 98.56 373 THR A CA 1
ATOM 2785 C C . THR A 1 373 ? 19.454 -1.526 -20.930 1.00 98.56 373 THR A C 1
ATOM 2787 O O . THR A 1 373 ? 20.260 -2.105 -20.202 1.00 98.56 373 THR A O 1
ATOM 2790 N N . LEU A 1 374 ? 18.138 -1.567 -20.688 1.00 98.31 374 LEU A N 1
ATOM 2791 C CA . LEU A 1 374 ? 17.583 -2.296 -19.543 1.00 98.31 374 LEU A CA 1
ATOM 2792 C C . LEU A 1 374 ? 17.720 -3.812 -19.687 1.00 98.31 374 LEU A C 1
ATOM 2794 O O . LEU A 1 374 ? 17.991 -4.488 -18.698 1.00 98.31 374 LEU A O 1
ATOM 2798 N N . VAL A 1 375 ? 17.591 -4.367 -20.895 1.00 98.31 375 VAL A N 1
ATOM 2799 C CA . VAL A 1 375 ? 17.854 -5.801 -21.091 1.00 98.31 375 VAL A CA 1
ATOM 2800 C C . VAL A 1 375 ? 19.331 -6.131 -20.872 1.00 98.31 375 VAL A C 1
ATOM 2802 O O . VAL A 1 375 ? 19.620 -7.123 -20.207 1.00 98.31 375 VAL A O 1
ATOM 2805 N N . ALA A 1 376 ? 20.262 -5.292 -21.337 1.00 98.50 376 ALA A N 1
ATOM 2806 C CA . ALA A 1 376 ? 21.685 -5.451 -21.035 1.00 98.50 376 ALA A CA 1
ATOM 2807 C C . ALA A 1 376 ? 21.937 -5.459 -19.514 1.00 98.50 376 ALA A C 1
ATOM 2809 O O . ALA A 1 376 ? 22.583 -6.373 -18.997 1.00 98.50 376 ALA A O 1
ATOM 2810 N N . LEU A 1 377 ? 21.342 -4.513 -18.778 1.00 98.56 377 LEU A N 1
ATOM 2811 C CA . LEU A 1 377 ? 21.396 -4.493 -17.314 1.00 98.56 377 LEU A CA 1
ATOM 2812 C C . LEU A 1 377 ? 20.882 -5.806 -16.702 1.00 98.56 377 LEU A C 1
ATOM 2814 O O . LEU A 1 377 ? 21.528 -6.350 -15.811 1.00 98.56 377 LEU A O 1
ATOM 2818 N N . LEU A 1 378 ? 19.753 -6.341 -17.178 1.00 98.00 378 LEU A N 1
ATOM 2819 C CA . LEU A 1 378 ? 19.193 -7.601 -16.675 1.00 98.00 378 LEU A CA 1
ATOM 2820 C C . LEU A 1 378 ? 20.102 -8.804 -16.960 1.00 98.00 378 LEU A C 1
ATOM 2822 O O . LEU A 1 378 ? 20.305 -9.630 -16.069 1.00 98.00 378 LEU A O 1
ATOM 2826 N N . ARG A 1 379 ? 20.687 -8.900 -18.161 1.00 97.56 379 ARG A N 1
ATOM 2827 C CA . ARG A 1 379 ? 21.645 -9.971 -18.488 1.00 97.56 379 ARG A CA 1
ATOM 2828 C C . ARG A 1 379 ? 22.857 -9.938 -17.556 1.00 97.56 379 ARG A C 1
ATOM 2830 O O . ARG A 1 379 ? 23.273 -10.977 -17.047 1.00 97.56 379 ARG A O 1
ATOM 2837 N N . TYR A 1 380 ? 23.383 -8.748 -17.278 1.00 97.56 380 TYR A N 1
ATOM 2838 C CA . TYR A 1 380 ? 24.501 -8.576 -16.353 1.00 97.56 380 TYR A CA 1
ATOM 2839 C C . TYR A 1 380 ? 24.112 -8.897 -14.900 1.00 97.56 380 TYR A C 1
ATOM 2841 O O . TYR A 1 380 ? 24.718 -9.747 -14.244 1.00 97.56 380 TYR A O 1
ATOM 2849 N N . ALA A 1 381 ? 23.078 -8.228 -14.388 1.00 95.38 381 ALA A N 1
ATOM 2850 C CA . ALA A 1 381 ? 22.728 -8.231 -12.971 1.00 95.38 381 ALA A CA 1
ATOM 2851 C C . ALA A 1 381 ? 22.033 -9.523 -12.515 1.00 95.38 381 ALA A C 1
ATOM 2853 O O . ALA A 1 381 ? 22.183 -9.911 -11.358 1.00 95.38 381 ALA A O 1
ATOM 2854 N N . ILE A 1 382 ? 21.285 -10.195 -13.398 1.00 91.75 382 ILE A N 1
ATOM 2855 C CA . ILE A 1 382 ? 20.489 -11.387 -13.065 1.00 91.75 382 ILE A CA 1
ATOM 2856 C C . ILE A 1 382 ? 21.058 -12.643 -13.726 1.00 91.75 382 ILE A C 1
ATOM 2858 O O . ILE A 1 382 ? 21.304 -13.627 -13.031 1.00 91.75 382 ILE A O 1
ATOM 2862 N N . ASP A 1 383 ? 21.327 -12.621 -15.033 1.00 89.50 383 ASP A N 1
ATOM 2863 C CA . ASP A 1 383 ? 21.819 -13.818 -15.739 1.00 89.50 383 ASP A CA 1
ATOM 2864 C C . ASP A 1 383 ? 23.326 -14.060 -15.535 1.00 89.50 383 ASP A C 1
ATOM 2866 O O . ASP A 1 383 ? 23.865 -15.055 -16.021 1.00 89.50 383 ASP A O 1
ATOM 2870 N N . ALA A 1 384 ? 23.999 -13.178 -14.785 1.00 91.81 384 ALA A N 1
ATOM 2871 C CA . ALA A 1 384 ? 25.431 -13.225 -14.498 1.00 91.81 384 ALA A CA 1
ATOM 2872 C C . ALA A 1 384 ? 26.316 -13.229 -15.757 1.00 91.81 384 ALA A C 1
ATOM 2874 O O . ALA A 1 384 ? 27.402 -13.810 -15.761 1.00 91.81 384 ALA A O 1
ATOM 2875 N N . TRP A 1 385 ? 25.853 -12.585 -16.832 1.00 96.50 385 TRP A N 1
ATOM 2876 C CA . TRP A 1 385 ? 26.658 -12.391 -18.036 1.00 96.50 385 TRP A CA 1
ATOM 2877 C C . TRP A 1 385 ? 27.813 -11.428 -17.768 1.00 96.50 385 TRP A C 1
ATOM 2879 O O . TRP A 1 385 ? 27.739 -10.568 -16.887 1.00 96.50 385 TRP A O 1
ATOM 2889 N N . THR A 1 386 ? 28.876 -11.546 -18.564 1.00 96.94 386 THR A N 1
ATOM 2890 C CA . THR A 1 386 ? 29.919 -10.517 -18.590 1.00 96.94 386 THR A CA 1
ATOM 2891 C C . THR A 1 386 ? 29.326 -9.190 -19.069 1.00 96.94 386 THR A C 1
ATOM 2893 O O . THR A 1 386 ? 28.302 -9.168 -19.762 1.00 96.94 386 THR A O 1
ATOM 2896 N N . ILE A 1 387 ? 29.946 -8.065 -18.699 1.00 97.81 387 ILE A N 1
ATOM 2897 C CA . ILE A 1 387 ? 29.456 -6.758 -19.152 1.00 97.81 387 ILE A CA 1
ATOM 2898 C C . ILE A 1 387 ? 29.575 -6.627 -20.676 1.00 97.81 387 ILE A C 1
ATOM 2900 O O . ILE A 1 387 ? 28.726 -6.010 -21.312 1.00 97.81 387 ILE A O 1
ATOM 2904 N N . GLU A 1 388 ? 30.565 -7.283 -21.281 1.00 97.38 388 GLU A N 1
ATOM 2905 C CA . GLU A 1 388 ? 30.753 -7.363 -22.725 1.00 97.38 388 GLU A CA 1
ATOM 2906 C C . GLU A 1 388 ? 29.605 -8.116 -23.416 1.00 97.38 388 GLU A C 1
ATOM 2908 O O . GLU A 1 388 ? 29.037 -7.606 -24.383 1.00 97.38 388 GLU A O 1
ATOM 2913 N N . ASP A 1 389 ? 29.217 -9.288 -22.902 1.00 97.38 389 ASP A N 1
ATOM 2914 C CA . ASP A 1 389 ? 28.105 -10.072 -23.457 1.00 97.38 389 ASP A CA 1
ATOM 2915 C C . ASP A 1 389 ? 26.764 -9.344 -23.278 1.00 97.38 389 ASP A C 1
ATOM 2917 O O . ASP A 1 389 ? 25.923 -9.333 -24.179 1.00 97.38 389 ASP A O 1
ATOM 2921 N N . ALA A 1 390 ? 26.568 -8.692 -22.128 1.00 98.12 390 ALA A N 1
ATOM 2922 C CA . ALA A 1 390 ? 25.387 -7.881 -21.848 1.00 98.12 390 ALA A CA 1
ATOM 2923 C C . ALA A 1 390 ? 25.262 -6.689 -22.813 1.00 98.12 390 ALA A C 1
ATOM 2925 O O . ALA A 1 390 ? 24.183 -6.442 -23.357 1.00 98.12 390 ALA A O 1
ATOM 2926 N N . LEU A 1 391 ? 26.362 -5.976 -23.078 1.00 98.31 391 LEU A N 1
ATOM 2927 C CA . LEU A 1 391 ? 26.407 -4.909 -24.082 1.00 98.31 391 LEU A CA 1
ATOM 2928 C C . LEU A 1 391 ? 26.149 -5.448 -25.497 1.00 98.31 391 LEU A C 1
ATOM 2930 O O . LEU A 1 391 ? 25.451 -4.797 -26.277 1.00 98.31 391 LEU A O 1
ATOM 2934 N N . GLY A 1 392 ? 26.653 -6.645 -25.812 1.00 97.56 392 GLY A N 1
ATOM 2935 C CA . GLY A 1 392 ? 26.365 -7.344 -27.065 1.00 97.56 392 GLY A CA 1
ATOM 2936 C C . GLY A 1 392 ? 24.873 -7.642 -27.252 1.00 97.56 392 GLY A C 1
ATOM 2937 O O . GLY A 1 392 ? 24.329 -7.412 -28.334 1.00 97.56 392 GLY A O 1
ATOM 2938 N N . GLU A 1 393 ? 24.183 -8.076 -26.195 1.00 97.81 393 GLU A N 1
ATOM 2939 C CA . GLU A 1 393 ? 22.727 -8.277 -26.222 1.00 97.81 393 GLU A CA 1
ATOM 2940 C C . GLU A 1 393 ? 21.965 -6.959 -26.386 1.00 97.81 393 GLU A C 1
ATOM 2942 O O . GLU A 1 393 ? 21.024 -6.880 -27.178 1.00 97.81 393 GLU A O 1
ATOM 2947 N N . GLY A 1 394 ? 22.402 -5.901 -25.696 1.00 97.75 394 GLY A N 1
ATOM 2948 C CA . GLY A 1 394 ? 21.865 -4.556 -25.896 1.00 97.75 394 GLY A CA 1
ATOM 2949 C C . GLY A 1 394 ? 21.990 -4.113 -27.358 1.00 97.75 394 GLY A C 1
ATOM 2950 O O . GLY A 1 394 ? 21.014 -3.692 -27.974 1.00 97.75 394 GLY A O 1
ATOM 2951 N N . GLN A 1 395 ? 23.162 -4.293 -27.970 1.00 97.75 395 GLN A N 1
ATOM 2952 C CA . GLN A 1 395 ? 23.366 -3.983 -29.385 1.00 97.75 395 GLN A CA 1
ATOM 2953 C C . GLN A 1 395 ? 22.457 -4.815 -30.303 1.00 97.75 395 GLN A C 1
ATOM 2955 O O . GLN A 1 395 ? 21.900 -4.276 -31.261 1.00 97.75 395 GLN A O 1
ATOM 2960 N N . ARG A 1 396 ? 22.268 -6.111 -30.022 1.00 97.75 396 ARG A N 1
ATOM 2961 C CA . ARG A 1 396 ? 21.361 -6.972 -30.799 1.00 97.75 396 ARG A CA 1
ATOM 2962 C C . ARG A 1 396 ? 19.927 -6.443 -30.758 1.00 97.75 396 ARG A C 1
ATOM 2964 O O . ARG A 1 396 ? 19.304 -6.301 -31.811 1.00 97.75 396 ARG A O 1
ATOM 2971 N N . LEU A 1 397 ? 19.424 -6.127 -29.566 1.00 96.38 397 LEU A N 1
ATOM 2972 C CA . LEU A 1 397 ? 18.072 -5.594 -29.375 1.00 96.38 397 LEU A CA 1
ATOM 2973 C C . LEU A 1 397 ? 17.903 -4.186 -29.947 1.00 96.38 397 LEU A C 1
ATOM 2975 O O . LEU A 1 397 ? 16.809 -3.826 -30.378 1.00 96.38 397 LEU A O 1
ATOM 2979 N N . ASN A 1 398 ? 18.987 -3.419 -30.043 1.00 96.81 398 ASN A N 1
ATOM 2980 C CA . ASN A 1 398 ? 19.024 -2.122 -30.711 1.00 96.81 398 ASN A CA 1
ATOM 2981 C C . ASN A 1 398 ? 19.245 -2.227 -32.238 1.00 96.81 398 ASN A C 1
ATOM 2983 O O . ASN A 1 398 ? 19.857 -1.362 -32.863 1.00 96.81 398 ASN A O 1
ATOM 2987 N N . GLY A 1 399 ? 18.803 -3.325 -32.860 1.00 94.75 399 GLY A N 1
ATOM 2988 C CA . GLY A 1 399 ? 18.875 -3.511 -34.314 1.00 94.75 399 GLY A CA 1
ATOM 2989 C C . GLY A 1 399 ? 20.301 -3.631 -34.862 1.00 94.75 399 GLY A C 1
ATOM 2990 O O . GLY A 1 399 ? 20.542 -3.318 -36.026 1.00 94.75 399 GLY A O 1
ATOM 2991 N N . GLY A 1 400 ? 21.258 -4.051 -34.031 1.00 95.31 400 GLY A N 1
ATOM 2992 C CA . GLY A 1 400 ? 22.678 -4.136 -34.375 1.00 95.31 400 GLY A CA 1
ATOM 2993 C C . GLY A 1 400 ? 23.451 -2.823 -34.206 1.00 95.31 400 GLY A C 1
ATOM 2994 O O . GLY A 1 400 ? 24.665 -2.811 -34.422 1.00 95.31 400 GLY A O 1
ATOM 2995 N N . VAL A 1 401 ? 22.792 -1.733 -33.802 1.00 95.81 401 VAL A N 1
ATOM 2996 C CA . VAL A 1 401 ? 23.427 -0.439 -33.522 1.00 95.81 401 VAL A CA 1
ATOM 2997 C C . VAL A 1 401 ? 23.921 -0.414 -32.077 1.00 95.81 401 VAL A C 1
ATOM 2999 O O . VAL A 1 401 ? 23.207 -0.813 -31.160 1.00 95.81 401 VAL A O 1
ATOM 3002 N N . ALA A 1 402 ? 25.150 0.052 -31.854 1.00 94.06 402 ALA A N 1
ATOM 3003 C CA . ALA A 1 402 ? 25.685 0.198 -30.501 1.00 94.06 402 ALA A CA 1
ATOM 3004 C C . ALA A 1 402 ? 24.799 1.125 -29.646 1.00 94.06 402 ALA A C 1
ATOM 3006 O O . ALA A 1 402 ? 24.215 2.080 -30.162 1.00 94.06 402 ALA A O 1
ATOM 3007 N N . LEU A 1 403 ? 24.714 0.846 -28.342 1.00 97.50 403 LEU A N 1
ATOM 3008 C CA . LEU A 1 403 ? 24.071 1.747 -27.381 1.00 97.50 403 LEU A CA 1
ATOM 3009 C C . LEU A 1 403 ? 24.798 3.101 -27.344 1.00 97.50 403 LEU A C 1
ATOM 3011 O O . LEU A 1 403 ? 25.961 3.211 -27.752 1.00 97.50 403 LEU A O 1
ATOM 3015 N N . SER A 1 404 ? 24.122 4.141 -26.854 1.00 97.62 404 SER A N 1
ATOM 3016 C CA . SER A 1 404 ? 24.716 5.477 -26.785 1.00 97.62 404 SER A CA 1
ATOM 3017 C C . SER A 1 404 ? 25.965 5.487 -25.884 1.00 97.62 404 SER A C 1
ATOM 3019 O O . SER A 1 404 ? 26.058 4.694 -24.942 1.00 97.62 404 SER A O 1
ATOM 3021 N N . PRO A 1 405 ? 26.928 6.404 -26.101 1.00 97.75 405 PRO A N 1
ATOM 3022 C CA . PRO A 1 405 ? 28.085 6.532 -25.215 1.00 97.75 405 PRO A CA 1
ATOM 3023 C C . PRO A 1 405 ? 27.705 6.740 -23.745 1.00 97.75 405 PRO A C 1
ATOM 3025 O O . PRO A 1 405 ? 28.417 6.272 -22.862 1.00 97.75 405 PRO A O 1
ATOM 3028 N N . GLU A 1 406 ? 26.587 7.415 -23.477 1.00 97.69 406 GLU A N 1
ATOM 3029 C CA . GLU A 1 406 ? 26.057 7.629 -22.130 1.00 97.69 406 GLU A CA 1
ATOM 3030 C C . GLU A 1 406 ? 25.563 6.318 -21.507 1.00 97.69 406 GLU A C 1
ATOM 3032 O O . GLU A 1 406 ? 25.985 5.969 -20.408 1.00 97.69 406 GLU A O 1
ATOM 3037 N N . GLN A 1 407 ? 24.758 5.542 -22.238 1.00 98.31 407 GLN A N 1
ATOM 3038 C CA . GLN A 1 407 ? 24.250 4.236 -21.800 1.00 98.31 407 GLN A CA 1
ATOM 3039 C C . GLN A 1 407 ? 25.378 3.230 -21.556 1.00 98.31 407 GLN A C 1
ATOM 3041 O O . GLN A 1 407 ? 25.384 2.540 -20.537 1.00 98.31 407 GLN A O 1
ATOM 3046 N N . VAL A 1 408 ? 26.365 3.174 -22.456 1.00 98.38 408 VAL A N 1
ATOM 3047 C CA . VAL A 1 408 ? 27.544 2.308 -22.301 1.00 98.38 408 VAL A CA 1
ATOM 3048 C C . VAL A 1 408 ? 28.362 2.729 -21.083 1.00 98.38 408 VAL A C 1
ATOM 3050 O O . VAL A 1 408 ? 28.733 1.886 -20.269 1.00 98.38 408 VAL A O 1
ATOM 3053 N N . THR A 1 409 ? 28.625 4.031 -20.933 1.00 98.19 409 THR A N 1
ATOM 3054 C CA . THR A 1 409 ? 29.383 4.569 -19.793 1.00 98.19 409 THR A CA 1
ATOM 3055 C C . THR A 1 409 ? 28.681 4.260 -18.475 1.00 98.19 409 THR A C 1
ATOM 3057 O O . THR A 1 409 ? 29.335 3.858 -17.514 1.00 98.19 409 THR A O 1
ATOM 3060 N N . TRP A 1 410 ? 27.355 4.396 -18.438 1.00 98.50 410 TRP A N 1
ATOM 3061 C CA . TRP A 1 410 ? 26.553 4.076 -17.265 1.00 98.50 410 TRP A CA 1
ATOM 3062 C C . TRP A 1 410 ? 26.589 2.578 -16.932 1.00 98.50 410 TRP A C 1
ATOM 3064 O O . TRP A 1 410 ? 26.897 2.226 -15.797 1.00 98.50 410 TRP A O 1
ATOM 3074 N N . LEU A 1 411 ? 26.380 1.688 -17.911 1.00 98.44 411 LEU A N 1
ATOM 3075 C CA . LEU A 1 411 ? 26.450 0.232 -17.709 1.00 98.44 411 LEU A CA 1
ATOM 3076 C C . LEU A 1 411 ? 27.834 -0.224 -17.212 1.00 98.44 411 LEU A C 1
ATOM 3078 O O . LEU A 1 411 ? 27.927 -1.065 -16.319 1.00 98.44 411 LEU A O 1
ATOM 3082 N N . LEU A 1 412 ? 28.913 0.360 -17.741 1.00 97.94 412 LEU A N 1
ATOM 3083 C CA . LEU A 1 412 ? 30.275 0.111 -17.257 1.00 97.94 412 LEU A CA 1
ATOM 3084 C C . LEU A 1 412 ? 30.484 0.640 -15.829 1.00 97.94 412 LEU A C 1
ATOM 3086 O O . LEU A 1 412 ? 31.127 -0.023 -15.016 1.00 97.94 412 LEU A O 1
ATOM 3090 N N . GLY A 1 413 ? 29.928 1.812 -15.507 1.00 97.44 413 GLY A N 1
ATOM 3091 C CA . GLY A 1 413 ? 29.940 2.373 -14.155 1.00 97.44 413 GLY A CA 1
ATOM 3092 C C . GLY A 1 413 ? 29.189 1.498 -13.147 1.00 97.44 413 GLY A C 1
ATOM 3093 O O . GLY A 1 413 ? 29.701 1.243 -12.057 1.00 97.44 413 GLY A O 1
ATOM 3094 N N . TRP A 1 414 ? 28.028 0.967 -13.540 1.00 96.44 414 TRP A N 1
ATOM 3095 C CA . TRP A 1 414 ? 27.269 -0.009 -12.759 1.00 96.44 414 TRP A CA 1
ATOM 3096 C C . TRP A 1 414 ? 28.091 -1.279 -12.505 1.00 96.44 414 TRP A C 1
ATOM 3098 O O . TRP A 1 414 ? 28.227 -1.720 -11.363 1.00 96.44 414 TRP A O 1
ATOM 3108 N N . ALA A 1 415 ? 28.700 -1.840 -13.554 1.00 96.25 415 ALA A N 1
ATOM 3109 C CA . ALA A 1 415 ? 29.523 -3.046 -13.464 1.00 96.25 415 ALA A CA 1
ATOM 3110 C C . ALA A 1 415 ? 30.786 -2.867 -12.601 1.00 96.25 415 ALA A C 1
ATOM 3112 O O . ALA A 1 415 ? 31.281 -3.827 -12.015 1.00 96.25 415 ALA A O 1
ATOM 3113 N N . ALA A 1 416 ? 31.298 -1.640 -12.471 1.00 95.25 416 ALA A N 1
ATOM 3114 C CA . ALA A 1 416 ? 32.431 -1.345 -11.597 1.00 95.25 416 ALA A CA 1
ATOM 3115 C C . ALA A 1 416 ? 32.086 -1.450 -10.099 1.00 95.25 416 ALA A C 1
ATOM 3117 O O . ALA A 1 416 ? 32.987 -1.633 -9.278 1.00 95.25 416 ALA A O 1
ATOM 3118 N N . THR A 1 417 ? 30.806 -1.328 -9.733 1.00 92.25 417 THR A N 1
ATOM 3119 C CA . THR A 1 417 ? 30.335 -1.345 -8.337 1.00 92.25 417 THR A CA 1
ATOM 3120 C C . THR A 1 417 ? 29.483 -2.568 -7.989 1.00 92.25 417 THR A C 1
ATOM 3122 O O . THR A 1 417 ? 29.331 -2.874 -6.807 1.00 92.25 417 THR A O 1
ATOM 3125 N N . HIS A 1 418 ? 28.995 -3.311 -8.986 1.00 92.69 418 HIS A N 1
ATOM 3126 C CA . HIS A 1 418 ? 28.154 -4.496 -8.813 1.00 92.69 418 HIS A CA 1
ATOM 3127 C C . HIS A 1 418 ? 28.750 -5.685 -9.554 1.00 92.69 418 HIS A C 1
ATOM 3129 O O . HIS A 1 418 ? 29.048 -5.594 -10.743 1.00 92.69 418 HIS A O 1
ATOM 3135 N N . VAL A 1 419 ? 28.897 -6.820 -8.873 1.00 89.06 419 VAL A N 1
ATOM 3136 C CA . VAL A 1 419 ? 29.379 -8.055 -9.508 1.00 89.06 419 VAL A CA 1
ATOM 3137 C C . VAL A 1 419 ? 28.304 -8.658 -10.429 1.00 89.06 419 VAL A C 1
ATOM 3139 O O . VAL A 1 419 ? 27.115 -8.510 -10.141 1.00 89.06 419 VAL A O 1
ATOM 3142 N N . PRO A 1 420 ? 28.679 -9.372 -11.507 1.00 91.75 420 PRO A N 1
ATOM 3143 C CA . PRO A 1 420 ? 27.714 -10.082 -12.344 1.00 91.75 420 PRO A CA 1
ATOM 3144 C C . PRO A 1 420 ? 26.843 -11.028 -11.511 1.00 91.75 420 PRO A C 1
ATOM 3146 O O . PRO A 1 420 ? 27.351 -11.758 -10.658 1.00 91.75 420 PRO A O 1
ATOM 3149 N N . GLY A 1 421 ? 25.532 -11.026 -11.751 1.00 85.56 421 GLY A N 1
ATOM 3150 C CA . GLY A 1 421 ? 24.595 -11.876 -11.013 1.00 85.56 421 GLY A CA 1
ATOM 3151 C C . GLY A 1 421 ? 24.307 -11.427 -9.575 1.00 85.56 421 GLY A C 1
ATOM 3152 O O . GLY A 1 421 ? 23.676 -12.189 -8.841 1.00 85.56 421 GLY A O 1
ATOM 3153 N N . SER A 1 422 ? 24.734 -10.225 -9.153 1.00 84.88 422 SER A N 1
ATOM 3154 C CA . SER A 1 422 ? 24.474 -9.709 -7.795 1.00 84.88 422 SER A CA 1
ATOM 3155 C C . SER A 1 422 ? 22.988 -9.639 -7.445 1.00 84.88 422 SER A C 1
ATOM 3157 O O . SER A 1 422 ? 22.632 -9.638 -6.270 1.00 84.88 422 SER A O 1
ATOM 3159 N N . GLU A 1 423 ? 22.121 -9.615 -8.457 1.00 84.94 423 GLU A N 1
ATOM 3160 C CA . GLU A 1 423 ? 20.679 -9.509 -8.305 1.00 84.94 423 GLU A CA 1
ATOM 3161 C C . GLU A 1 423 ? 19.939 -10.813 -8.621 1.00 84.94 423 GLU A C 1
ATOM 3163 O O . GLU A 1 423 ? 18.730 -10.770 -8.832 1.00 84.94 423 GLU A O 1
ATOM 3168 N N . GLN A 1 424 ? 20.595 -11.977 -8.656 1.00 73.38 424 GLN A N 1
ATOM 3169 C CA . GLN A 1 424 ? 19.900 -13.238 -8.933 1.00 73.38 424 GLN A CA 1
ATOM 3170 C C . GLN A 1 424 ? 18.659 -13.424 -8.037 1.00 73.38 424 GLN A C 1
ATOM 3172 O O . GLN A 1 424 ? 18.746 -13.285 -6.814 1.00 73.38 424 GLN A O 1
ATOM 3177 N N . PRO A 1 425 ? 17.481 -13.724 -8.614 1.00 59.31 425 PRO A N 1
ATOM 3178 C CA . PRO A 1 425 ? 16.306 -14.012 -7.813 1.00 59.31 425 PRO A CA 1
ATOM 3179 C C . PRO A 1 425 ? 16.537 -15.308 -7.032 1.00 59.31 425 PRO A C 1
ATOM 3181 O O . PRO A 1 425 ? 16.990 -16.307 -7.596 1.00 59.31 425 PRO A O 1
ATOM 3184 N N . ASN A 1 426 ? 16.150 -15.325 -5.754 1.00 48.06 426 ASN A N 1
ATOM 3185 C CA . ASN A 1 426 ? 15.868 -16.589 -5.080 1.00 48.06 426 ASN A CA 1
ATOM 3186 C C . ASN A 1 426 ? 14.817 -17.300 -5.937 1.00 48.06 426 ASN A C 1
ATOM 3188 O O . ASN A 1 426 ? 13.770 -16.721 -6.223 1.00 48.06 426 ASN A O 1
ATOM 3192 N N . SER A 1 427 ? 15.141 -18.494 -6.430 1.00 44.16 427 SER A N 1
ATOM 3193 C CA . SER A 1 427 ? 14.333 -19.241 -7.397 1.00 44.16 427 SER A CA 1
ATOM 3194 C C . SER A 1 427 ? 12.835 -19.156 -7.078 1.00 44.16 427 SER A C 1
ATOM 3196 O O . SER A 1 427 ? 12.432 -19.599 -6.001 1.00 44.16 427 SER A O 1
ATOM 3198 N N . CYS A 1 428 ? 12.020 -18.648 -8.018 1.00 44.16 428 CYS A N 1
ATOM 3199 C CA . CYS A 1 428 ? 10.564 -18.843 -8.016 1.00 44.16 428 CYS A CA 1
ATOM 3200 C C . CYS A 1 428 ? 10.320 -20.346 -8.289 1.00 44.16 428 CYS A C 1
ATOM 3202 O O . CYS A 1 428 ? 10.029 -20.763 -9.409 1.00 44.16 428 CYS A O 1
ATOM 3204 N N . ALA A 1 429 ? 10.591 -21.195 -7.298 1.00 28.25 429 ALA A N 1
ATOM 3205 C CA . ALA A 1 429 ? 10.349 -22.623 -7.370 1.00 28.25 429 ALA A CA 1
ATOM 3206 C C . ALA A 1 429 ? 8.853 -22.854 -7.144 1.00 28.25 429 ALA A C 1
ATOM 3208 O O . ALA A 1 429 ? 8.392 -22.735 -6.017 1.00 28.25 429 ALA A O 1
ATOM 3209 N N . GLY A 1 430 ? 8.139 -23.146 -8.236 1.00 32.41 430 GLY A N 1
ATOM 3210 C CA . GLY A 1 430 ? 6.802 -23.746 -8.276 1.00 32.41 430 GLY A CA 1
ATOM 3211 C C . GLY A 1 430 ? 5.822 -23.305 -7.187 1.00 32.41 430 GLY A C 1
ATOM 3212 O O . GLY A 1 430 ? 5.715 -23.974 -6.160 1.00 32.41 430 GLY A O 1
ATOM 3213 N N . LEU A 1 431 ? 5.059 -22.250 -7.478 1.00 27.95 431 LEU A N 1
ATOM 3214 C CA . LEU A 1 431 ? 3.710 -22.048 -6.950 1.00 27.95 431 LEU A CA 1
ATOM 3215 C C . LEU A 1 431 ? 2.723 -22.156 -8.109 1.00 27.95 431 LEU A C 1
ATOM 3217 O O . LEU A 1 431 ? 3.010 -21.532 -9.157 1.00 27.95 431 LEU A O 1
#

Secondary structure (DSSP, 8-state):
--EEEEEESSTTS--EEEEEEEEE----SSS---EEEEEETTTEEEEEEEETTTTEEEEEEEETTS-TT-BPPPEEEEE--TTS----S-EEEEE-TTS-EEEEEE--STT--EEEEEE-TT--B---EES---TT--EEEEEEEEETTTTEEEEEEEETTTS-EEEEEEESSS------EEEESS-S--EE--SPB-TTT-EEEEEEETTEEEEEEEPPPPPP------------------------------------------S--SPP---PPPTT-EEEETTTEEEEPPPSSHHHHHHHHHTT--EEEE-SSS----GGGT-SEEEE----TTPPPPHHHHHHHHHHHH-GGGPSEEEE-S-HHHHHHHHHHHHHHTT---HHHHHHHHHHHTTTPPPPHHHHHHHHHHHHHS-TTTTPPP-----

Sequence (431 aa):
SNVYVIWSTSADQRTWDTTGFVLAPDVSITTPEAATIAHFGGDKVGVVWGNQNLIEYAFRFHRDGAPETDWSPKEVVDCCSTQGKVSDNHATLRAAPDGRLFLVAKDSIGSGHLHLYVRAVDGPWGQKTDIDSDPLTQATRPTLSLDVETSRAYVVYRNSTDGHTYISSTDMSNPGFGLRCIFLSHGTNATSTKQTVNSSTGLVAADSDTGQIFPARIDLPSAPASATSGVGTRSGSGPTGPASGLGLEERRLRVGVEARSAVAATMAGASPLDGTPTPGFEIIWPGRLSVSETPANDSQWWWLRGQGANTIVNLDAVMYDFAQYAFESFLWMPVGAGAAPTDETATGFLKFIRSCDNQPANISGGAQDGRATLVALLRYAIDAWTIEDALGEGQRLNGGVALSPEQVTWLLGWAATHVPGSEQPNSCAGL

Radius of gyration: 28.05 Å; chains: 1; bounding box: 64×90×68 Å